Protein AF-0000000080327875 (afdb_homodimer)

InterPro domains:
  IPR010223 ATP binding protein MinD [TIGR01968] (3-266)
  IPR025501 ATP binding protein MinD/FleN [PIRSF003092] (1-268)
  IPR027417 P-loop containing nucleoside triphosphate hydrolase [G3DSA:3.40.50.300] (1-260)
  IPR027417 P-loop containing nucleoside triphosphate hydrolase [SSF52540] (1-268)
  IPR033756 Flagellum site-determining protein YlxH/ Fe-S cluster assembling factor NBP35 [PF10609] (2-245)
  IPR050625 ParA/MinD ATPase [PTHR43384] (3-260)

Sequence (552 aa):
MTRIIVITSGKGGVGKTTSSAAIATGLAQKGKKTVVVDFDIGLRNLDLVMGCERRVVYDFVNVIQGDAKLNQALIKDKRIEKLYILPASQTRDKSSLICQNIEKIFNDLKKMKFDFIICDSPAGIEKGALMAFYFADEAIIIANPEISSVRDSDRMIGMINSKSFRSINALEPVKEHLLLTRYNIQHVLKGDMLSVKDVSEILHIPLIGVIPEDSSILRSSNKGDPVILNRDSEAGLAYSDTVDRLLGKKLPLRFIKKQKKGFFRRFFFGNKYDTNMTRIIVITSGKGGVGKTTSSAAIATGLAQKGKKTVVVDFDIGLRNLDLVMGCERRVVYDFVNVIQGDAKLNQALIKDKRIEKLYILPASQTRDKSSLICQNIEKIFNDLKKMKFDFIICDSPAGIEKGALMAFYFADEAIIIANPEISSVRDSDRMIGMINSKSFRSINALEPVKEHLLLTRYNIQHVLKGDMLSVKDVSEILHIPLIGVIPEDSSILRSSNKGDPVILNRDSEAGLAYSDTVDRLLGKKLPLRFIKKQKKGFFRRFFFGNKYDTN

Solvent-accessible surface area (backbone atoms only — not comparable to full-atom values): 28293 Å² total; per-residue (Å²): 126,61,45,31,33,16,26,33,32,24,47,26,63,48,45,37,54,61,46,39,46,22,43,38,49,43,40,16,74,70,70,34,33,22,35,36,34,39,40,28,60,54,62,46,57,51,37,40,31,60,51,42,59,90,67,66,83,39,22,54,55,34,36,67,72,64,78,37,52,64,75,68,23,44,38,70,44,90,88,44,85,37,24,33,34,35,39,30,25,70,66,69,69,67,83,62,78,41,70,71,50,51,49,53,52,51,52,52,44,46,73,68,61,32,42,32,41,34,24,25,28,26,43,31,83,48,70,50,25,48,66,33,41,25,78,32,50,26,34,38,40,38,24,34,50,42,70,66,31,45,52,22,30,45,52,41,52,51,45,50,65,59,62,13,52,34,39,69,66,70,44,77,66,58,44,61,30,29,34,37,24,63,41,50,60,70,40,29,77,71,66,56,28,53,43,71,66,55,51,41,66,70,61,68,49,53,74,53,40,58,27,35,60,47,73,56,46,53,42,22,38,74,70,16,36,38,36,43,75,37,78,85,34,68,36,10,47,32,44,48,50,26,37,42,35,74,74,67,45,89,73,83,82,78,70,72,56,82,74,73,74,69,70,62,64,67,64,62,69,61,63,63,68,70,72,114,128,62,45,32,34,15,25,33,30,22,48,25,63,47,45,38,55,63,46,39,44,23,43,38,49,41,40,17,75,72,70,33,34,21,36,35,36,38,39,29,60,53,63,44,56,51,37,41,32,60,51,42,60,90,68,66,83,38,22,53,55,33,36,66,72,64,76,37,54,64,76,67,22,45,38,68,44,90,88,41,87,36,24,32,36,35,39,29,27,69,65,70,69,66,83,62,77,39,71,69,48,52,49,52,52,52,50,53,44,47,73,68,60,32,42,32,40,35,24,25,27,24,42,32,84,47,70,49,25,48,65,33,40,24,78,33,49,27,33,38,39,37,24,33,49,41,69,65,32,45,52,22,30,47,51,41,52,52,44,49,64,58,62,12,53,34,37,69,67,71,43,78,65,57,45,60,31,28,34,38,23,64,40,49,59,69,42,29,76,71,67,57,27,54,43,72,68,55,52,41,67,70,64,68,49,54,74,54,38,58,26,34,61,48,75,55,47,53,40,21,38,74,68,16,36,38,36,44,76,37,80,86,34,68,36,11,47,30,44,47,52,26,38,41,37,73,75,67,47,90,71,83,82,80,71,72,59,82,75,73,74,70,70,63,65,67,64,62,67,62,62,62,67,69,73,114

Radius of gyration: 24.39 Å; Cα contacts (8 Å, |Δi|>4): 1197; chains: 2; bounding box: 43×72×89 Å

Structure (mmCIF, N/CA/C/O backbone):
data_AF-0000000080327875-model_v1
#
loop_
_entity.id
_entity.type
_entity.pdbx_description
1 polymer 'Septum site-determining protein MinD'
#
loop_
_atom_site.group_PDB
_atom_site.id
_atom_site.type_symbol
_atom_site.label_atom_id
_atom_site.label_alt_id
_atom_site.label_comp_id
_atom_site.label_asym_id
_atom_site.label_entity_id
_atom_site.label_seq_id
_atom_site.pdbx_PDB_ins_code
_atom_site.Cartn_x
_atom_site.Cartn_y
_atom_site.Cartn_z
_atom_site.occupancy
_atom_site.B_iso_or_equiv
_atom_site.auth_seq_id
_atom_site.auth_comp_id
_atom_site.auth_asym_id
_atom_site.auth_atom_id
_atom_site.pdbx_PDB_model_num
ATOM 1 N N . MET A 1 1 ? 1.61 32.719 5.559 1 90.5 1 MET A N 1
ATOM 2 C CA . MET A 1 1 ? 1.631 32.031 4.273 1 90.5 1 MET A CA 1
ATOM 3 C C . MET A 1 1 ? 1.246 30.562 4.441 1 90.5 1 MET A C 1
ATOM 5 O O . MET A 1 1 ? 1.635 29.922 5.422 1 90.5 1 MET A O 1
ATOM 9 N N . THR A 1 2 ? 0.433 30.078 3.57 1 98 2 THR A N 1
ATOM 10 C CA . THR A 1 2 ? -0.086 28.719 3.639 1 98 2 THR A CA 1
ATOM 11 C C . THR A 1 2 ? 1.021 27.703 3.369 1 98 2 THR A C 1
ATOM 13 O O . THR A 1 2 ? 1.804 27.859 2.43 1 98 2 THR A O 1
ATOM 16 N N . ARG A 1 3 ? 1.246 26.75 4.246 1 98.62 3 ARG A N 1
ATOM 17 C CA . ARG A 1 3 ? 2.205 25.672 4.059 1 98.62 3 ARG A CA 1
ATOM 18 C C . ARG A 1 3 ? 1.536 24.453 3.443 1 98.62 3 ARG A C 1
ATOM 20 O O . ARG A 1 3 ? 0.568 23.922 3.994 1 98.62 3 ARG A O 1
ATOM 27 N N . ILE A 1 4 ? 1.977 24.047 2.289 1 98.81 4 ILE A N 1
ATOM 28 C CA . ILE A 1 4 ? 1.491 22.828 1.648 1 98.81 4 ILE A CA 1
ATOM 29 C C . ILE A 1 4 ? 2.422 21.656 1.98 1 98.81 4 ILE A C 1
ATOM 31 O O . ILE A 1 4 ? 3.596 21.672 1.601 1 98.81 4 ILE A O 1
ATOM 35 N N . ILE A 1 5 ? 1.883 20.641 2.689 1 98.94 5 ILE A N 1
ATOM 36 C CA . ILE A 1 5 ? 2.676 19.5 3.113 1 98.94 5 ILE A CA 1
ATOM 37 C C . ILE A 1 5 ? 2.088 18.219 2.523 1 98.94 5 ILE A C 1
ATOM 39 O O . ILE A 1 5 ? 0.912 17.906 2.74 1 98.94 5 ILE A O 1
ATOM 43 N N . VAL A 1 6 ? 2.875 17.484 1.751 1 98.88 6 VAL A N 1
ATOM 44 C CA . VAL A 1 6 ? 2.428 16.188 1.241 1 98.88 6 VAL A CA 1
ATOM 45 C C . VAL A 1 6 ? 2.893 15.078 2.176 1 98.88 6 VAL A C 1
ATOM 47 O O . VAL A 1 6 ? 4.016 15.117 2.688 1 98.88 6 VAL A O 1
ATOM 50 N N . ILE A 1 7 ? 1.957 14.203 2.527 1 98.88 7 ILE A N 1
ATOM 51 C CA . ILE A 1 7 ? 2.275 12.938 3.186 1 98.88 7 ILE A CA 1
ATOM 52 C C . ILE A 1 7 ? 2.375 11.828 2.143 1 98.88 7 ILE A C 1
ATOM 54 O O . ILE A 1 7 ? 1.373 11.445 1.533 1 98.88 7 ILE A O 1
ATOM 58 N N . THR A 1 8 ? 3.559 11.32 1.965 1 97.94 8 THR A N 1
ATOM 59 C CA . THR A 1 8 ? 3.764 10.43 0.824 1 97.94 8 THR A CA 1
ATOM 60 C C . THR A 1 8 ? 4.723 9.297 1.184 1 97.94 8 THR A C 1
ATOM 62 O O . THR A 1 8 ? 5.27 9.273 2.287 1 97.94 8 THR A O 1
ATOM 65 N N . SER A 1 9 ? 4.676 8.305 0.338 1 94.44 9 SER A N 1
ATOM 66 C CA . SER A 1 9 ? 5.539 7.133 0.428 1 94.44 9 SER A CA 1
ATOM 67 C C . SER A 1 9 ? 5.688 6.449 -0.926 1 94.44 9 SER A C 1
ATOM 69 O O . SER A 1 9 ? 4.914 6.719 -1.851 1 94.44 9 SER A O 1
ATOM 71 N N . GLY A 1 10 ? 6.734 5.629 -1.047 1 87.56 10 GLY A N 1
ATOM 72 C CA . GLY A 1 10 ? 6.797 4.762 -2.213 1 87.56 10 GLY A CA 1
ATOM 73 C C . GLY A 1 10 ? 5.883 3.555 -2.107 1 87.56 10 GLY A C 1
ATOM 74 O O . GLY A 1 10 ? 5.148 3.24 -3.047 1 87.56 10 GLY A O 1
ATOM 75 N N . LYS A 1 11 ? 5.824 2.98 -1.025 1 86.44 11 LYS A N 1
ATOM 76 C CA . LYS A 1 11 ? 5.082 1.754 -0.749 1 86.44 11 LYS A CA 1
ATOM 77 C C . LYS A 1 11 ? 3.67 2.064 -0.257 1 86.44 11 LYS A C 1
ATOM 79 O O . LYS A 1 11 ? 3.416 3.146 0.275 1 86.44 11 LYS A O 1
ATOM 84 N N . GLY A 1 12 ? 2.721 1.112 -0.614 1 84.94 12 GLY A N 1
ATOM 85 C CA . GLY A 1 12 ? 1.396 1.194 -0.017 1 84.94 12 GLY A CA 1
ATOM 86 C C . GLY A 1 12 ? 1.327 0.578 1.367 1 84.94 12 GLY A C 1
ATOM 87 O O . GLY A 1 12 ? 2.207 -0.195 1.754 1 84.94 12 GLY A O 1
ATOM 88 N N . GLY A 1 13 ? 0.394 0.982 2.18 1 88.31 13 GLY A N 1
ATOM 89 C CA . GLY A 1 13 ? 0.104 0.375 3.469 1 88.31 13 GLY A CA 1
ATOM 90 C C . GLY A 1 13 ? 1.108 0.745 4.543 1 88.31 13 GLY A C 1
ATOM 91 O O . GLY A 1 13 ? 1.21 0.066 5.566 1 88.31 13 GLY A O 1
ATOM 92 N N . VAL A 1 14 ? 1.807 1.836 4.344 1 90.5 14 VAL A N 1
ATOM 93 C CA . VAL A 1 14 ? 2.869 2.203 5.273 1 90.5 14 VAL A CA 1
ATOM 94 C C . VAL A 1 14 ? 2.324 3.162 6.328 1 90.5 14 VAL A C 1
ATOM 96 O O . VAL A 1 14 ? 3.035 3.531 7.266 1 90.5 14 VAL A O 1
ATOM 99 N N . GLY A 1 15 ? 1.122 3.68 6.141 1 94.81 15 GLY A N 1
ATOM 100 C CA . GLY A 1 15 ? 0.525 4.551 7.137 1 94.81 15 GLY A CA 1
ATOM 101 C C . GLY A 1 15 ? 0.326 5.973 6.645 1 94.81 15 GLY A C 1
ATOM 102 O O . GLY A 1 15 ? 0.261 6.91 7.441 1 94.81 15 GLY A O 1
ATOM 103 N N . LYS A 1 16 ? 0.293 6.18 5.344 1 97.06 16 LYS A N 1
ATOM 104 C CA . LYS A 1 16 ? 0.132 7.52 4.789 1 97.06 16 LYS A CA 1
ATOM 105 C C . LYS A 1 16 ? -1.175 8.156 5.254 1 97.06 16 LYS A C 1
ATOM 107 O O . LYS A 1 16 ? -1.172 9.258 5.812 1 97.06 16 LYS A O 1
ATOM 112 N N . THR A 1 17 ? -2.285 7.441 5.051 1 97.44 17 THR A N 1
ATOM 113 C CA . THR A 1 17 ? -3.602 7.984 5.363 1 97.44 17 THR A CA 1
ATOM 114 C C . THR A 1 17 ? -3.748 8.211 6.867 1 97.44 17 THR A C 1
ATOM 116 O O . THR A 1 17 ? -4.262 9.25 7.297 1 97.44 17 THR A O 1
ATOM 119 N N . THR A 1 18 ? -3.268 7.258 7.66 1 97.56 18 THR A N 1
ATOM 120 C CA . THR A 1 18 ? -3.289 7.391 9.109 1 97.56 18 THR A CA 1
ATOM 121 C C . THR A 1 18 ? -2.51 8.625 9.555 1 97.56 18 THR A C 1
ATOM 123 O O . THR A 1 18 ? -2.979 9.398 10.391 1 97.56 18 THR A O 1
ATOM 126 N N . SER A 1 19 ? -1.365 8.828 8.961 1 98.75 19 SER A N 1
ATOM 127 C CA . SER A 1 19 ? -0.503 9.953 9.32 1 98.75 19 SER A CA 1
ATOM 128 C C . SER A 1 19 ? -1.1 11.273 8.852 1 98.75 19 SER A C 1
ATOM 130 O O . SER A 1 19 ? -1.039 12.273 9.562 1 98.75 19 SER A O 1
ATOM 132 N N . SER A 1 20 ? -1.636 11.305 7.641 1 98.75 20 SER A N 1
ATOM 133 C CA . SER A 1 20 ? -2.301 12.508 7.145 1 98.75 20 SER A CA 1
ATOM 134 C C . SER A 1 20 ? -3.406 12.961 8.094 1 98.75 20 SER A C 1
ATOM 136 O O . SER A 1 20 ? -3.492 14.141 8.438 1 98.75 20 SER A O 1
ATOM 138 N N . ALA A 1 21 ? -4.219 11.992 8.508 1 98.62 21 ALA A N 1
ATOM 139 C CA . ALA A 1 21 ? -5.336 12.281 9.406 1 98.62 21 ALA A CA 1
ATOM 140 C C . ALA A 1 21 ? -4.832 12.781 10.758 1 98.62 21 ALA A C 1
ATOM 142 O O . ALA A 1 21 ? -5.344 13.773 11.289 1 98.62 21 ALA A O 1
ATOM 143 N N . ALA A 1 22 ? -3.848 12.133 11.281 1 98.75 22 ALA A N 1
ATOM 144 C CA . ALA A 1 22 ? -3.32 12.477 12.602 1 98.75 22 ALA A CA 1
ATOM 145 C C . ALA A 1 22 ? -2.662 13.852 12.594 1 98.75 22 ALA A C 1
ATOM 147 O O . ALA A 1 22 ? -2.932 14.68 13.461 1 98.75 22 ALA A O 1
ATOM 148 N N . ILE A 1 23 ? -1.845 14.094 11.594 1 98.88 23 ILE A N 1
ATOM 149 C CA . ILE A 1 23 ? -1.081 15.336 11.531 1 98.88 23 ILE A CA 1
ATOM 150 C C . ILE A 1 23 ? -2.021 16.516 11.266 1 98.88 23 ILE A C 1
ATOM 152 O O . ILE A 1 23 ? -1.927 17.547 11.922 1 98.88 23 ILE A O 1
ATOM 156 N N . ALA A 1 24 ? -2.965 16.328 10.336 1 98.88 24 ALA A N 1
ATOM 157 C CA . ALA A 1 24 ? -3.947 17.391 10.07 1 98.88 24 ALA A CA 1
ATOM 158 C C . ALA A 1 24 ? -4.754 17.703 11.32 1 98.88 24 ALA A C 1
ATOM 160 O O . ALA A 1 24 ? -4.953 18.875 11.656 1 98.88 24 ALA A O 1
ATOM 161 N N . THR A 1 25 ? -5.164 16.672 12 1 98.81 25 THR A N 1
ATOM 162 C CA . THR A 1 25 ? -5.934 16.828 13.227 1 98.81 25 THR A CA 1
ATOM 163 C C . THR A 1 25 ? -5.109 17.547 14.289 1 98.81 25 THR A C 1
ATOM 165 O O . THR A 1 25 ? -5.598 18.484 14.938 1 98.81 25 THR A O 1
ATOM 168 N N . GLY A 1 26 ? -3.893 17.125 14.461 1 98.75 26 GLY A N 1
ATOM 169 C CA . GLY A 1 26 ? -3.021 17.734 15.445 1 98.75 26 GLY A CA 1
ATOM 170 C C . GLY A 1 26 ? -2.762 19.219 15.172 1 98.75 26 GLY A C 1
ATOM 171 O O . GLY A 1 26 ? -2.758 20.031 16.094 1 98.75 26 GLY A O 1
ATOM 172 N N . LEU A 1 27 ? -2.52 19.578 13.922 1 98.81 27 LEU A N 1
ATOM 173 C CA . LEU A 1 27 ? -2.303 20.969 13.547 1 98.81 27 LEU A CA 1
ATOM 174 C C . LEU A 1 27 ? -3.531 21.812 13.867 1 98.81 27 LEU A C 1
ATOM 176 O O . LEU A 1 27 ? -3.41 22.906 14.422 1 98.81 27 LEU A O 1
ATOM 180 N N . ALA A 1 28 ? -4.699 21.266 13.523 1 98.81 28 ALA A N 1
ATOM 181 C CA . ALA A 1 28 ? -5.945 21.984 13.797 1 98.81 28 ALA A CA 1
ATOM 182 C C . ALA A 1 28 ? -6.164 22.141 15.297 1 98.81 28 ALA A C 1
ATOM 184 O O . ALA A 1 28 ? -6.648 23.188 15.75 1 98.81 28 ALA A O 1
ATOM 185 N N . GLN A 1 29 ? -5.824 21.094 16.062 1 98.25 29 GLN A N 1
ATOM 186 C CA . GLN A 1 29 ? -5.941 21.156 17.516 1 98.25 29 GLN A CA 1
ATOM 187 C C . GLN A 1 29 ? -5.043 22.25 18.094 1 98.25 29 GLN A C 1
ATOM 189 O O . GLN A 1 29 ? -5.332 22.797 19.156 1 98.25 29 GLN A O 1
ATOM 194 N N . LYS A 1 30 ? -3.98 22.594 17.391 1 98.06 30 LYS A N 1
ATOM 195 C CA . LYS A 1 30 ? -3.055 23.641 17.797 1 98.06 30 LYS A CA 1
ATOM 196 C C . LYS A 1 30 ? -3.504 25.016 17.297 1 98.06 30 LYS A C 1
ATOM 198 O O . LYS A 1 30 ? -2.744 25.984 17.344 1 98.06 30 LYS A O 1
ATOM 203 N N . GLY A 1 31 ? -4.66 25.078 16.719 1 98 31 GLY A N 1
ATOM 204 C CA . GLY A 1 31 ? -5.27 26.344 16.328 1 98 31 GLY A CA 1
ATOM 205 C C . GLY A 1 31 ? -4.977 26.734 14.891 1 98 31 GLY A C 1
ATOM 206 O O . GLY A 1 31 ? -5.336 27.828 14.453 1 98 31 GLY A O 1
ATOM 207 N N . LYS A 1 32 ? -4.344 25.859 14.133 1 98.75 32 LYS A N 1
ATOM 208 C CA . LYS A 1 32 ? -4.043 26.141 12.727 1 98.75 32 LYS A CA 1
ATOM 209 C C . LYS A 1 32 ? -5.203 25.734 11.828 1 98.75 32 LYS A C 1
ATOM 211 O O . LYS A 1 32 ? -5.66 24.594 11.883 1 98.75 32 LYS A O 1
ATOM 216 N N . LYS A 1 33 ? -5.738 26.703 11.062 1 98.81 33 LYS A N 1
ATOM 217 C CA . LYS A 1 33 ? -6.738 26.312 10.078 1 98.81 33 LYS A CA 1
ATOM 218 C C . LYS A 1 33 ? -6.152 25.359 9.047 1 98.81 33 LYS A C 1
ATOM 220 O O . LYS A 1 33 ? -5.289 25.75 8.25 1 98.81 33 LYS A O 1
ATOM 225 N N . THR A 1 34 ? -6.656 24.109 9.086 1 98.94 34 THR A N 1
ATOM 226 C CA . THR A 1 34 ? -5.992 23.031 8.352 1 98.94 34 THR A CA 1
ATOM 227 C C . THR A 1 34 ? -6.988 22.281 7.48 1 98.94 34 THR A C 1
ATOM 229 O O . THR A 1 34 ? -8.102 21.984 7.91 1 98.94 34 THR A O 1
ATOM 232 N N . VAL A 1 35 ? -6.613 22.031 6.191 1 98.88 35 VAL A N 1
ATOM 233 C CA . VAL A 1 35 ? -7.391 21.141 5.324 1 98.88 35 VAL A CA 1
ATOM 234 C C . VAL A 1 35 ? -6.539 19.953 4.906 1 98.88 35 VAL A C 1
ATOM 236 O O . VAL A 1 35 ? -5.344 20.094 4.637 1 98.88 35 VAL A O 1
ATOM 239 N N . VAL A 1 36 ? -7.137 18.766 5.023 1 98.75 36 VAL A N 1
ATOM 240 C CA . VAL A 1 36 ? -6.496 17.562 4.504 1 98.75 36 VAL A CA 1
ATOM 241 C C . VAL A 1 36 ? -7.176 17.141 3.207 1 98.75 36 VAL A C 1
ATOM 243 O O . VAL A 1 36 ? -8.398 17 3.156 1 98.75 36 VAL A O 1
ATOM 246 N N . VAL A 1 37 ? -6.375 16.969 2.154 1 97.75 37 VAL A N 1
ATOM 247 C CA . VAL A 1 37 ? -6.863 16.672 0.809 1 97.75 37 VAL A CA 1
ATOM 248 C C . VAL A 1 37 ? -6.504 15.242 0.426 1 97.75 37 VAL A C 1
ATOM 250 O O . VAL A 1 37 ? -5.34 14.852 0.507 1 97.75 37 VAL A O 1
ATOM 253 N N . ASP A 1 38 ? -7.496 14.523 -0.018 1 96.44 38 ASP A N 1
ATOM 254 C CA . ASP A 1 38 ? -7.305 13.133 -0.408 1 96.44 38 ASP A CA 1
ATOM 255 C C . ASP A 1 38 ? -6.965 13.016 -1.894 1 96.44 38 ASP A C 1
ATOM 257 O O . ASP A 1 38 ? -7.805 13.312 -2.75 1 96.44 38 ASP A O 1
ATOM 261 N N . PHE A 1 39 ? -5.77 12.508 -2.205 1 93.25 39 PHE A N 1
ATOM 262 C CA . PHE A 1 39 ? -5.344 12.367 -3.594 1 93.25 39 PHE A CA 1
ATOM 263 C C . PHE A 1 39 ? -5.477 10.922 -4.055 1 93.25 39 PHE A C 1
ATOM 265 O O . PHE A 1 39 ? -5.07 10.578 -5.164 1 93.25 39 PHE A O 1
ATOM 272 N N . ASP A 1 40 ? -5.945 10.086 -3.191 1 90.88 40 ASP A N 1
ATOM 273 C CA . ASP A 1 40 ? -6.109 8.68 -3.539 1 90.88 40 ASP A CA 1
ATOM 274 C C . ASP A 1 40 ? -7.449 8.438 -4.223 1 90.88 40 ASP A C 1
ATOM 276 O O . ASP A 1 40 ? -8.352 7.824 -3.639 1 90.88 40 ASP A O 1
ATOM 280 N N . ILE A 1 41 ? -7.453 8.742 -5.492 1 86.38 41 ILE A N 1
ATOM 281 C CA . ILE A 1 41 ? -8.68 8.703 -6.285 1 86.38 41 ILE A CA 1
ATOM 282 C C . ILE A 1 41 ? -9.125 7.25 -6.457 1 86.38 41 ILE A C 1
ATOM 284 O O . ILE A 1 41 ? -8.312 6.371 -6.746 1 86.38 41 ILE A O 1
ATOM 288 N N . GLY A 1 42 ? -10.375 7.02 -6.242 1 84.69 42 GLY A N 1
ATOM 289 C CA . GLY A 1 42 ? -10.961 5.703 -6.449 1 84.69 42 GLY A CA 1
ATOM 290 C C . GLY A 1 42 ? -11.031 4.879 -5.176 1 84.69 42 GLY A C 1
ATOM 291 O O . GLY A 1 42 ? -11.867 3.979 -5.059 1 84.69 42 GLY A O 1
ATOM 292 N N . LEU A 1 43 ? -10.172 5.031 -4.188 1 85.06 43 LEU A N 1
ATOM 293 C CA . LEU A 1 43 ? -10.172 4.223 -2.975 1 85.06 43 LEU A CA 1
ATOM 294 C C . LEU A 1 43 ? -10.766 5 -1.803 1 85.06 43 LEU A C 1
ATOM 296 O O . LEU A 1 43 ? -11.477 4.434 -0.973 1 85.06 43 LEU A O 1
ATOM 300 N N . ARG A 1 44 ? -10.336 6.281 -1.677 1 87.94 44 ARG A N 1
ATOM 301 C CA . ARG A 1 44 ? -11.008 7.195 -0.757 1 87.94 44 ARG A CA 1
ATOM 302 C C . ARG A 1 44 ? -10.992 6.648 0.667 1 87.94 44 ARG A C 1
ATOM 304 O O . ARG A 1 44 ? -12.039 6.539 1.309 1 87.94 44 ARG A O 1
ATOM 311 N N . ASN A 1 45 ? -9.859 6.465 1.25 1 92.94 45 ASN A N 1
ATOM 312 C CA . ASN A 1 45 ? -9.797 5.91 2.598 1 92.94 45 ASN A CA 1
ATOM 313 C C . ASN A 1 45 ? -9.719 7.012 3.652 1 92.94 45 ASN A C 1
ATOM 315 O O . ASN A 1 45 ? -9.953 6.762 4.836 1 92.94 45 ASN A O 1
ATOM 319 N N . LEU A 1 46 ? -9.367 8.219 3.238 1 96.69 46 LEU A N 1
ATOM 320 C CA . LEU A 1 46 ? -9.18 9.305 4.195 1 96.69 46 LEU A CA 1
ATOM 321 C C . LEU A 1 46 ? -10.492 9.641 4.895 1 96.69 46 LEU A C 1
ATOM 323 O O . LEU A 1 46 ? -10.516 9.859 6.109 1 96.69 46 LEU A O 1
ATOM 327 N N . ASP A 1 47 ? -11.602 9.688 4.129 1 95.94 47 ASP A N 1
ATOM 328 C CA . ASP A 1 47 ? -12.898 10.023 4.715 1 95.94 47 ASP A CA 1
ATOM 329 C C . ASP A 1 47 ? -13.312 8.992 5.758 1 95.94 47 ASP A C 1
ATOM 331 O O . ASP A 1 47 ? -13.961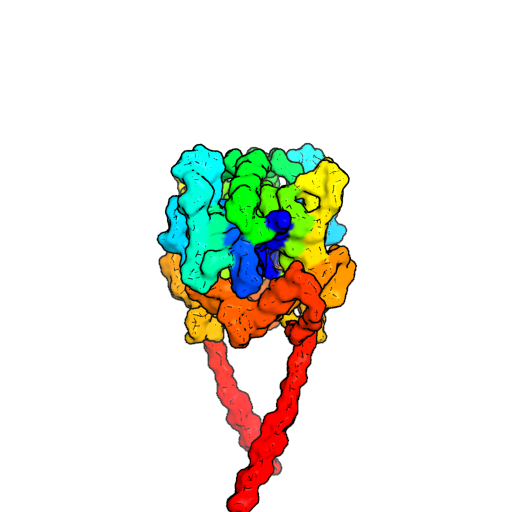 9.328 6.75 1 95.94 47 ASP A O 1
ATOM 335 N N . LEU A 1 48 ? -12.922 7.762 5.559 1 94.5 48 LEU A N 1
ATOM 336 C CA . LEU A 1 48 ? -13.188 6.711 6.535 1 94.5 48 LEU A CA 1
ATOM 337 C C . LEU A 1 48 ? -12.414 6.965 7.828 1 94.5 48 LEU A C 1
ATOM 339 O O . LEU A 1 48 ? -12.992 6.91 8.922 1 94.5 48 LEU A O 1
ATOM 343 N N . VAL A 1 49 ? -11.117 7.23 7.703 1 96.69 49 VAL A N 1
ATOM 344 C CA . VAL A 1 49 ? -10.242 7.418 8.852 1 96.69 49 VAL A CA 1
ATOM 345 C C . VAL A 1 49 ? -10.664 8.664 9.625 1 96.69 49 VAL A C 1
ATOM 347 O O . VAL A 1 49 ? -10.555 8.703 10.852 1 96.69 49 VAL A O 1
ATOM 350 N N . MET A 1 50 ? -11.25 9.625 8.906 1 97.69 50 MET A N 1
ATOM 351 C CA . MET A 1 50 ? -11.656 10.891 9.508 1 97.69 50 MET A CA 1
ATOM 352 C C . MET A 1 50 ? -13.094 10.812 10.016 1 97.69 50 MET A C 1
ATOM 354 O O . MET A 1 50 ? -13.578 11.742 10.664 1 97.69 50 MET A O 1
ATOM 358 N N . GLY A 1 51 ? -13.805 9.789 9.719 1 96.19 51 GLY A N 1
ATOM 359 C CA . GLY A 1 51 ? -15.156 9.57 10.195 1 96.19 51 GLY A CA 1
ATOM 360 C C . GLY A 1 51 ? -16.203 10.406 9.477 1 96.19 51 GLY A C 1
ATOM 361 O O . GLY A 1 51 ? -17.219 10.773 10.062 1 96.19 51 GLY A O 1
ATOM 362 N N . CYS A 1 52 ? -15.914 10.742 8.242 1 96.12 52 CYS A N 1
ATOM 363 C CA . CYS A 1 52 ? -16.875 11.617 7.562 1 96.12 52 CYS A CA 1
ATOM 364 C C . CYS A 1 52 ? -17.344 10.992 6.254 1 96.12 52 CYS A C 1
ATOM 366 O O . CYS A 1 52 ? -17.797 11.703 5.352 1 96.12 52 CYS A O 1
ATOM 368 N N . GLU A 1 53 ? -17.234 9.695 6.117 1 93.62 53 GLU A N 1
ATOM 369 C CA . GLU A 1 53 ? -17.516 8.984 4.875 1 93.62 53 GLU A CA 1
ATOM 370 C C . GLU A 1 53 ? -18.969 9.195 4.449 1 93.62 53 GLU A C 1
ATOM 372 O O . GLU A 1 53 ? -19.281 9.18 3.258 1 93.62 53 GLU A O 1
ATOM 377 N N . ARG A 1 54 ? -19.875 9.461 5.352 1 94.19 54 ARG A N 1
ATOM 378 C CA . ARG A 1 54 ? -21.297 9.602 5.047 1 94.19 54 ARG A CA 1
ATOM 379 C C . ARG A 1 54 ? -21.641 11.047 4.738 1 94.19 54 ARG A C 1
ATOM 381 O O . ARG A 1 54 ? -22.797 11.359 4.41 1 94.19 54 ARG A O 1
ATOM 388 N N . ARG A 1 55 ? -20.672 11.883 4.809 1 96.19 55 ARG A N 1
ATOM 389 C CA . ARG A 1 55 ? -20.953 13.305 4.625 1 96.19 55 ARG A CA 1
ATOM 390 C C . ARG A 1 55 ? -20.328 13.82 3.334 1 96.19 55 ARG A C 1
ATOM 392 O O . ARG A 1 55 ? -20.266 15.031 3.107 1 96.19 55 ARG A O 1
ATOM 399 N N . VAL A 1 56 ? -19.797 12.898 2.559 1 94.62 56 VAL A N 1
ATOM 40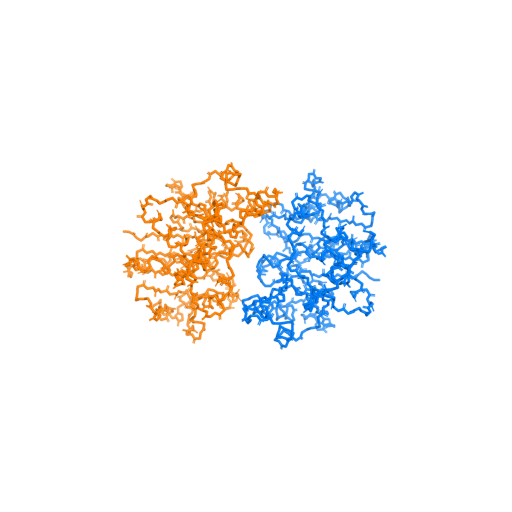0 C CA . VAL A 1 56 ? -19.188 13.289 1.292 1 94.62 56 VAL A CA 1
ATOM 401 C C . VAL A 1 56 ? -20.281 13.461 0.228 1 94.62 56 VAL A C 1
ATOM 403 O O . VAL A 1 56 ? -20.891 12.477 -0.198 1 94.62 56 VAL A O 1
ATOM 406 N N . VAL A 1 57 ? -20.5 14.656 -0.186 1 94.62 57 VAL A N 1
ATOM 407 C CA . VAL A 1 57 ? -21.484 14.945 -1.231 1 94.62 57 VAL A CA 1
ATOM 408 C C . VAL A 1 57 ? -20.766 15.297 -2.531 1 94.62 57 VAL A C 1
ATOM 410 O O . VAL A 1 57 ? -21.125 14.797 -3.602 1 94.62 57 VAL A O 1
ATOM 413 N N . TYR A 1 58 ? -19.812 16.172 -2.457 1 94 58 TYR A N 1
ATOM 414 C CA . TYR A 1 58 ? -18.953 16.578 -3.561 1 94 58 TYR A CA 1
ATOM 415 C C . TYR A 1 58 ? -17.484 16.281 -3.244 1 94 58 TYR A C 1
ATOM 417 O O . TYR A 1 58 ? -17.109 16.203 -2.076 1 94 58 TYR A O 1
ATOM 425 N N . ASP A 1 59 ? -16.797 16.062 -4.242 1 91.25 59 ASP A N 1
ATOM 426 C CA . ASP A 1 59 ? -15.375 15.773 -4.059 1 91.25 59 ASP A CA 1
ATOM 427 C C . ASP A 1 59 ? -14.516 16.703 -4.914 1 91.25 59 ASP A C 1
ATOM 429 O O . ASP A 1 59 ? -15.023 17.672 -5.48 1 91.25 59 ASP A O 1
ATOM 433 N N . PHE A 1 60 ? -13.266 16.453 -4.844 1 84.81 60 PHE A N 1
ATOM 434 C CA . PHE A 1 60 ? -12.273 17.328 -5.453 1 84.81 60 PHE A CA 1
ATOM 435 C C . PHE A 1 60 ? -12.453 17.375 -6.965 1 84.81 60 PHE A C 1
ATOM 437 O O . PHE A 1 60 ? -12.203 18.406 -7.59 1 84.81 60 PHE A O 1
ATOM 444 N N . VAL A 1 61 ? -12.93 16.328 -7.559 1 85.69 61 VAL A N 1
ATOM 445 C CA . VAL A 1 61 ? -13.148 16.281 -9 1 85.69 61 VAL A CA 1
ATOM 446 C C . VAL A 1 61 ? -14.375 17.125 -9.352 1 85.69 61 VAL A C 1
ATOM 448 O O . VAL A 1 61 ? -14.406 17.781 -10.398 1 85.69 61 VAL A O 1
ATOM 451 N N . ASN A 1 62 ? -15.383 17.141 -8.539 1 90.19 62 ASN A N 1
ATOM 452 C CA . ASN A 1 62 ? -16.531 18.016 -8.734 1 90.19 62 ASN A CA 1
ATOM 453 C C . ASN A 1 62 ? -16.141 19.484 -8.781 1 90.19 62 ASN A C 1
ATOM 455 O O . ASN A 1 62 ? -16.688 20.266 -9.57 1 90.19 62 ASN A O 1
ATOM 459 N N . VAL A 1 63 ? -15.25 19.859 -7.883 1 91.44 63 VAL A N 1
ATOM 460 C CA . VAL A 1 63 ? -14.797 21.25 -7.82 1 91.44 63 VAL A CA 1
ATOM 461 C C . VAL A 1 63 ? -14.039 21.594 -9.094 1 91.44 63 VAL A C 1
ATOM 463 O O . VAL A 1 63 ? -14.273 22.656 -9.695 1 91.44 63 VAL A O 1
ATOM 466 N N . ILE A 1 64 ? -13.172 20.672 -9.477 1 86.94 64 ILE A N 1
ATOM 467 C CA . ILE A 1 64 ? -12.336 20.875 -10.656 1 86.94 64 ILE A CA 1
ATOM 468 C C . ILE A 1 64 ? -13.227 21 -11.898 1 86.94 64 ILE A C 1
ATOM 470 O O . ILE A 1 64 ? -12.953 21.828 -12.773 1 86.94 64 ILE A O 1
ATOM 474 N N . GLN A 1 65 ? -14.242 20.281 -11.953 1 87.81 65 GLN A N 1
ATOM 475 C CA . GLN A 1 65 ? -15.117 20.234 -13.125 1 87.81 65 GLN A CA 1
ATOM 476 C C . GLN A 1 65 ? -16.172 21.328 -13.078 1 87.81 65 GLN A C 1
ATOM 478 O O . GLN A 1 65 ? -16.875 21.578 -14.062 1 87.81 65 GLN A O 1
ATOM 483 N N . GLY A 1 66 ? -16.359 22 -12.008 1 88.38 66 GLY A N 1
ATOM 484 C CA . GLY A 1 66 ? -17.297 23.094 -11.875 1 88.38 66 GLY A CA 1
ATOM 485 C C . GLY A 1 66 ? -18.672 22.672 -11.398 1 88.38 66 GLY A C 1
ATOM 486 O O . GLY A 1 66 ? -19.609 23.453 -11.406 1 88.38 66 GLY A O 1
ATOM 487 N N . ASP A 1 67 ? -18.766 21.406 -10.969 1 91.75 67 ASP A N 1
ATOM 488 C CA . ASP A 1 67 ? -20.031 20.859 -10.5 1 91.75 67 ASP A CA 1
ATOM 489 C C . ASP A 1 67 ? -20.344 21.344 -9.094 1 91.75 67 ASP A C 1
ATOM 491 O O . ASP A 1 67 ? -21.5 21.266 -8.641 1 91.75 67 ASP A O 1
ATOM 495 N N . ALA A 1 68 ? -19.344 21.797 -8.367 1 94.5 68 ALA A N 1
ATOM 496 C CA . ALA A 1 68 ? -19.5 22.281 -7 1 94.5 68 ALA A CA 1
ATOM 497 C C . ALA A 1 68 ? -18.469 23.359 -6.684 1 94.5 68 ALA A C 1
ATOM 499 O O . ALA A 1 68 ? -17.375 23.375 -7.266 1 94.5 68 ALA A O 1
ATOM 500 N N . LYS A 1 69 ? -18.844 24.25 -5.828 1 95.62 69 LYS A N 1
ATOM 501 C CA . LYS A 1 69 ? -17.859 25.172 -5.281 1 95.62 69 LYS A CA 1
ATOM 502 C C . LYS A 1 69 ? -16.984 24.5 -4.234 1 95.62 69 LYS A C 1
ATOM 504 O O . LYS A 1 69 ? -17.375 23.5 -3.629 1 95.62 69 LYS A O 1
ATOM 509 N N . LEU A 1 70 ? -15.805 25.047 -4.07 1 96.5 70 LEU A N 1
ATOM 510 C CA . LEU A 1 70 ? -14.859 24.484 -3.113 1 96.5 70 LEU A CA 1
ATOM 511 C C . LEU A 1 70 ? -15.477 24.391 -1.723 1 96.5 70 LEU A C 1
ATOM 513 O O . LEU A 1 70 ? -15.312 23.391 -1.025 1 96.5 70 LEU A O 1
ATOM 517 N N . ASN A 1 71 ? -16.25 25.359 -1.375 1 96.12 71 ASN A N 1
ATOM 518 C CA . ASN A 1 71 ? -16.859 25.391 -0.055 1 96.12 71 ASN A CA 1
ATOM 519 C C . ASN A 1 71 ? -17.875 24.266 0.116 1 96.12 71 ASN A C 1
ATOM 521 O O . ASN A 1 71 ? -18.109 23.797 1.231 1 96.12 71 ASN A O 1
ATOM 525 N N . GLN A 1 72 ? -18.469 23.828 -0.953 1 96.75 72 GLN A N 1
ATOM 526 C CA . GLN A 1 72 ? -19.453 22.75 -0.913 1 96.75 72 GLN A CA 1
ATOM 527 C C . GLN A 1 72 ? -18.781 21.391 -0.778 1 96.75 72 GLN A C 1
ATOM 529 O O . GLN A 1 72 ? -19.359 20.453 -0.236 1 96.75 72 GLN A O 1
ATOM 534 N N . ALA A 1 73 ? -17.609 21.375 -1.278 1 96.5 73 ALA A N 1
ATOM 535 C CA . ALA A 1 73 ? -16.891 20.094 -1.266 1 96.5 73 ALA A CA 1
ATOM 536 C C . ALA A 1 73 ? -16.125 19.922 0.038 1 96.5 73 ALA A C 1
ATOM 538 O O . ALA A 1 73 ? -15.82 18.797 0.441 1 96.5 73 ALA A O 1
ATOM 539 N N . LEU A 1 74 ? -15.789 21.016 0.688 1 97.94 74 LEU A N 1
ATOM 540 C CA . LEU A 1 74 ? -15.086 20.953 1.964 1 97.94 74 LEU A CA 1
ATOM 541 C C . LEU A 1 74 ? -15.992 20.422 3.064 1 97.94 74 LEU A C 1
ATOM 543 O O . LEU A 1 74 ? -17.141 20.859 3.188 1 97.94 74 LEU A O 1
ATOM 547 N N . ILE A 1 75 ? -15.469 19.453 3.789 1 98.12 75 ILE A N 1
ATOM 548 C CA . ILE A 1 75 ? -16.188 18.922 4.934 1 98.12 75 ILE A CA 1
ATOM 549 C C . ILE A 1 75 ? -15.516 19.359 6.23 1 98.12 75 ILE A C 1
ATOM 551 O O . ILE A 1 75 ? -14.359 19.016 6.48 1 98.12 75 ILE A O 1
ATOM 555 N N . LYS A 1 76 ? -16.188 20.125 6.988 1 98.12 76 LYS A N 1
ATOM 556 C CA . LYS A 1 76 ? -15.656 20.516 8.297 1 98.12 76 LYS A CA 1
ATOM 557 C C . LYS A 1 76 ? -15.75 19.375 9.297 1 98.12 76 LYS A C 1
ATOM 559 O O . LYS A 1 76 ? -16.781 18.703 9.391 1 98.12 76 LYS A O 1
ATOM 564 N N . ASP A 1 77 ? -14.648 19.141 9.953 1 97.19 77 ASP A N 1
ATOM 565 C CA . ASP A 1 77 ? -14.695 18.109 10.984 1 97.19 77 ASP A CA 1
ATOM 566 C C . ASP A 1 77 ? -15.648 18.5 12.109 1 97.19 77 ASP A C 1
ATOM 568 O O . ASP A 1 77 ? -15.703 19.672 12.508 1 97.19 77 ASP A O 1
ATOM 572 N N . LYS A 1 78 ? -16.359 17.562 12.648 1 94.69 78 LYS A N 1
ATOM 573 C CA . LYS A 1 78 ? -17.359 17.844 13.672 1 94.69 78 LYS A CA 1
ATOM 574 C C . LYS A 1 78 ? -16.719 18.062 15.039 1 94.69 78 LYS A C 1
ATOM 576 O O . LYS A 1 78 ? -17.266 18.75 15.891 1 94.69 78 LYS A O 1
ATOM 581 N N . ARG A 1 79 ? -15.625 17.516 15.266 1 93.25 79 ARG A N 1
ATOM 582 C CA . ARG A 1 79 ? -15 17.5 16.578 1 93.25 79 ARG A CA 1
ATOM 583 C C . ARG A 1 79 ? -13.992 18.641 16.719 1 93.25 79 ARG A C 1
ATOM 585 O O . ARG A 1 79 ? -13.758 19.141 17.828 1 93.25 79 ARG A O 1
ATOM 592 N N . ILE A 1 80 ? -13.375 18.984 15.586 1 96.56 80 ILE A N 1
ATOM 593 C CA . ILE A 1 80 ? -12.273 19.938 15.602 1 96.56 80 ILE A CA 1
ATOM 594 C C . ILE A 1 80 ? -12.594 21.125 14.68 1 96.56 80 ILE A C 1
ATOM 596 O O . ILE A 1 80 ? -12.57 20.984 13.453 1 96.56 80 ILE A O 1
ATOM 600 N N . GLU A 1 81 ? -12.758 22.266 15.141 1 95.75 81 GLU A N 1
ATOM 601 C CA . GLU A 1 81 ? -13.32 23.438 14.477 1 95.75 81 GLU A CA 1
ATOM 602 C C . GLU A 1 81 ? -12.461 23.859 13.281 1 95.75 81 GLU A C 1
ATOM 604 O O . GLU A 1 81 ? -13 24.219 12.234 1 95.75 81 GLU A O 1
ATOM 609 N N . LYS A 1 82 ? -11.203 23.828 13.359 1 98.19 82 LYS A N 1
ATOM 610 C CA . LYS A 1 82 ? -10.328 24.375 12.328 1 98.19 82 LYS A CA 1
ATOM 611 C C . LYS A 1 82 ? -9.82 23.281 11.383 1 98.19 82 LYS A C 1
ATOM 613 O O . LYS A 1 82 ? -8.852 23.484 10.656 1 98.19 82 LYS A O 1
ATOM 618 N N . LEU A 1 83 ? -10.555 22.172 11.391 1 98.75 83 LEU A N 1
ATOM 619 C CA . LEU A 1 83 ? -10.148 21.047 10.57 1 98.75 83 LEU A CA 1
ATOM 620 C C . LEU A 1 83 ? -11.156 20.781 9.453 1 98.75 83 LEU A C 1
ATOM 622 O O . LEU A 1 83 ? -12.352 20.672 9.711 1 98.75 83 LEU A O 1
ATOM 626 N N . TYR A 1 84 ? -10.633 20.688 8.203 1 98.75 84 TYR A N 1
ATOM 627 C CA . TYR A 1 84 ? -11.453 20.438 7.027 1 98.75 84 TYR A CA 1
ATOM 628 C C . TYR A 1 84 ? -10.906 19.281 6.207 1 98.75 84 TYR A C 1
ATOM 630 O O . TYR A 1 84 ? -9.695 19.016 6.219 1 98.75 84 TYR A O 1
ATOM 638 N N . ILE A 1 85 ? -11.82 18.594 5.547 1 98.44 85 ILE A N 1
ATOM 639 C CA . ILE A 1 85 ? -11.461 17.484 4.668 1 98.44 85 ILE A CA 1
ATOM 640 C C . ILE A 1 85 ? -11.961 17.766 3.25 1 98.44 85 ILE A C 1
ATOM 642 O O . ILE A 1 85 ? -13.086 18.219 3.061 1 98.44 85 ILE A O 1
ATOM 646 N N . LEU A 1 86 ? -11.109 17.688 2.316 1 97.75 86 LEU A N 1
ATOM 647 C CA . LEU A 1 86 ? -11.492 17.656 0.909 1 97.75 86 LEU A CA 1
ATOM 648 C C . LEU A 1 86 ? -11.367 16.25 0.34 1 97.75 86 LEU A C 1
ATOM 650 O O . LEU A 1 86 ? -10.258 15.773 0.075 1 97.75 86 LEU A O 1
ATOM 654 N N . PRO A 1 87 ? -12.43 15.539 0.161 1 95.94 87 PRO A N 1
ATOM 655 C CA . PRO A 1 87 ? -12.391 14.109 -0.167 1 95.94 87 PRO A CA 1
ATOM 656 C C . PRO A 1 87 ? -12.016 13.852 -1.623 1 95.94 87 PRO A C 1
ATOM 658 O O . PRO A 1 87 ? -12.211 14.711 -2.48 1 95.94 87 PRO A O 1
ATOM 661 N N . ALA A 1 88 ? -11.461 12.672 -1.804 1 90.25 88 ALA A N 1
ATOM 662 C CA . ALA A 1 88 ? -11.102 12.227 -3.146 1 90.25 88 ALA A CA 1
ATOM 663 C C . ALA A 1 88 ? -12.336 11.797 -3.93 1 90.25 88 ALA A C 1
ATOM 665 O O . ALA A 1 88 ? -13.352 11.414 -3.34 1 90.25 88 ALA A O 1
ATOM 666 N N . SER A 1 89 ? -12.133 11.859 -5.211 1 83.38 89 SER A N 1
ATOM 667 C CA . SER A 1 89 ? -13.211 11.438 -6.098 1 83.38 89 SER A CA 1
ATOM 668 C C . SER A 1 89 ? -13.281 9.914 -6.184 1 83.38 89 SER A C 1
ATOM 670 O O . SER A 1 89 ? -12.266 9.227 -6.086 1 83.38 89 SER A O 1
ATOM 672 N N . GLN A 1 90 ? -14.539 9.523 -6.352 1 76.44 90 GLN A N 1
ATOM 673 C CA . GLN A 1 90 ? -14.766 8.094 -6.582 1 76.44 90 GLN A CA 1
ATOM 674 C C . GLN A 1 90 ? -14.594 7.742 -8.055 1 76.44 90 GLN A C 1
ATOM 676 O O . GLN A 1 90 ? -14.367 6.582 -8.398 1 76.44 90 GLN A O 1
ATOM 681 N N . THR A 1 91 ? -14.859 8.719 -8.789 1 67.81 91 THR A N 1
ATOM 682 C CA . THR A 1 91 ? -14.812 8.453 -10.227 1 67.81 91 THR A CA 1
ATOM 683 C C . THR A 1 91 ? -13.375 8.523 -10.734 1 67.81 91 THR A C 1
ATOM 685 O O . THR A 1 91 ? -12.578 9.336 -10.266 1 67.81 91 THR A O 1
ATOM 688 N N . ARG A 1 92 ? -12.969 7.484 -11.531 1 59.16 92 ARG A N 1
ATOM 689 C CA . ARG A 1 92 ? -11.602 7.312 -12.008 1 59.16 92 ARG A CA 1
ATOM 690 C C . ARG A 1 92 ? -11.344 8.156 -13.258 1 59.16 92 ARG A C 1
ATOM 692 O O . ARG A 1 92 ? -10.352 7.961 -13.953 1 59.16 92 ARG A O 1
ATOM 699 N N . ASP A 1 93 ? -12.25 9.039 -13.539 1 57.53 93 ASP A N 1
ATOM 700 C CA . ASP A 1 93 ? -11.992 9.766 -14.789 1 57.53 93 ASP A CA 1
ATOM 701 C C . ASP A 1 93 ? -10.695 10.562 -14.703 1 57.53 93 ASP A C 1
ATOM 703 O O . ASP A 1 93 ? -10.625 11.578 -14.008 1 57.53 93 ASP A O 1
ATOM 707 N N . LYS A 1 94 ? -9.547 9.836 -15.07 1 53.41 94 LYS A N 1
ATOM 708 C CA . LYS A 1 94 ? -8.117 10.141 -15.016 1 53.41 94 LYS A CA 1
ATOM 709 C C . LYS A 1 94 ? -7.832 11.531 -15.586 1 53.41 94 LYS A C 1
ATOM 711 O O . LYS A 1 94 ? -6.812 12.141 -15.258 1 53.41 94 LYS A O 1
ATOM 716 N N . SER A 1 95 ? -8.719 12.016 -16.453 1 58.09 95 SER A N 1
ATOM 717 C CA . SER A 1 95 ? -8.344 13.219 -17.188 1 58.09 95 SER A CA 1
ATOM 718 C C . SER A 1 95 ? -8.453 14.461 -16.297 1 58.09 95 SER A C 1
ATOM 720 O O . SER A 1 95 ? -7.891 15.508 -16.625 1 58.09 95 SER A O 1
ATOM 722 N N . SER A 1 96 ? -8.906 14.156 -15.125 1 59.81 96 SER A N 1
ATOM 723 C CA . SER A 1 96 ? -9.266 15.367 -14.398 1 59.81 96 SER A CA 1
ATOM 724 C C . SER A 1 96 ? -8.141 15.812 -13.469 1 59.81 96 SER A C 1
ATOM 726 O O . SER A 1 96 ? -8.109 16.969 -13.031 1 59.81 96 SER A O 1
ATOM 728 N N . LEU A 1 97 ? -7.207 14.891 -13.273 1 68.5 97 LEU A N 1
ATOM 729 C CA . LEU A 1 97 ? -6.164 15.289 -12.336 1 68.5 97 LEU A CA 1
ATOM 730 C C . LEU A 1 97 ? -4.945 15.828 -13.078 1 68.5 97 LEU A C 1
ATOM 732 O O . LEU A 1 97 ? -3.973 15.102 -13.297 1 68.5 97 LEU A O 1
ATOM 736 N N . ILE A 1 98 ? -5.137 17.062 -13.492 1 78.38 98 ILE A N 1
ATOM 737 C CA . ILE A 1 98 ? -3.988 17.719 -14.117 1 78.38 98 ILE A CA 1
ATOM 738 C C . ILE A 1 98 ? -3.5 18.859 -13.219 1 78.38 98 ILE A C 1
ATOM 740 O O . ILE A 1 98 ? -4.25 19.359 -12.383 1 78.38 98 ILE A O 1
ATOM 744 N N . CYS A 1 99 ? -2.262 19.234 -13.391 1 85.69 99 CYS A N 1
ATOM 745 C CA . CYS A 1 99 ? -1.549 20.172 -12.531 1 85.69 99 CYS A CA 1
ATOM 746 C C . CYS A 1 99 ? -2.271 21.516 -12.469 1 85.69 99 CYS A C 1
ATOM 748 O O . CYS A 1 99 ? -2.367 22.125 -11.406 1 85.69 99 CYS A O 1
ATOM 750 N N . GLN A 1 100 ? -2.838 21.906 -13.555 1 88.19 100 GLN A N 1
ATOM 751 C CA . GLN A 1 100 ? -3.5 23.203 -13.617 1 88.19 100 GLN A CA 1
ATOM 752 C C . GLN A 1 100 ? -4.727 23.234 -12.703 1 88.19 100 GLN A C 1
ATOM 754 O O . GLN A 1 100 ? -4.984 24.25 -12.047 1 88.19 100 GLN A O 1
ATOM 759 N N . ASN A 1 101 ? -5.434 22.172 -12.695 1 90.38 101 ASN A N 1
ATOM 760 C CA . ASN A 1 101 ? -6.625 22.094 -11.852 1 90.38 101 ASN A CA 1
ATOM 761 C C . ASN A 1 101 ? -6.262 22.062 -10.367 1 90.38 101 ASN A C 1
ATOM 763 O O . ASN A 1 101 ? -6.953 22.672 -9.547 1 90.38 101 ASN A O 1
ATOM 767 N N . ILE A 1 102 ? -5.18 21.422 -10.047 1 92.75 102 ILE A N 1
ATOM 768 C CA . ILE A 1 102 ? -4.723 21.328 -8.664 1 92.75 102 ILE A CA 1
ATOM 769 C C . ILE A 1 102 ? -4.25 22.703 -8.188 1 92.75 102 ILE A C 1
ATOM 771 O O . ILE A 1 102 ? -4.551 23.125 -7.066 1 92.75 102 ILE A O 1
ATOM 775 N N . GLU A 1 103 ? -3.588 23.375 -9.016 1 94.88 103 GLU A N 1
ATOM 776 C CA . GLU A 1 103 ? -3.117 24.719 -8.703 1 94.88 103 GLU A CA 1
ATOM 777 C C . GLU A 1 103 ? -4.277 25.641 -8.352 1 94.88 103 GLU A C 1
ATOM 779 O O . GLU A 1 103 ? -4.195 26.422 -7.402 1 94.88 103 GLU A O 1
ATOM 784 N N . LYS A 1 104 ? -5.281 25.547 -9.164 1 93.75 104 LYS A N 1
ATOM 785 C CA . LYS A 1 104 ? -6.461 26.375 -8.914 1 93.75 104 LYS A CA 1
ATOM 786 C C . LYS A 1 104 ? -7.062 26.094 -7.543 1 93.75 104 LYS A C 1
ATOM 788 O O . LYS A 1 104 ? -7.414 27.016 -6.809 1 93.75 104 LYS A O 1
ATOM 793 N N . ILE A 1 105 ? -7.176 24.859 -7.215 1 94.69 105 ILE A N 1
ATOM 794 C CA . ILE A 1 105 ? -7.742 24.453 -5.934 1 94.69 105 ILE A CA 1
ATOM 795 C C . ILE A 1 105 ? -6.883 24.984 -4.793 1 94.69 105 ILE A C 1
ATOM 797 O O . ILE A 1 105 ? -7.402 25.531 -3.818 1 94.69 105 ILE A O 1
ATOM 801 N N . PHE A 1 106 ? -5.566 24.828 -4.879 1 97.19 106 PHE A N 1
ATOM 802 C CA . PHE A 1 106 ? -4.656 25.281 -3.83 1 97.19 106 PHE A CA 1
ATOM 803 C C . PHE A 1 106 ? -4.703 26.797 -3.682 1 97.19 106 PHE A C 1
ATOM 805 O O . PHE A 1 106 ? -4.656 27.312 -2.564 1 97.19 106 PHE A O 1
ATOM 812 N N . ASN A 1 107 ? -4.801 27.453 -4.812 1 96.62 107 ASN A N 1
ATOM 813 C CA . ASN A 1 107 ? -4.938 28.906 -4.754 1 96.62 107 ASN A CA 1
ATOM 814 C C . ASN A 1 107 ? -6.223 29.328 -4.047 1 96.62 107 ASN A C 1
ATOM 816 O O . ASN A 1 107 ? -6.227 30.266 -3.258 1 96.62 107 ASN A O 1
ATOM 820 N N . ASP A 1 108 ? -7.285 28.656 -4.383 1 96.5 108 ASP A N 1
ATOM 821 C CA . ASP A 1 108 ? -8.555 28.938 -3.723 1 96.5 108 ASP A CA 1
ATOM 822 C C . ASP A 1 108 ? -8.469 28.672 -2.221 1 96.5 108 ASP A C 1
ATOM 824 O O . ASP A 1 108 ? -9.016 29.422 -1.416 1 96.5 108 ASP A O 1
ATOM 828 N N . LEU A 1 109 ? -7.832 27.594 -1.817 1 98.19 109 LEU A N 1
ATOM 829 C CA . LEU A 1 109 ? -7.648 27.281 -0.405 1 98.19 109 LEU A CA 1
ATOM 830 C C . LEU A 1 109 ? -6.805 28.344 0.288 1 98.19 109 LEU A C 1
ATOM 832 O O . LEU A 1 109 ? -7.07 28.703 1.438 1 98.19 109 LEU A O 1
ATOM 836 N N . LYS A 1 110 ? -5.77 28.812 -0.393 1 98.06 110 LYS A N 1
ATOM 837 C CA . LYS A 1 110 ? -4.953 29.906 0.137 1 98.06 110 LYS A CA 1
ATOM 838 C C . LYS A 1 110 ? -5.797 31.156 0.387 1 98.06 110 LYS A C 1
ATOM 840 O O . LYS A 1 110 ? -5.645 31.812 1.417 1 98.06 110 LYS A O 1
ATOM 845 N N . LYS A 1 111 ? -6.656 31.453 -0.569 1 97.62 111 LYS A N 1
ATOM 846 C CA . LYS A 1 111 ? -7.539 32.594 -0.437 1 97.62 111 LYS A CA 1
ATOM 847 C C . LYS A 1 111 ? -8.461 32.438 0.768 1 97.62 111 LYS A C 1
ATOM 849 O O . LYS A 1 111 ? -8.844 33.438 1.395 1 97.62 111 LYS A O 1
ATOM 854 N N . MET A 1 112 ? -8.781 31.234 1.075 1 97.81 112 MET A N 1
ATOM 855 C CA . MET A 1 112 ? -9.648 30.938 2.215 1 97.81 112 MET A CA 1
ATOM 856 C C . MET A 1 112 ? -8.859 31 3.521 1 97.81 112 MET A C 1
ATOM 858 O O . MET A 1 112 ? -9.406 30.719 4.59 1 97.81 112 MET A O 1
ATOM 862 N N . LYS A 1 113 ? -7.562 31.25 3.482 1 98.06 113 LYS A N 1
ATOM 863 C CA . LYS A 1 113 ? -6.684 31.547 4.609 1 98.06 113 LYS A CA 1
ATOM 864 C C . LYS A 1 113 ? -6.391 30.281 5.422 1 98.06 113 LYS A C 1
ATOM 866 O O . LYS A 1 113 ? -6.359 30.312 6.652 1 98.06 113 LYS A O 1
ATOM 871 N N . PHE A 1 114 ? -6.305 29.203 4.773 1 98.75 114 PHE A N 1
ATOM 872 C CA . PHE A 1 114 ? -5.789 28 5.438 1 98.75 114 PHE A CA 1
ATOM 873 C C . PHE A 1 114 ? -4.316 28.172 5.789 1 98.75 114 PHE A C 1
ATOM 875 O O . PHE A 1 114 ? -3.535 28.688 4.984 1 98.75 114 PHE A O 1
ATOM 882 N N . ASP A 1 115 ? -3.979 27.766 7.004 1 98.81 115 ASP A N 1
ATOM 883 C CA . ASP A 1 115 ? -2.578 27.766 7.414 1 98.81 115 ASP A CA 1
ATOM 884 C C . ASP A 1 115 ? -1.832 26.578 6.812 1 98.81 115 ASP A C 1
ATOM 886 O O . ASP A 1 115 ? -0.669 26.703 6.422 1 98.81 115 ASP A O 1
ATOM 890 N N . PHE A 1 116 ? -2.535 25.469 6.766 1 98.94 116 PHE A N 1
ATOM 891 C CA . PHE A 1 116 ? -1.918 24.234 6.301 1 98.94 116 PHE A CA 1
ATOM 892 C C . PHE A 1 116 ? -2.822 23.516 5.305 1 98.94 116 PHE A C 1
ATOM 894 O O . PHE A 1 116 ? -4.035 23.438 5.5 1 98.94 116 PHE A O 1
ATOM 901 N N . ILE A 1 117 ? -2.262 23.047 4.23 1 98.88 117 ILE A N 1
ATOM 902 C CA . ILE A 1 117 ? -2.848 22.094 3.299 1 98.88 117 ILE A CA 1
ATOM 903 C C . ILE A 1 117 ? -2.074 20.781 3.355 1 98.88 117 ILE A C 1
ATOM 905 O O . ILE A 1 117 ? -0.913 20.719 2.945 1 98.88 117 ILE A O 1
ATOM 909 N N . ILE A 1 118 ? -2.703 19.75 3.902 1 98.94 118 ILE A N 1
ATOM 910 C CA . ILE A 1 118 ? -2.096 18.422 4 1 98.94 118 ILE A CA 1
ATOM 911 C C . ILE A 1 118 ? -2.574 17.547 2.844 1 98.94 118 ILE A C 1
ATOM 913 O O . ILE A 1 118 ? -3.777 17.344 2.672 1 98.94 118 ILE A O 1
ATOM 917 N N . CYS A 1 119 ? -1.675 17.031 2.045 1 98.5 119 CYS A N 1
ATOM 918 C CA . CYS A 1 119 ? -2.021 16.203 0.898 1 98.5 119 CYS A CA 1
ATOM 919 C C . CYS A 1 119 ? -1.755 14.734 1.19 1 98.5 119 CYS A C 1
ATOM 921 O O . CYS A 1 119 ? -0.603 14.328 1.354 1 98.5 119 CYS A O 1
ATOM 923 N N . ASP A 1 120 ? -2.797 13.93 1.241 1 97.88 120 ASP A N 1
ATOM 924 C CA . ASP A 1 120 ? -2.678 12.484 1.401 1 97.88 120 ASP A CA 1
ATOM 925 C C . ASP A 1 120 ? -2.408 11.805 0.062 1 97.88 120 ASP A C 1
ATOM 927 O O . ASP A 1 120 ? -3.32 11.633 -0.75 1 97.88 120 ASP A O 1
ATOM 931 N N . SER A 1 121 ? -1.214 11.359 -0.034 1 96.5 121 SER A N 1
ATOM 932 C CA . SER A 1 121 ? -0.77 10.805 -1.308 1 96.5 121 SER A CA 1
ATOM 933 C C . SER A 1 121 ? -1.2 9.344 -1.457 1 96.5 121 SER A C 1
ATOM 935 O O . SER A 1 121 ? -1.204 8.594 -0.482 1 96.5 121 SER A O 1
ATOM 937 N N . PRO A 1 122 ? -1.608 8.906 -2.705 1 92.94 122 PRO A N 1
ATOM 938 C CA . PRO A 1 122 ? -1.858 7.484 -2.941 1 92.94 122 PRO A CA 1
ATOM 939 C C . PRO A 1 122 ? -0.582 6.648 -2.908 1 92.94 122 PRO A C 1
ATOM 941 O O . PRO A 1 122 ? 0.51 7.188 -2.711 1 92.94 122 PRO A O 1
ATOM 944 N N . ALA A 1 123 ? -0.812 5.285 -2.996 1 88.06 123 ALA A N 1
ATOM 945 C CA . ALA A 1 123 ? 0.338 4.387 -3.072 1 88.06 123 ALA A CA 1
ATOM 946 C C . ALA A 1 123 ? 0.993 4.453 -4.449 1 88.06 123 ALA A C 1
ATOM 948 O O . ALA A 1 123 ? 0.373 4.891 -5.418 1 88.06 123 ALA A O 1
ATOM 949 N N . GLY A 1 124 ? 2.301 4.07 -4.465 1 85.25 124 GLY A N 1
ATOM 950 C CA . GLY A 1 124 ? 3.018 4.012 -5.727 1 85.25 124 GLY A CA 1
ATOM 951 C C . GLY A 1 124 ? 3.652 5.336 -6.113 1 85.25 124 GLY A C 1
ATOM 952 O O . GLY A 1 124 ? 3.668 6.277 -5.316 1 85.25 124 GLY A O 1
ATOM 953 N N . ILE A 1 125 ? 4.227 5.344 -7.277 1 83.81 125 ILE A N 1
ATOM 954 C CA . ILE A 1 125 ? 4.938 6.512 -7.781 1 83.81 125 ILE A CA 1
ATOM 955 C C . ILE A 1 125 ? 4.336 6.949 -9.117 1 83.81 125 ILE A C 1
ATOM 957 O O . ILE A 1 125 ? 5.004 7.598 -9.922 1 83.81 125 ILE A O 1
ATOM 961 N N . GLU A 1 126 ? 3.08 6.637 -9.258 1 83.31 126 GLU A N 1
ATOM 962 C CA . GLU A 1 126 ? 2.383 6.961 -10.5 1 83.31 126 GLU A CA 1
ATOM 963 C C . GLU A 1 126 ? 1.873 8.398 -10.484 1 83.31 126 GLU A C 1
ATOM 965 O O . GLU A 1 126 ? 2.238 9.188 -9.609 1 83.31 126 GLU A O 1
ATOM 970 N N . LYS A 1 127 ? 1.082 8.75 -11.422 1 83.94 127 LYS A N 1
ATOM 971 C CA . LYS A 1 127 ? 0.583 10.102 -11.633 1 83.94 127 LYS A CA 1
ATOM 972 C C . LYS A 1 127 ? -0.101 10.641 -10.383 1 83.94 127 LYS A C 1
ATOM 974 O O . LYS A 1 127 ? 0.048 11.82 -10.047 1 83.94 127 LYS A O 1
ATOM 979 N N . GLY A 1 128 ? -0.851 9.844 -9.719 1 87.81 128 GLY A N 1
ATOM 980 C CA . GLY A 1 128 ? -1.53 10.289 -8.516 1 87.81 128 GLY A CA 1
ATOM 981 C C . GLY A 1 128 ? -0.581 10.82 -7.457 1 87.81 128 GLY A C 1
ATOM 982 O O . GLY A 1 128 ? -0.841 11.859 -6.848 1 87.81 128 GLY A O 1
ATOM 983 N N . ALA A 1 129 ? 0.501 10.07 -7.246 1 91.25 129 ALA A N 1
ATOM 984 C CA . ALA A 1 129 ? 1.509 10.492 -6.277 1 91.25 129 ALA A CA 1
ATOM 985 C C . ALA A 1 129 ? 2.18 11.797 -6.719 1 91.25 129 ALA A C 1
ATOM 987 O O . ALA A 1 129 ? 2.416 12.688 -5.898 1 91.25 129 ALA A O 1
ATOM 988 N N . LEU A 1 130 ? 2.475 11.906 -7.988 1 93.19 130 LEU A N 1
ATOM 989 C CA . LEU A 1 130 ? 3.082 13.117 -8.531 1 93.19 130 LEU A CA 1
ATOM 990 C C . LEU A 1 130 ? 2.188 14.328 -8.297 1 93.19 130 LEU A C 1
ATOM 992 O O . LEU A 1 130 ? 2.662 15.383 -7.875 1 93.19 130 LEU A O 1
ATOM 996 N N . MET A 1 131 ? 0.923 14.211 -8.539 1 92.75 131 MET A N 1
ATOM 997 C CA . MET A 1 131 ? -0.018 15.312 -8.367 1 92.75 131 MET A CA 1
ATOM 998 C C . MET A 1 131 ? -0.101 15.734 -6.902 1 92.75 131 MET A C 1
ATOM 1000 O O . MET A 1 131 ? -0.287 16.906 -6.602 1 92.75 131 MET A O 1
ATOM 1004 N N . ALA A 1 132 ? 0.04 14.75 -6.09 1 95.19 132 ALA A N 1
ATOM 1005 C CA . ALA A 1 132 ? -0.055 15.031 -4.656 1 95.19 132 ALA A CA 1
ATOM 1006 C C . ALA A 1 132 ? 1.118 15.891 -4.188 1 95.19 132 ALA A C 1
ATOM 1008 O O . ALA A 1 132 ? 0.948 16.781 -3.354 1 95.19 132 ALA A O 1
ATOM 1009 N N . PHE A 1 133 ? 2.314 15.555 -4.77 1 97.5 133 PHE A N 1
ATOM 1010 C CA . PHE A 1 133 ? 3.465 16.25 -4.203 1 97.5 133 PHE A CA 1
ATOM 1011 C C . PHE A 1 133 ? 3.906 17.391 -5.117 1 97.5 133 PHE A C 1
ATOM 1013 O O . PHE A 1 133 ? 4.773 18.188 -4.746 1 97.5 133 PHE A O 1
ATOM 1020 N N . TYR A 1 134 ? 3.322 17.625 -6.223 1 97.56 134 TYR A N 1
ATOM 1021 C CA . TYR A 1 134 ? 3.844 18.531 -7.242 1 97.56 134 TYR A CA 1
ATOM 1022 C C . TYR A 1 134 ? 4 19.938 -6.695 1 97.56 134 TYR A C 1
ATOM 1024 O O . TYR A 1 134 ? 5.035 20.578 -6.898 1 97.56 134 TYR A O 1
ATOM 1032 N N . PHE A 1 135 ? 3.078 20.469 -5.949 1 97.88 135 PHE A N 1
ATOM 1033 C CA . PHE A 1 135 ? 3.098 21.844 -5.488 1 97.88 135 PHE A CA 1
ATOM 1034 C C . PHE A 1 135 ? 3.471 21.922 -4.012 1 97.88 135 PHE A C 1
ATOM 1036 O O . PHE A 1 135 ? 3.287 22.953 -3.371 1 97.88 135 PHE A O 1
ATOM 1043 N N . ALA A 1 136 ? 3.951 20.875 -3.426 1 98.44 136 ALA A N 1
ATOM 1044 C CA . ALA A 1 136 ? 4.211 20.812 -1.989 1 98.44 136 ALA A CA 1
ATOM 1045 C C . ALA A 1 136 ? 5.383 21.719 -1.607 1 98.44 136 ALA A C 1
ATOM 1047 O O . ALA A 1 136 ? 6.367 21.812 -2.344 1 98.44 136 ALA A O 1
ATOM 1048 N N . ASP A 1 137 ? 5.223 22.344 -0.482 1 98.5 137 ASP A N 1
ATOM 1049 C CA . ASP A 1 137 ? 6.332 23.062 0.146 1 98.5 137 ASP A CA 1
ATOM 1050 C C . ASP A 1 137 ? 7.207 22.109 0.961 1 98.5 137 ASP A C 1
ATOM 1052 O O . ASP A 1 137 ? 8.422 22.297 1.063 1 98.5 137 ASP A O 1
ATOM 1056 N N . GLU A 1 138 ? 6.578 21.219 1.572 1 98.81 138 GLU A N 1
ATOM 1057 C CA . GLU A 1 138 ? 7.215 20.203 2.414 1 98.81 138 GLU A CA 1
ATOM 1058 C C . GLU A 1 138 ? 6.676 18.812 2.109 1 98.81 138 GLU A C 1
ATOM 1060 O O . GLU A 1 138 ? 5.562 18.672 1.602 1 98.81 138 GLU A O 1
ATOM 1065 N N . ALA A 1 139 ? 7.531 17.859 2.373 1 98.88 139 ALA A N 1
ATOM 1066 C CA . ALA A 1 139 ? 7.133 16.469 2.229 1 98.88 139 ALA A CA 1
ATOM 1067 C C . ALA A 1 139 ? 7.484 15.664 3.477 1 98.88 139 ALA A C 1
ATOM 1069 O O . ALA A 1 139 ? 8.617 15.734 3.967 1 98.88 139 ALA A O 1
ATOM 1070 N N . ILE A 1 140 ? 6.5 15.055 4.004 1 98.88 140 ILE A N 1
ATOM 1071 C CA . ILE A 1 140 ? 6.738 14.039 5.027 1 98.88 140 ILE A CA 1
ATOM 1072 C C . ILE A 1 140 ? 6.734 12.648 4.391 1 98.88 140 ILE A C 1
ATOM 1074 O O . ILE A 1 140 ? 5.691 12.172 3.943 1 98.88 140 ILE A O 1
ATOM 1078 N N . ILE A 1 141 ? 7.898 12.055 4.344 1 98.62 141 ILE A N 1
ATOM 1079 C CA . ILE A 1 141 ? 8.078 10.727 3.766 1 98.62 141 ILE A CA 1
ATOM 1080 C C . ILE A 1 141 ? 7.836 9.656 4.832 1 98.62 141 ILE A C 1
ATOM 1082 O O . ILE A 1 141 ? 8.594 9.555 5.797 1 98.62 141 ILE A O 1
ATOM 1086 N N . ILE A 1 142 ? 6.766 8.898 4.59 1 98.5 142 ILE A N 1
ATOM 1087 C CA . ILE A 1 142 ? 6.445 7.809 5.508 1 98.5 142 ILE A CA 1
ATOM 1088 C C . ILE A 1 142 ? 7.246 6.562 5.133 1 98.5 142 ILE A C 1
ATOM 1090 O O . ILE A 1 142 ? 7.266 6.16 3.965 1 98.5 142 ILE A O 1
ATOM 1094 N N . ALA A 1 143 ? 7.867 5.941 6.098 1 97.75 143 ALA A N 1
ATOM 1095 C CA . ALA A 1 143 ? 8.578 4.684 5.887 1 97.75 143 ALA A CA 1
ATOM 1096 C C . ALA A 1 143 ? 8.359 3.725 7.055 1 97.75 143 ALA A C 1
ATOM 1098 O O . ALA A 1 143 ? 8.227 4.156 8.203 1 97.75 143 ALA A O 1
ATOM 1099 N N . ASN A 1 144 ? 8.211 2.465 6.73 1 96.75 144 ASN A N 1
ATOM 1100 C CA . ASN A 1 144 ? 8.359 1.407 7.727 1 96.75 144 ASN A CA 1
ATOM 1101 C C . ASN A 1 144 ? 9.805 0.939 7.84 1 96.75 144 ASN A C 1
ATOM 1103 O O . ASN A 1 144 ? 10.586 1.089 6.898 1 96.75 144 ASN A O 1
ATOM 1107 N N . PRO A 1 145 ? 10.211 0.452 9.023 1 96.19 145 PRO A N 1
ATOM 1108 C CA . PRO A 1 145 ? 11.602 -0.005 9.172 1 96.19 145 PRO A CA 1
ATOM 1109 C C . PRO A 1 145 ? 11.844 -1.354 8.5 1 96.19 145 PRO A C 1
ATOM 1111 O O . PRO A 1 145 ? 12.336 -2.287 9.148 1 96.19 145 PRO A O 1
ATOM 1114 N N . GLU A 1 146 ? 11.578 -1.379 7.27 1 94.38 146 GLU A N 1
ATOM 1115 C CA . GLU A 1 146 ? 11.742 -2.531 6.391 1 94.38 146 GLU A CA 1
ATOM 1116 C C . GLU A 1 146 ? 12.539 -2.164 5.141 1 94.38 146 GLU A C 1
ATOM 1118 O O . GLU A 1 146 ? 12.398 -1.055 4.617 1 94.38 146 GLU A O 1
ATOM 1123 N N . ILE A 1 147 ? 13.242 -3.1 4.637 1 93 147 ILE A N 1
ATOM 1124 C CA . ILE A 1 147 ? 14.164 -2.855 3.527 1 93 147 ILE A CA 1
ATOM 1125 C C . ILE A 1 147 ? 13.383 -2.361 2.312 1 93 147 ILE A C 1
ATOM 1127 O O . ILE A 1 147 ? 13.75 -1.356 1.698 1 93 147 ILE A O 1
ATOM 1131 N N . SER A 1 148 ? 12.32 -3.023 1.983 1 92.75 148 SER A N 1
ATOM 1132 C CA . SER A 1 148 ? 11.531 -2.645 0.816 1 92.75 148 SER A CA 1
ATOM 1133 C C . SER A 1 148 ? 10.953 -1.242 0.973 1 92.75 148 SER A C 1
ATOM 1135 O O . SER A 1 148 ? 10.977 -0.445 0.033 1 92.75 148 SER A O 1
ATOM 1137 N N . SER A 1 149 ? 10.43 -0.938 2.148 1 94.75 149 SER A N 1
ATOM 1138 C CA . SER A 1 149 ? 9.844 0.368 2.426 1 94.75 149 SER A CA 1
ATOM 1139 C C . SER A 1 149 ? 10.883 1.479 2.316 1 94.75 149 SER A C 1
ATOM 1141 O O . SER A 1 149 ? 10.602 2.549 1.771 1 94.75 149 SER A O 1
ATOM 1143 N N . VAL A 1 150 ? 12.07 1.231 2.82 1 96.38 150 VAL A N 1
ATOM 1144 C CA . VAL A 1 150 ? 13.141 2.223 2.805 1 96.38 150 VAL A CA 1
ATOM 1145 C C . VAL A 1 150 ? 13.602 2.463 1.368 1 96.38 150 VAL A C 1
ATOM 1147 O O . VAL A 1 150 ? 13.805 3.607 0.957 1 96.38 150 VAL A O 1
ATOM 1150 N N . ARG A 1 151 ? 13.711 1.444 0.635 1 93.75 151 ARG A N 1
ATOM 1151 C CA . ARG A 1 151 ? 14.078 1.563 -0.771 1 93.75 151 ARG A CA 1
ATOM 1152 C C . ARG A 1 151 ? 13.047 2.373 -1.546 1 93.75 151 ARG A C 1
ATOM 1154 O O . ARG A 1 151 ? 13.398 3.264 -2.318 1 93.75 151 ARG A O 1
ATOM 1161 N N . ASP A 1 152 ? 11.859 2.023 -1.374 1 94.94 152 ASP A N 1
ATOM 1162 C CA . ASP A 1 152 ? 10.781 2.727 -2.064 1 94.94 152 ASP A CA 1
ATOM 1163 C C . ASP A 1 152 ? 10.727 4.195 -1.649 1 94.94 152 ASP A C 1
ATOM 1165 O O . ASP A 1 152 ? 10.406 5.062 -2.463 1 94.94 152 ASP A O 1
ATOM 1169 N N . SER A 1 153 ? 10.953 4.484 -0.367 1 96.62 153 SER A N 1
ATOM 1170 C CA . SER A 1 153 ? 11 5.859 0.12 1 96.62 153 SER A CA 1
ATOM 1171 C C . SER A 1 153 ? 12.125 6.645 -0.545 1 96.62 153 SER A C 1
ATOM 1173 O O . SER A 1 153 ? 11.953 7.816 -0.884 1 96.62 153 SER A O 1
ATOM 1175 N N . ASP A 1 154 ? 13.25 5.957 -0.706 1 96.38 154 ASP A N 1
ATOM 1176 C CA . ASP A 1 154 ? 14.367 6.598 -1.393 1 96.38 154 ASP A CA 1
ATOM 1177 C C . ASP A 1 154 ? 14 6.965 -2.826 1 96.38 154 ASP A C 1
ATOM 1179 O O . ASP A 1 154 ? 14.375 8.031 -3.318 1 96.38 154 ASP A O 1
ATOM 1183 N N . ARG A 1 155 ? 13.258 6.094 -3.445 1 93.75 155 ARG A N 1
ATOM 1184 C CA . ARG A 1 155 ? 12.781 6.371 -4.797 1 93.75 155 ARG A CA 1
ATOM 1185 C C . ARG A 1 155 ? 11.844 7.574 -4.812 1 93.75 155 ARG A C 1
ATOM 1187 O O . ARG A 1 155 ? 11.922 8.414 -5.707 1 93.75 155 ARG A O 1
ATOM 1194 N N . MET A 1 156 ? 10.969 7.637 -3.855 1 96 156 MET A N 1
ATOM 1195 C CA . MET A 1 156 ? 10.039 8.75 -3.754 1 96 156 MET A CA 1
ATOM 1196 C C . MET A 1 156 ? 10.781 10.07 -3.541 1 96 156 MET A C 1
ATOM 1198 O O . MET A 1 156 ? 10.445 11.078 -4.16 1 96 156 MET A O 1
ATOM 1202 N N . ILE A 1 157 ? 11.773 10.047 -2.666 1 97.5 157 ILE A N 1
ATOM 1203 C CA . ILE A 1 157 ? 12.602 11.227 -2.424 1 97.5 157 ILE A CA 1
ATOM 1204 C C . ILE A 1 157 ? 13.227 11.695 -3.732 1 97.5 157 ILE A C 1
ATOM 1206 O O . ILE A 1 157 ? 13.203 12.891 -4.047 1 97.5 157 ILE A O 1
ATOM 1210 N N . GLY A 1 158 ? 13.742 10.773 -4.48 1 95.94 158 GLY A N 1
ATOM 1211 C CA . GLY A 1 158 ? 14.289 11.109 -5.785 1 95.94 158 GLY A CA 1
ATOM 1212 C C . GLY A 1 158 ? 13.273 11.766 -6.699 1 95.94 158 GLY A C 1
ATOM 1213 O O . GLY A 1 158 ? 13.594 12.719 -7.41 1 95.94 158 GLY A O 1
ATOM 1214 N N . MET A 1 159 ? 12.117 11.258 -6.691 1 95.06 159 MET A N 1
ATOM 1215 C CA . MET A 1 159 ? 11.062 11.789 -7.539 1 95.06 159 MET A CA 1
ATOM 1216 C C . MET A 1 159 ? 10.703 13.219 -7.133 1 95.06 159 MET A C 1
ATOM 1218 O O . MET A 1 159 ? 10.562 14.094 -7.988 1 95.06 159 MET A O 1
ATOM 1222 N N . ILE A 1 160 ? 10.555 13.438 -5.859 1 97.69 160 ILE A N 1
ATOM 1223 C CA . ILE A 1 160 ? 10.227 14.766 -5.359 1 97.69 160 ILE A CA 1
ATOM 1224 C C . ILE A 1 160 ? 11.312 15.758 -5.781 1 97.69 160 ILE A C 1
ATOM 1226 O O . ILE A 1 160 ? 11.008 16.859 -6.25 1 97.69 160 ILE A O 1
ATOM 1230 N N . ASN A 1 161 ? 12.516 15.344 -5.719 1 97.75 161 ASN A N 1
ATOM 1231 C CA . ASN A 1 161 ? 13.656 16.219 -5.984 1 97.75 161 ASN A CA 1
ATOM 1232 C C . ASN A 1 161 ? 13.859 16.422 -7.48 1 97.75 161 ASN A C 1
ATOM 1234 O O . ASN A 1 161 ? 14.633 17.297 -7.887 1 97.75 161 ASN A O 1
ATOM 1238 N N . SER A 1 162 ? 13.125 15.703 -8.273 1 96.44 162 SER A N 1
ATOM 1239 C CA . SER A 1 162 ? 13.328 15.852 -9.719 1 96.44 162 SER A CA 1
ATOM 1240 C C . SER A 1 162 ? 12.062 16.359 -10.398 1 96.44 162 SER A C 1
ATOM 1242 O O . SER A 1 162 ? 12.133 16.984 -11.469 1 96.44 162 SER A O 1
ATOM 1244 N N . LYS A 1 163 ? 10.922 16.125 -9.75 1 96.56 163 LYS A N 1
ATOM 1245 C CA . LYS A 1 163 ? 9.695 16.328 -10.516 1 96.56 163 LYS A CA 1
ATOM 1246 C C . LYS A 1 163 ? 8.781 17.344 -9.852 1 96.56 163 LYS A C 1
ATOM 1248 O O . LYS A 1 163 ? 7.773 17.766 -10.43 1 96.56 163 LYS A O 1
ATOM 1253 N N . SER A 1 164 ? 9.078 17.766 -8.656 1 97.5 164 SER A N 1
ATOM 1254 C CA . SER A 1 164 ? 8.242 18.781 -8 1 97.5 164 SER A CA 1
ATOM 1255 C C . SER A 1 164 ? 8.32 20.109 -8.727 1 97.5 164 SER A C 1
ATOM 1257 O O . SER A 1 164 ? 9.273 20.375 -9.477 1 97.5 164 SER A O 1
ATOM 1259 N N . PHE A 1 165 ? 7.273 20.938 -8.547 1 97.75 165 PHE A N 1
ATOM 1260 C CA . PHE A 1 165 ? 7.258 22.281 -9.109 1 97.75 165 PHE A CA 1
ATOM 1261 C C . PHE A 1 165 ? 8.523 23.047 -8.727 1 97.75 165 PHE A C 1
ATOM 1263 O O .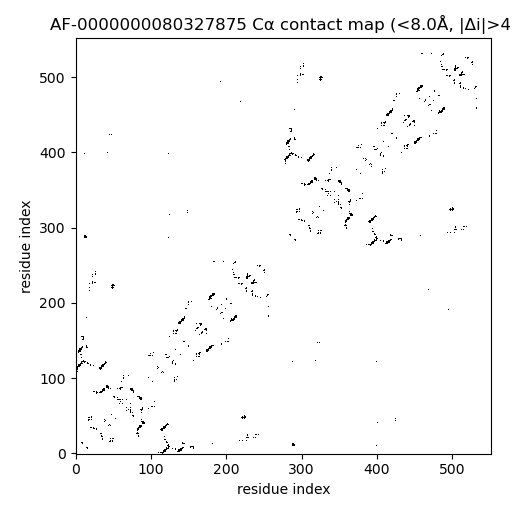 PHE A 1 165 ? 9.117 23.734 -9.555 1 97.75 165 PHE A O 1
ATOM 1270 N N . ARG A 1 166 ? 8.93 22.938 -7.504 1 97.88 166 ARG A N 1
ATOM 1271 C CA . ARG A 1 166 ? 10.109 23.625 -7 1 97.88 166 ARG A CA 1
ATOM 1272 C C . ARG A 1 166 ? 11.375 23.141 -7.691 1 97.88 166 ARG A C 1
ATOM 1274 O O . ARG A 1 166 ? 12.25 23.938 -8.031 1 97.88 166 ARG A O 1
ATOM 1281 N N . SER A 1 167 ? 11.445 21.844 -7.883 1 96.81 167 SER A N 1
ATOM 1282 C CA . SER A 1 167 ? 12.617 21.281 -8.547 1 96.81 167 SER A CA 1
ATOM 1283 C C . SER A 1 167 ? 12.68 21.703 -10.008 1 96.81 167 SER A C 1
ATOM 1285 O O . SER A 1 167 ? 13.727 22.141 -10.492 1 96.81 167 SER A O 1
ATOM 1287 N N . ILE A 1 168 ? 11.609 21.609 -10.672 1 96.69 168 ILE A N 1
ATOM 1288 C CA . ILE A 1 168 ? 11.555 21.891 -12.102 1 96.69 168 ILE A CA 1
ATOM 1289 C C . ILE A 1 168 ? 11.867 23.359 -12.359 1 96.69 168 ILE A C 1
ATOM 1291 O O . ILE A 1 168 ? 12.516 23.703 -13.352 1 96.69 168 ILE A O 1
ATOM 1295 N N . ASN A 1 169 ? 11.508 24.203 -11.469 1 97.44 169 ASN A N 1
ATOM 1296 C CA . ASN A 1 169 ? 11.688 25.641 -11.648 1 97.44 169 ASN A CA 1
ATOM 1297 C C . ASN A 1 169 ? 12.891 26.156 -10.875 1 97.44 169 ASN A C 1
ATOM 1299 O O . ASN A 1 169 ? 13.039 27.359 -10.68 1 97.44 169 ASN A O 1
ATOM 1303 N N . ALA A 1 170 ? 13.703 25.312 -10.344 1 96.88 170 ALA A N 1
ATOM 1304 C CA . ALA A 1 170 ? 14.953 25.625 -9.656 1 96.88 170 ALA A CA 1
ATOM 1305 C C . ALA A 1 170 ? 14.711 26.562 -8.477 1 96.88 170 ALA A C 1
ATOM 1307 O O . ALA A 1 170 ? 15.422 27.547 -8.305 1 96.88 170 ALA A O 1
ATOM 1308 N N . LEU A 1 171 ? 13.625 26.312 -7.836 1 97.56 171 LEU A N 1
ATOM 1309 C CA . LEU A 1 171 ? 13.328 27.031 -6.605 1 97.56 171 LEU A CA 1
ATOM 1310 C C . LEU A 1 171 ? 13.914 26.312 -5.395 1 97.56 171 LEU A C 1
ATOM 1312 O O . LEU A 1 171 ? 14.609 25.312 -5.539 1 97.56 171 LEU A O 1
ATOM 1316 N N . GLU A 1 172 ? 13.711 27 -4.191 1 97.75 172 GLU A N 1
ATOM 1317 C CA . GLU A 1 172 ? 14.109 26.297 -2.973 1 97.75 172 GLU A CA 1
ATOM 1318 C C . GLU A 1 172 ? 13.5 24.891 -2.916 1 97.75 172 GLU A C 1
ATOM 1320 O O . GLU A 1 172 ? 12.305 24.719 -3.158 1 97.75 172 GLU A O 1
ATOM 1325 N N . PRO A 1 173 ? 14.297 23.891 -2.637 1 98 173 PRO A N 1
ATOM 1326 C CA . PRO A 1 173 ? 13.805 22.5 -2.662 1 98 173 PRO A CA 1
ATOM 1327 C C . PRO A 1 173 ? 12.703 22.25 -1.638 1 98 173 PRO A C 1
ATOM 1329 O O . PRO A 1 173 ? 12.625 22.953 -0.623 1 98 173 PRO A O 1
ATOM 1332 N N . VAL A 1 174 ? 11.844 21.297 -1.978 1 98.69 174 VAL A N 1
ATOM 1333 C CA . VAL A 1 174 ? 10.844 20.844 -1.022 1 98.69 174 VAL A CA 1
ATOM 1334 C C . VAL A 1 174 ? 11.531 20.406 0.272 1 98.69 174 VAL A C 1
ATOM 1336 O O . VAL A 1 174 ? 12.492 19.625 0.245 1 98.69 174 VAL A O 1
ATOM 1339 N N . LYS A 1 175 ? 11.078 20.953 1.356 1 98.62 175 LYS A N 1
ATOM 1340 C CA . LYS A 1 175 ? 11.617 20.516 2.645 1 98.62 175 LYS A CA 1
ATOM 1341 C C . LYS A 1 175 ? 11.148 19.109 2.992 1 98.62 175 LYS A C 1
ATOM 1343 O O . LYS A 1 175 ? 9.945 18.844 3.059 1 98.62 175 LYS A O 1
ATOM 1348 N N . GLU A 1 176 ? 12.07 18.203 3.225 1 98.62 176 GLU A N 1
ATOM 1349 C CA . GLU A 1 176 ? 11.719 16.812 3.422 1 98.62 176 GLU A CA 1
ATOM 1350 C C . GLU A 1 176 ? 11.875 16.391 4.883 1 98.62 176 GLU A C 1
ATOM 1352 O O . GLU A 1 176 ? 12.82 16.828 5.555 1 98.62 176 GLU A O 1
ATOM 1357 N N . HIS A 1 177 ? 10.922 15.625 5.375 1 98.62 177 HIS A N 1
ATOM 1358 C CA . HIS A 1 177 ? 10.922 15.016 6.699 1 98.62 177 HIS A CA 1
ATOM 1359 C C . HIS A 1 177 ? 10.68 13.516 6.621 1 98.62 177 HIS A C 1
ATOM 1361 O O . HIS A 1 177 ? 9.906 13.047 5.785 1 98.62 177 HIS A O 1
ATOM 1367 N N . LEU A 1 178 ? 11.352 12.812 7.477 1 98.62 178 LEU A N 1
ATOM 1368 C CA . LEU A 1 178 ? 11.094 11.383 7.613 1 98.62 178 LEU A CA 1
ATOM 1369 C C . LEU A 1 178 ? 10.164 11.109 8.789 1 98.62 178 LEU A C 1
ATOM 1371 O O . LEU A 1 178 ? 10.383 11.625 9.891 1 98.62 178 LEU A O 1
ATOM 1375 N N . LEU A 1 179 ? 9.109 10.43 8.578 1 98.81 179 LEU A N 1
ATOM 1376 C CA . LEU A 1 179 ? 8.281 9.859 9.633 1 98.81 179 LEU A CA 1
ATOM 1377 C C . LEU A 1 179 ? 8.32 8.336 9.594 1 98.81 179 LEU A C 1
ATOM 1379 O O . LEU A 1 179 ? 7.82 7.723 8.641 1 98.81 179 LEU A O 1
ATOM 1383 N N . LEU A 1 180 ? 8.93 7.707 10.57 1 98.38 180 LEU A N 1
ATOM 1384 C CA . LEU A 1 180 ? 9.039 6.254 10.656 1 98.38 180 LEU A CA 1
ATOM 1385 C C . LEU A 1 180 ? 7.84 5.664 11.391 1 98.38 180 LEU A C 1
ATOM 1387 O O . LEU A 1 180 ? 7.578 6.016 12.547 1 98.38 180 LEU A O 1
ATOM 1391 N N . THR A 1 181 ? 7.09 4.797 10.695 1 98 181 THR A N 1
ATOM 1392 C CA . THR A 1 181 ? 5.887 4.238 11.297 1 98 181 THR A CA 1
ATOM 1393 C C . THR A 1 181 ? 6.031 2.732 11.5 1 98 181 THR A C 1
ATOM 1395 O O . THR A 1 181 ? 6.945 2.111 10.953 1 98 181 THR A O 1
ATOM 1398 N N . ARG A 1 182 ? 5.152 2.232 12.367 1 95.88 182 ARG A N 1
ATOM 1399 C CA . ARG A 1 182 ? 5.102 0.813 12.703 1 95.88 182 ARG A CA 1
ATOM 1400 C C . ARG A 1 182 ? 6.422 0.347 13.305 1 95.88 182 ARG A C 1
ATOM 1402 O O . ARG A 1 182 ? 6.906 -0.74 12.984 1 95.88 182 ARG A O 1
ATOM 1409 N N . TYR A 1 183 ? 7.012 1.236 14.078 1 97 183 TYR A N 1
ATOM 1410 C CA . TYR A 1 183 ? 8.281 0.925 14.727 1 97 183 TYR A CA 1
ATOM 1411 C C . TYR A 1 183 ? 8.078 -0.039 15.891 1 97 183 TYR A C 1
ATOM 1413 O O . TYR A 1 183 ? 7.141 0.117 16.672 1 97 183 TYR A O 1
ATOM 1421 N N . ASN A 1 184 ? 8.867 -1.073 15.969 1 94.38 184 ASN A N 1
ATOM 1422 C CA . ASN A 1 184 ? 8.836 -2.064 17.047 1 94.38 184 ASN A CA 1
ATOM 1423 C C . ASN A 1 184 ? 10.242 -2.348 17.578 1 94.38 184 ASN A C 1
ATOM 1425 O O . ASN A 1 184 ? 11.016 -3.068 16.938 1 94.38 184 ASN A O 1
ATOM 1429 N N . ILE A 1 185 ? 10.492 -1.907 18.75 1 93.25 185 ILE A N 1
ATOM 1430 C CA . ILE A 1 185 ? 11.836 -1.956 19.312 1 93.25 185 ILE A CA 1
ATOM 1431 C C . ILE A 1 185 ? 12.25 -3.408 19.531 1 93.25 185 ILE A C 1
ATOM 1433 O O . ILE A 1 185 ? 13.43 -3.75 19.391 1 93.25 185 ILE A O 1
ATOM 1437 N N . GLN A 1 186 ? 11.32 -4.258 19.844 1 91.62 186 GLN A N 1
ATOM 1438 C CA . GLN A 1 186 ? 11.648 -5.664 20.062 1 91.62 186 GLN A CA 1
ATOM 1439 C C . GLN A 1 186 ? 12.188 -6.312 18.781 1 91.62 186 GLN A C 1
ATOM 1441 O O . GLN A 1 186 ? 13.148 -7.074 18.828 1 91.62 186 GLN A O 1
ATOM 1446 N N . HIS A 1 187 ? 11.594 -5.996 17.656 1 92.19 187 HIS A N 1
ATOM 1447 C CA . HIS A 1 187 ? 12.039 -6.551 16.391 1 92.19 187 HIS A CA 1
ATOM 1448 C C . HIS A 1 187 ? 13.383 -5.961 15.969 1 92.19 187 HIS A C 1
ATOM 1450 O O . HIS A 1 187 ? 14.188 -6.637 15.32 1 92.19 187 HIS A O 1
ATOM 1456 N N . VAL A 1 188 ? 13.602 -4.746 16.328 1 93.19 188 VAL A N 1
ATOM 1457 C CA . VAL A 1 188 ? 14.883 -4.105 16.031 1 93.19 188 VAL A CA 1
ATOM 1458 C C . VAL A 1 188 ? 16 -4.809 16.812 1 93.19 188 VAL A C 1
ATOM 1460 O O . VAL A 1 188 ? 17.047 -5.148 16.234 1 93.19 188 VAL A O 1
ATOM 1463 N N . LEU A 1 189 ? 15.719 -5.027 18.094 1 92.81 189 LEU A N 1
ATOM 1464 C CA . LEU A 1 189 ? 16.719 -5.645 18.953 1 92.81 189 LEU A CA 1
ATOM 1465 C C . LEU A 1 189 ? 17.031 -7.066 18.5 1 92.81 189 LEU A C 1
ATOM 1467 O O . LEU A 1 189 ? 18.156 -7.535 18.641 1 92.81 189 LEU A O 1
ATOM 1471 N N . LYS A 1 190 ? 16.078 -7.715 17.875 1 91.5 190 LYS A N 1
ATOM 1472 C CA . LYS A 1 190 ? 16.25 -9.078 17.375 1 91.5 190 LYS A CA 1
ATOM 1473 C C . LYS A 1 190 ? 16.922 -9.078 16 1 91.5 190 LYS A C 1
ATOM 1475 O O . LYS A 1 190 ? 17.297 -10.133 15.492 1 91.5 190 LYS A O 1
ATOM 1480 N N . GLY A 1 191 ? 17.078 -7.957 15.383 1 91.06 191 GLY A N 1
ATOM 1481 C CA . GLY A 1 191 ? 17.719 -7.848 14.078 1 91.06 191 GLY A CA 1
ATOM 1482 C C . GLY A 1 191 ? 16.75 -8.086 12.922 1 91.06 191 GLY A C 1
ATOM 1483 O O . GLY A 1 191 ? 17.188 -8.18 11.773 1 91.06 191 GLY A O 1
ATOM 1484 N N . ASP A 1 192 ? 15.469 -8.125 13.258 1 90.88 192 ASP A N 1
ATOM 1485 C CA . ASP A 1 192 ? 14.461 -8.414 12.242 1 90.88 192 ASP A CA 1
ATOM 1486 C C . ASP A 1 192 ? 13.977 -7.129 11.578 1 90.88 192 ASP A C 1
ATOM 1488 O O . ASP A 1 192 ? 13.312 -7.172 10.539 1 90.88 192 ASP A O 1
ATOM 1492 N N . MET A 1 193 ? 14.32 -6.035 12.133 1 93.44 193 MET A N 1
ATOM 1493 C CA . MET A 1 193 ? 13.828 -4.727 11.719 1 93.44 193 MET A CA 1
ATOM 1494 C C . MET A 1 193 ? 14.953 -3.689 11.75 1 93.44 193 MET A C 1
ATOM 1496 O O . MET A 1 193 ? 15.812 -3.727 12.625 1 93.44 193 MET A O 1
ATOM 1500 N N . LEU A 1 194 ? 14.914 -2.816 10.781 1 95.44 194 LEU A N 1
ATOM 1501 C CA . LEU A 1 194 ? 15.922 -1.767 10.742 1 95.44 194 LEU A CA 1
ATOM 1502 C C . LEU A 1 194 ? 15.742 -0.801 11.914 1 95.44 194 LEU A C 1
ATOM 1504 O O . LEU A 1 194 ? 14.617 -0.473 12.281 1 95.44 194 LEU A O 1
ATOM 1508 N N . SER A 1 195 ? 16.812 -0.365 12.453 1 96.12 195 SER A N 1
ATOM 1509 C CA . SER A 1 195 ? 16.75 0.645 13.508 1 96.12 195 SER A CA 1
ATOM 1510 C C . SER A 1 195 ? 16.484 2.031 12.93 1 96.12 195 SER A C 1
ATOM 1512 O O . SER A 1 195 ? 16.609 2.24 11.719 1 96.12 195 SER A O 1
ATOM 1514 N N . VAL A 1 196 ? 16.156 2.926 13.836 1 96.94 196 VAL A N 1
ATOM 1515 C CA . VAL A 1 196 ? 15.977 4.32 13.445 1 96.94 196 VAL A CA 1
ATOM 1516 C C . VAL A 1 196 ? 17.266 4.852 12.812 1 96.94 196 VAL A C 1
ATOM 1518 O O . VAL A 1 196 ? 17.219 5.539 11.789 1 96.94 196 VAL A O 1
ATOM 1521 N N . LYS A 1 197 ? 18.359 4.555 13.422 1 96 197 LYS A N 1
ATOM 1522 C CA . LYS A 1 197 ? 19.656 4.996 12.922 1 96 197 LYS A CA 1
ATOM 1523 C C . LYS A 1 197 ? 19.906 4.469 11.516 1 96 197 LYS A C 1
ATOM 1525 O O . LYS A 1 197 ? 20.359 5.215 10.641 1 96 197 LYS A O 1
ATOM 1530 N N . ASP A 1 198 ? 19.641 3.189 11.328 1 96.88 198 ASP A N 1
ATOM 1531 C CA . ASP A 1 198 ? 19.859 2.568 10.023 1 96.88 198 ASP A CA 1
ATOM 1532 C C . ASP A 1 198 ? 19.031 3.262 8.945 1 96.88 198 ASP A C 1
ATOM 1534 O O . ASP A 1 198 ? 19.531 3.576 7.863 1 96.88 198 ASP A O 1
ATOM 1538 N N . VAL A 1 199 ? 17.781 3.502 9.188 1 97.75 199 VAL A N 1
ATOM 1539 C CA . VAL A 1 199 ? 16.875 4.105 8.211 1 97.75 199 VAL A CA 1
ATOM 1540 C C . VAL A 1 199 ? 17.328 5.531 7.898 1 97.75 199 VAL A C 1
ATOM 1542 O O . VAL A 1 199 ? 17.344 5.945 6.738 1 97.75 199 VAL A O 1
ATOM 1545 N N . SER A 1 200 ? 17.672 6.273 8.945 1 97 200 SER A N 1
ATOM 1546 C CA . SER A 1 200 ? 18.109 7.656 8.781 1 97 200 SER A CA 1
ATOM 1547 C C . SER A 1 200 ? 19.375 7.738 7.941 1 97 200 SER A C 1
ATOM 1549 O O . SER A 1 200 ? 19.547 8.672 7.156 1 97 200 SER A O 1
ATOM 1551 N N . GLU A 1 201 ? 20.219 6.812 8.109 1 96.06 201 GLU A N 1
ATOM 1552 C CA . GLU A 1 201 ? 21.469 6.785 7.367 1 96.06 201 GLU A CA 1
ATOM 1553 C C . GLU A 1 201 ? 21.234 6.496 5.891 1 96.06 201 GLU A C 1
ATOM 1555 O O . GLU A 1 201 ? 21.969 6.98 5.027 1 96.06 201 GLU A O 1
ATOM 1560 N N . ILE A 1 202 ? 20.297 5.738 5.66 1 96.62 202 ILE A N 1
ATOM 1561 C CA . ILE A 1 202 ? 20.031 5.352 4.281 1 96.62 202 ILE A CA 1
ATOM 1562 C C . ILE A 1 202 ? 19.297 6.48 3.559 1 96.62 202 ILE A C 1
ATOM 1564 O O . ILE A 1 202 ? 19.656 6.84 2.432 1 96.62 202 ILE A O 1
ATOM 1568 N N . LEU A 1 203 ? 18.266 7.051 4.121 1 97.19 203 LEU A N 1
ATOM 1569 C CA . LEU A 1 203 ? 17.406 8.008 3.438 1 97.19 203 LEU A CA 1
ATOM 1570 C C . LEU A 1 203 ? 17.984 9.422 3.523 1 97.19 203 LEU A C 1
ATOM 1572 O O . LEU A 1 203 ? 17.719 10.258 2.662 1 97.19 203 LEU A O 1
ATOM 1576 N N . HIS A 1 204 ? 18.703 9.766 4.551 1 96.81 204 HIS A N 1
ATOM 1577 C CA . HIS A 1 204 ? 19.469 11 4.711 1 96.81 204 HIS A CA 1
ATOM 1578 C C . HIS A 1 204 ? 18.547 12.219 4.688 1 96.81 204 HIS A C 1
ATOM 1580 O O . HIS A 1 204 ? 18.812 13.195 3.984 1 96.81 204 HIS A O 1
ATOM 1586 N N . ILE A 1 205 ? 17.406 12.125 5.277 1 97.31 205 ILE A N 1
ATOM 1587 C CA . ILE A 1 205 ? 16.531 13.266 5.512 1 97.31 205 ILE A CA 1
ATOM 1588 C C . ILE A 1 205 ? 16.203 13.359 6.996 1 97.31 205 ILE A C 1
ATOM 1590 O O . ILE A 1 205 ? 16.266 12.367 7.719 1 97.31 205 ILE A O 1
ATOM 1594 N N . PRO A 1 206 ? 15.867 14.555 7.484 1 97.56 206 PRO A N 1
ATOM 1595 C CA . PRO A 1 206 ? 15.641 14.734 8.922 1 97.56 206 PRO A CA 1
ATOM 1596 C C . PRO A 1 206 ? 14.445 13.93 9.43 1 97.56 206 PRO A C 1
ATOM 1598 O O . PRO A 1 206 ? 13.398 13.891 8.781 1 97.56 206 PRO A O 1
ATOM 1601 N N . LEU A 1 207 ? 14.641 13.312 10.578 1 97.94 207 LEU A N 1
ATOM 1602 C CA . LEU A 1 207 ? 13.602 12.539 11.25 1 97.94 207 LEU A CA 1
ATOM 1603 C C . LEU A 1 207 ? 12.68 13.445 12.047 1 97.94 207 LEU A C 1
ATOM 1605 O O . LEU A 1 207 ? 13.125 14.172 12.938 1 97.94 207 LEU A O 1
ATOM 1609 N N . ILE A 1 208 ? 11.383 13.367 11.773 1 98.31 208 ILE A N 1
ATOM 1610 C CA . ILE A 1 208 ? 10.469 14.266 12.469 1 98.31 208 ILE A CA 1
ATOM 1611 C C . ILE A 1 208 ? 9.695 13.492 13.539 1 98.31 208 ILE A C 1
ATOM 1613 O O . ILE A 1 208 ? 9.117 14.094 14.453 1 98.31 208 ILE A O 1
ATOM 1617 N N . GLY A 1 209 ? 9.633 12.164 13.375 1 98.12 209 GLY A N 1
ATOM 1618 C CA . GLY A 1 209 ? 8.922 11.367 14.359 1 98.12 209 GLY A CA 1
ATOM 1619 C C . GLY A 1 209 ? 9.055 9.875 14.133 1 98.12 209 GLY A C 1
ATOM 1620 O O . GLY A 1 209 ? 9.461 9.438 13.055 1 98.12 209 GLY A O 1
ATOM 1621 N N . VAL A 1 210 ? 8.812 9.109 15.148 1 98.25 210 VAL A N 1
ATOM 1622 C CA . VAL A 1 210 ? 8.719 7.652 15.133 1 98.25 210 VAL A CA 1
ATOM 1623 C C . VAL A 1 210 ? 7.402 7.215 15.773 1 98.25 210 VAL A C 1
ATOM 1625 O O . VAL A 1 210 ? 7.133 7.535 16.938 1 98.25 210 VAL A O 1
ATOM 1628 N N . ILE A 1 211 ? 6.602 6.547 14.984 1 98.38 211 ILE A N 1
ATOM 1629 C CA . ILE A 1 211 ? 5.32 6.051 15.477 1 98.38 211 ILE A CA 1
ATOM 1630 C C . ILE A 1 211 ? 5.422 4.555 15.766 1 98.38 211 ILE A C 1
ATOM 1632 O O . ILE A 1 211 ? 5.688 3.758 14.867 1 98.38 211 ILE A O 1
ATOM 1636 N N . PRO A 1 212 ? 5.23 4.16 16.969 1 97 212 PRO A N 1
ATOM 1637 C CA . PRO A 1 212 ? 5.324 2.734 17.297 1 97 212 PRO A CA 1
ATOM 1638 C C . PRO A 1 212 ? 4.152 1.926 16.734 1 97 212 PRO A C 1
ATOM 1640 O O . PRO A 1 212 ? 3.094 2.486 16.453 1 97 212 PRO A O 1
ATOM 1643 N N . GLU A 1 213 ? 4.438 0.708 16.531 1 93.94 213 GLU A N 1
ATOM 1644 C CA . GLU A 1 213 ? 3.307 -0.186 16.312 1 93.94 213 GLU A CA 1
ATOM 1645 C C . GLU A 1 213 ? 2.299 -0.094 17.453 1 93.94 213 GLU A C 1
ATOM 1647 O O . GLU A 1 213 ? 2.68 -0.069 18.625 1 93.94 213 GLU A O 1
ATOM 1652 N N . ASP A 1 214 ? 1.083 0.075 17.094 1 93.94 214 ASP A N 1
ATOM 1653 C CA . ASP A 1 214 ? 0.041 0.302 18.078 1 93.94 214 ASP A CA 1
ATOM 1654 C C . ASP A 1 214 ? -1.317 -0.177 17.578 1 93.94 214 ASP A C 1
ATOM 1656 O O . ASP A 1 214 ? -1.822 0.324 16.578 1 93.94 214 ASP A O 1
ATOM 1660 N N . SER A 1 215 ? -1.934 -1.113 18.281 1 90.5 215 SER A N 1
ATOM 1661 C CA . SER A 1 215 ? -3.207 -1.696 17.875 1 90.5 215 SER A CA 1
ATOM 1662 C C . SER A 1 215 ? -4.32 -0.656 17.891 1 90.5 215 SER A C 1
ATOM 1664 O O . SER A 1 215 ? -5.348 -0.827 17.234 1 90.5 215 SER A O 1
ATOM 1666 N N . SER A 1 216 ? -4.082 0.396 18.641 1 93.38 216 SER A N 1
ATOM 1667 C CA . SER A 1 216 ? -5.086 1.451 18.703 1 93.38 216 SER A CA 1
ATOM 1668 C C . SER A 1 216 ? -5.293 2.111 17.344 1 93.38 216 SER A C 1
ATOM 1670 O O . SER A 1 216 ? -6.344 2.709 17.094 1 93.38 216 SER A O 1
ATOM 1672 N N . ILE A 1 217 ? -4.316 2.016 16.484 1 94.56 217 ILE A N 1
ATOM 1673 C CA . ILE A 1 217 ? -4.434 2.633 15.172 1 94.56 217 ILE A CA 1
ATOM 1674 C C . ILE A 1 217 ? -5.57 1.979 14.398 1 94.56 217 ILE A C 1
ATOM 1676 O O . ILE A 1 217 ? -6.418 2.67 13.828 1 94.56 217 ILE A O 1
ATOM 1680 N N . LEU A 1 218 ? -5.527 0.673 14.398 1 90.38 218 LEU A N 1
ATOM 1681 C CA . LEU A 1 218 ? -6.578 -0.068 13.711 1 90.38 218 LEU A CA 1
ATOM 1682 C C . LEU A 1 218 ? -7.945 0.244 14.312 1 90.38 218 LEU A C 1
ATOM 1684 O O . LEU A 1 218 ? -8.914 0.464 13.578 1 90.38 218 LEU A O 1
ATOM 1688 N N . ARG A 1 219 ? -8.008 0.265 15.594 1 92.25 219 ARG A N 1
ATOM 1689 C CA . ARG A 1 219 ? -9.266 0.539 16.297 1 92.25 219 ARG A CA 1
ATOM 1690 C C . ARG A 1 219 ? -9.773 1.938 15.969 1 92.25 219 ARG A C 1
ATOM 1692 O O . ARG A 1 219 ? -10.961 2.123 15.695 1 92.25 219 ARG A O 1
ATOM 1699 N N . SER A 1 220 ? -8.867 2.877 16.031 1 94.38 220 SER A N 1
ATOM 1700 C CA . SER A 1 220 ? -9.219 4.266 15.758 1 94.38 220 SER A CA 1
ATOM 1701 C C . SER A 1 220 ? -9.711 4.438 14.32 1 94.38 220 SER A C 1
ATOM 1703 O O . SER A 1 220 ? -10.688 5.148 14.078 1 94.38 220 SER A O 1
ATOM 1705 N N . SER A 1 221 ? -8.984 3.822 13.438 1 92.38 221 SER A N 1
ATOM 1706 C CA . SER A 1 221 ? -9.375 3.896 12.031 1 92.38 221 SER A CA 1
ATOM 1707 C C . SER A 1 221 ? -10.766 3.314 11.805 1 92.38 221 SER A C 1
ATOM 1709 O O . SER A 1 221 ? -11.578 3.898 11.086 1 92.38 221 SER A O 1
ATOM 1711 N N . ASN A 1 222 ? -11.062 2.199 12.414 1 89.62 222 ASN A N 1
ATOM 1712 C CA . ASN A 1 222 ? -12.352 1.532 12.273 1 89.62 222 ASN A CA 1
ATOM 1713 C C . ASN A 1 222 ? -13.484 2.375 12.844 1 89.62 222 ASN A C 1
ATOM 1715 O O . ASN A 1 222 ? -14.625 2.285 12.383 1 89.62 222 ASN A O 1
ATOM 1719 N N . LYS A 1 223 ? -13.141 3.199 13.781 1 92.62 223 LYS A N 1
ATOM 1720 C CA . LYS A 1 223 ? -14.141 4.047 14.43 1 92.62 223 LYS A CA 1
ATOM 1721 C C . LYS A 1 223 ? -14.281 5.379 13.703 1 92.62 223 LYS A C 1
ATOM 1723 O O . LYS A 1 223 ? -15.195 6.152 13.992 1 92.62 223 LYS A O 1
ATOM 1728 N N . GLY A 1 224 ? -13.359 5.625 12.797 1 94.69 224 GLY A N 1
ATOM 1729 C CA . GLY A 1 224 ? -13.359 6.91 12.117 1 94.69 224 GLY A CA 1
ATOM 1730 C C . GLY A 1 224 ? -12.828 8.039 12.969 1 94.69 224 GLY A C 1
ATOM 1731 O O . GLY A 1 224 ? -13.312 9.172 12.891 1 94.69 224 GLY A O 1
ATOM 1732 N N . ASP A 1 225 ? -11.914 7.738 13.891 1 95.88 225 ASP A N 1
ATOM 1733 C CA . ASP A 1 225 ? -11.266 8.703 14.773 1 95.88 225 ASP A CA 1
ATOM 1734 C C . ASP A 1 225 ? -9.758 8.703 14.578 1 95.88 225 ASP A C 1
ATOM 1736 O O . ASP A 1 225 ? -9.078 7.742 14.953 1 95.88 225 ASP A O 1
ATOM 1740 N N . PRO A 1 226 ? -9.289 9.828 14.078 1 97.69 226 PRO A N 1
ATOM 1741 C CA . PRO A 1 226 ? -7.824 9.859 13.992 1 97.69 226 PRO A CA 1
ATOM 1742 C C . PRO A 1 226 ? -7.148 9.461 15.297 1 97.69 226 PRO A C 1
ATOM 1744 O O . PRO A 1 226 ? -7.574 9.891 16.375 1 97.69 226 PRO A O 1
ATOM 1747 N N . VAL A 1 227 ? -6.137 8.703 15.242 1 97.81 227 VAL A N 1
ATOM 1748 C CA . VAL A 1 227 ? -5.52 8.055 16.391 1 97.81 227 VAL A CA 1
ATOM 1749 C C . VAL A 1 227 ? -4.941 9.102 17.328 1 97.81 227 VAL A C 1
ATOM 1751 O O . VAL A 1 227 ? -4.828 8.875 18.531 1 97.81 227 VAL A O 1
ATOM 1754 N N . ILE A 1 228 ? -4.594 10.25 16.812 1 98.19 228 ILE A N 1
ATOM 1755 C CA . ILE A 1 228 ? -3.988 11.305 17.625 1 98.19 228 ILE A CA 1
ATOM 1756 C C . ILE A 1 228 ? -4.977 11.766 18.688 1 98.19 228 ILE A C 1
ATOM 1758 O O . ILE A 1 228 ? -4.578 12.344 19.703 1 98.19 228 ILE A O 1
ATOM 1762 N N . LEU A 1 229 ? -6.266 11.523 18.484 1 97.5 229 LEU A N 1
ATOM 1763 C CA . LEU A 1 229 ? -7.293 11.906 19.438 1 97.5 229 LEU A CA 1
ATOM 1764 C C . LEU A 1 229 ? -7.324 10.938 20.625 1 97.5 229 LEU A C 1
ATOM 1766 O O . LEU A 1 229 ? -7.934 11.227 21.656 1 97.5 229 LEU A O 1
ATOM 1770 N N . ASN A 1 230 ? -6.719 9.766 20.438 1 96.12 230 ASN A N 1
ATOM 1771 C CA . ASN A 1 230 ? -6.605 8.789 21.516 1 96.12 230 ASN A CA 1
ATOM 1772 C C . ASN A 1 230 ? -5.395 9.07 22.391 1 96.12 230 ASN A C 1
ATOM 1774 O O . ASN A 1 230 ? -4.309 8.539 22.156 1 96.12 230 ASN A O 1
ATOM 1778 N N . ARG A 1 231 ? -5.578 9.703 23.484 1 91.5 231 ARG A N 1
ATOM 1779 C CA . ARG A 1 231 ? -4.496 10.188 24.328 1 91.5 231 ARG A CA 1
ATOM 1780 C C . ARG A 1 231 ? -3.887 9.039 25.141 1 91.5 231 ARG A C 1
ATOM 1782 O O . ARG A 1 231 ? -2.824 9.203 25.75 1 91.5 231 ARG A O 1
ATOM 1789 N N . ASP A 1 232 ? -4.488 7.906 25.109 1 93.38 232 ASP A N 1
ATOM 1790 C CA . ASP A 1 232 ? -3.969 6.746 25.828 1 93.38 232 ASP A CA 1
ATOM 1791 C C . ASP A 1 232 ? -3.107 5.875 24.906 1 93.38 232 ASP A C 1
ATOM 1793 O O . ASP A 1 232 ? -2.449 4.941 25.375 1 93.38 232 ASP A O 1
ATOM 1797 N N . SER A 1 233 ? -3.109 6.199 23.703 1 95.31 233 SER A N 1
ATOM 1798 C CA . SER A 1 233 ? -2.355 5.391 22.75 1 95.31 233 SER A CA 1
ATOM 1799 C C . SER A 1 233 ? -0.941 5.926 22.562 1 95.31 233 SER A C 1
ATOM 1801 O O . SER A 1 233 ? -0.732 7.141 22.531 1 95.31 233 SER A O 1
ATOM 1803 N N . GLU A 1 234 ? 0.004 5.02 22.484 1 96 234 GLU A N 1
ATOM 1804 C CA . GLU A 1 234 ? 1.379 5.43 22.219 1 96 234 GLU A CA 1
ATOM 1805 C C . GLU A 1 234 ? 1.493 6.105 20.859 1 96 234 GLU A C 1
ATOM 1807 O O . GLU A 1 234 ? 2.211 7.098 20.703 1 96 234 GLU A O 1
ATOM 1812 N N . ALA A 1 235 ? 0.791 5.605 19.906 1 97.12 235 ALA A N 1
ATOM 1813 C CA . ALA A 1 235 ? 0.795 6.203 18.578 1 97.12 235 ALA A CA 1
ATOM 1814 C C . ALA A 1 235 ? 0.23 7.617 18.594 1 97.12 235 ALA A C 1
ATOM 1816 O O . ALA A 1 235 ? 0.774 8.523 17.969 1 97.12 235 ALA A O 1
ATOM 1817 N N . GLY A 1 236 ? -0.89 7.781 19.359 1 97.69 236 GLY A N 1
ATOM 1818 C CA . GLY A 1 236 ? -1.471 9.109 19.484 1 97.69 236 GLY A CA 1
ATOM 1819 C C . GLY A 1 236 ? -0.508 10.125 20.062 1 97.69 236 GLY A C 1
ATOM 1820 O O . GLY A 1 236 ? -0.384 11.234 19.531 1 97.69 236 GLY A O 1
ATOM 1821 N N . LEU A 1 237 ? 0.171 9.703 21.094 1 97.5 237 LEU A N 1
ATOM 1822 C CA . LEU A 1 237 ? 1.148 10.578 21.734 1 97.5 237 LEU A CA 1
ATOM 1823 C C . LEU A 1 237 ? 2.311 10.875 20.797 1 97.5 237 LEU A C 1
ATOM 1825 O O . LEU A 1 237 ? 2.787 12.008 20.734 1 97.5 237 LEU A O 1
ATOM 1829 N N . ALA A 1 238 ? 2.723 9.883 20.094 1 97.81 238 ALA A N 1
ATOM 1830 C CA . ALA A 1 238 ? 3.836 10.055 19.156 1 97.81 238 ALA A CA 1
ATOM 1831 C C . ALA A 1 238 ? 3.467 11.016 18.031 1 97.81 238 ALA A C 1
ATOM 1833 O O . ALA A 1 238 ? 4.293 11.828 17.609 1 97.81 238 ALA A O 1
ATOM 1834 N N . TYR A 1 239 ? 2.27 10.961 17.531 1 98.44 239 TYR A N 1
ATOM 1835 C CA . TYR A 1 239 ? 1.815 11.891 16.516 1 98.44 239 TYR A CA 1
ATOM 1836 C C . TYR A 1 239 ? 1.718 13.305 17.062 1 98.44 239 TYR A C 1
ATOM 1838 O O . TYR A 1 239 ? 2.035 14.273 16.359 1 98.44 239 TYR A O 1
ATOM 1846 N N . SER A 1 240 ? 1.229 13.422 18.281 1 98.19 240 SER A N 1
ATOM 1847 C CA . SER A 1 240 ? 1.188 14.734 18.906 1 98.19 240 SER A CA 1
ATOM 1848 C C . SER A 1 240 ? 2.576 15.359 18.984 1 98.19 240 SER A C 1
ATOM 1850 O O . SER A 1 240 ? 2.744 16.547 18.672 1 98.19 240 SER A O 1
ATOM 1852 N N . ASP A 1 241 ? 3.545 14.555 19.391 1 98 241 ASP A N 1
ATOM 1853 C CA . ASP A 1 241 ? 4.926 15.023 19.406 1 98 241 ASP A CA 1
ATOM 1854 C C . ASP A 1 241 ? 5.383 15.445 18.016 1 98 241 ASP A C 1
ATOM 1856 O O . ASP A 1 241 ? 6.105 16.438 17.859 1 98 241 ASP A O 1
ATOM 1860 N N . THR A 1 242 ? 5.055 14.688 17.031 1 98.5 242 THR A N 1
ATOM 1861 C CA . THR A 1 242 ? 5.434 14.961 15.656 1 98.5 242 THR A CA 1
ATOM 1862 C C . THR A 1 242 ? 4.895 16.312 15.203 1 98.5 242 THR A C 1
ATOM 1864 O O . THR A 1 242 ? 5.609 17.109 14.578 1 98.5 242 THR A O 1
ATOM 1867 N N . VAL A 1 243 ? 3.609 16.594 15.531 1 98.75 243 VAL A N 1
ATOM 1868 C CA . VAL A 1 243 ? 2.982 17.859 15.188 1 98.75 243 VAL A CA 1
ATOM 1869 C C . VAL A 1 243 ? 3.73 19.016 15.867 1 98.75 243 VAL A C 1
ATOM 1871 O O . VAL A 1 243 ? 3.99 20.047 15.242 1 98.75 243 VAL A O 1
ATOM 1874 N N . ASP A 1 244 ? 4.066 18.797 17.109 1 98.56 244 ASP A N 1
ATOM 1875 C CA . ASP A 1 244 ? 4.82 19.812 17.844 1 98.56 244 ASP A CA 1
ATOM 1876 C C . ASP A 1 244 ? 6.172 20.078 17.172 1 98.56 244 ASP A C 1
ATOM 1878 O O . ASP A 1 244 ? 6.586 21.219 17.031 1 98.56 244 ASP A O 1
ATOM 1882 N N . ARG A 1 245 ? 6.859 19.031 16.734 1 98.31 245 ARG A N 1
ATOM 1883 C CA . ARG A 1 245 ? 8.133 19.203 16.062 1 98.31 245 ARG A CA 1
ATOM 1884 C C . ARG A 1 245 ? 7.949 19.922 14.719 1 98.31 245 ARG A C 1
ATOM 1886 O O . ARG A 1 245 ? 8.766 20.75 14.336 1 98.31 245 ARG A O 1
ATOM 1893 N N . LEU A 1 246 ? 6.895 19.516 14.055 1 98.25 246 LEU A N 1
ATOM 1894 C CA . LEU A 1 246 ? 6.582 20.141 12.773 1 98.25 246 LEU A CA 1
ATOM 1895 C C . LEU A 1 246 ? 6.379 21.641 12.945 1 98.25 246 LEU A C 1
ATOM 1897 O O . LEU A 1 246 ? 6.703 22.422 12.039 1 98.25 246 LEU A O 1
ATOM 1901 N N . LEU A 1 247 ? 5.844 22.062 14.109 1 98.25 247 LEU A N 1
ATOM 1902 C CA . LEU A 1 247 ? 5.582 23.469 14.414 1 98.25 247 LEU A CA 1
ATOM 1903 C C . LEU A 1 247 ? 6.809 24.125 15.023 1 98.25 247 LEU A C 1
ATOM 1905 O O . LEU A 1 247 ? 6.746 25.281 15.438 1 98.25 247 LEU A O 1
ATOM 1909 N N . GLY A 1 248 ? 7.895 23.391 15.211 1 97 248 GLY A N 1
ATOM 1910 C CA . GLY A 1 248 ? 9.156 24.031 15.547 1 97 248 GLY A CA 1
ATOM 1911 C C . GLY A 1 248 ? 9.633 23.703 16.953 1 97 248 GLY A C 1
ATOM 1912 O O . GLY A 1 248 ? 10.711 24.141 17.359 1 97 248 GLY A O 1
ATOM 1913 N N . LYS A 1 249 ? 8.898 22.906 17.672 1 97.25 249 LYS A N 1
ATOM 1914 C CA . LYS A 1 249 ? 9.32 22.516 19.016 1 97.25 249 LYS A CA 1
ATOM 1915 C C . LYS A 1 249 ? 10.367 21.406 18.969 1 97.25 249 LYS A C 1
ATOM 1917 O O . LYS A 1 249 ? 10.273 20.5 18.156 1 97.25 249 LYS A O 1
ATOM 1922 N N . LYS A 1 250 ? 11.312 21.547 19.859 1 95.56 250 LYS A N 1
ATOM 1923 C CA . LYS A 1 250 ? 12.297 20.484 20.016 1 95.56 250 LYS A CA 1
ATOM 1924 C C . LYS A 1 250 ? 11.859 19.469 21.078 1 95.56 250 LYS A C 1
ATOM 1926 O O . LYS A 1 250 ? 11.797 19.797 22.266 1 95.56 250 LYS A O 1
ATOM 1931 N N . LEU A 1 251 ? 11.484 18.312 20.688 1 95.12 251 LEU A N 1
ATOM 1932 C CA . LEU A 1 251 ? 11.039 17.25 21.594 1 95.12 251 LEU A CA 1
ATOM 1933 C C . LEU A 1 251 ? 11.805 15.969 21.328 1 95.12 251 LEU A C 1
ATOM 1935 O O . LEU A 1 251 ? 12.086 15.633 20.172 1 95.12 251 LEU A O 1
ATOM 1939 N N . PRO A 1 252 ? 12.141 15.242 22.391 1 92.69 252 PRO A N 1
ATOM 1940 C CA . PRO A 1 252 ? 12.789 13.945 22.172 1 92.69 252 PRO A CA 1
ATOM 1941 C C . PRO A 1 252 ? 11.844 12.898 21.594 1 92.69 252 PRO A C 1
ATOM 1943 O O . PRO A 1 252 ? 10.617 13.055 21.672 1 92.69 252 PRO A O 1
ATOM 1946 N N . LEU A 1 253 ? 12.398 11.859 21.062 1 91.44 253 LEU A N 1
ATOM 1947 C CA . LEU A 1 253 ? 11.617 10.727 20.578 1 91.44 253 LEU A CA 1
ATOM 1948 C C . LEU A 1 253 ? 11.328 9.75 21.719 1 91.44 253 LEU A C 1
ATOM 1950 O O . LEU A 1 253 ? 12.234 9.109 22.25 1 91.44 253 LEU A O 1
ATOM 1954 N N . ARG A 1 254 ? 10.148 9.609 22.219 1 84.62 254 ARG A N 1
ATOM 1955 C CA . ARG A 1 254 ? 9.758 8.875 23.422 1 84.62 254 ARG A CA 1
ATOM 1956 C C . ARG A 1 254 ? 9.727 7.375 23.172 1 84.62 254 ARG A C 1
ATOM 1958 O O . ARG A 1 254 ? 9.992 6.578 24.078 1 84.62 254 ARG A O 1
ATOM 1965 N N . PHE A 1 255 ? 9.375 6.84 22.016 1 83.5 255 PHE A N 1
ATOM 1966 C CA . PHE A 1 255 ? 8.945 5.457 21.828 1 83.5 255 PHE A CA 1
ATOM 1967 C C . PHE A 1 255 ? 9.961 4.684 21 1 83.5 255 PHE A C 1
ATOM 1969 O O . PHE A 1 255 ? 9.594 3.801 20.219 1 83.5 255 PHE A O 1
ATOM 1976 N N . ILE A 1 256 ? 11.25 5.023 21.188 1 84.56 256 ILE A N 1
ATOM 1977 C CA . ILE A 1 256 ? 12.258 4.324 20.391 1 84.56 256 ILE A CA 1
ATOM 1978 C C . ILE A 1 256 ? 13.117 3.451 21.312 1 84.56 256 ILE A C 1
ATOM 1980 O O . ILE A 1 256 ? 13.953 2.68 20.828 1 84.56 256 ILE A O 1
ATOM 1984 N N . LYS A 1 257 ? 12.953 3.637 22.625 1 79.19 257 LYS A N 1
ATOM 1985 C CA . LYS A 1 257 ? 13.711 2.832 23.578 1 79.19 257 LYS A CA 1
ATOM 1986 C C . LYS A 1 257 ? 12.789 1.896 24.359 1 79.19 257 LYS A C 1
ATOM 1988 O O . LYS A 1 257 ? 11.586 2.133 24.438 1 79.19 257 LYS A O 1
ATOM 1993 N N . LYS A 1 258 ? 13.414 0.773 24.688 1 71.25 258 LYS A N 1
ATOM 1994 C CA . LYS A 1 258 ? 12.664 -0.169 25.516 1 71.25 258 LYS A CA 1
ATOM 1995 C C . LYS A 1 258 ? 12.227 0.475 26.828 1 71.25 258 LYS A C 1
ATOM 1997 O O . LYS A 1 258 ? 13.008 1.168 27.484 1 71.25 258 LYS A O 1
ATOM 2002 N N . GLN A 1 259 ? 10.961 0.6 26.969 1 57.09 259 GLN A N 1
ATOM 2003 C CA . GLN A 1 259 ? 10.555 1.063 28.297 1 57.09 259 GLN A CA 1
ATOM 2004 C C . GLN A 1 259 ? 10.977 0.073 29.375 1 57.09 259 GLN A C 1
ATOM 2006 O O . GLN A 1 259 ? 10.797 -1.137 29.219 1 57.09 259 GLN A O 1
ATOM 2011 N N . LYS A 1 260 ? 12.031 0.295 30.203 1 46.22 260 LYS A N 1
ATOM 2012 C CA . LYS A 1 260 ? 12.344 -0.54 31.359 1 46.22 260 LYS A CA 1
ATOM 2013 C C . LYS A 1 260 ? 11.094 -0.879 32.156 1 46.22 260 LYS A C 1
ATOM 2015 O O . LYS A 1 260 ? 10.297 0.008 32.469 1 46.22 260 LYS A O 1
ATOM 2020 N N . LYS A 1 261 ? 10.562 -2.076 31.938 1 47 261 LYS A N 1
ATOM 2021 C CA . LYS A 1 261 ? 9.594 -2.527 32.938 1 47 261 LYS A CA 1
ATOM 2022 C C . LYS A 1 261 ? 10.031 -2.135 34.344 1 47 261 LYS A C 1
ATOM 2024 O O . LYS A 1 261 ? 11.141 -2.467 34.781 1 47 261 LYS A O 1
ATOM 2029 N N . GLY A 1 262 ? 9.758 -1.035 34.75 1 38.28 262 GLY A N 1
ATOM 2030 C CA . GLY A 1 262 ? 10.141 -0.748 36.125 1 38.28 262 GLY A CA 1
ATOM 2031 C C . GLY A 1 262 ? 9.867 -1.898 37.062 1 38.28 262 GLY A C 1
ATOM 2032 O O . GLY A 1 262 ? 8.789 -2.488 37.031 1 38.28 262 GLY A O 1
ATOM 2033 N N . PHE A 1 263 ? 10.867 -2.684 37.406 1 40.94 263 PHE A N 1
ATOM 2034 C CA . PHE A 1 263 ? 10.945 -3.645 38.5 1 40.94 263 PHE A CA 1
ATOM 2035 C C . PHE A 1 263 ? 10.211 -3.123 39.719 1 40.94 263 PHE A C 1
ATOM 2037 O O . PHE A 1 263 ? 10.273 -3.732 40.781 1 40.94 263 PHE A O 1
ATOM 2044 N N . PHE A 1 264 ? 9.781 -1.925 39.688 1 38.69 264 PHE A N 1
ATOM 2045 C CA . PHE A 1 264 ? 9.406 -1.503 41.031 1 38.69 264 PHE A CA 1
ATOM 2046 C C . PHE A 1 264 ? 8.156 -2.23 41.5 1 38.69 264 PHE A C 1
ATOM 2048 O O . PHE A 1 264 ? 7.652 -1.971 42.594 1 38.69 264 PHE A O 1
ATOM 2055 N N . ARG A 1 265 ? 7.434 -2.895 40.625 1 36.72 265 ARG A N 1
ATOM 2056 C CA . ARG A 1 265 ? 6.168 -3.344 41.188 1 36.72 265 ARG A CA 1
ATOM 2057 C C . ARG A 1 265 ? 6.379 -4.5 42.156 1 36.72 265 ARG A C 1
ATOM 2059 O O . ARG A 1 265 ? 5.531 -4.766 43.031 1 36.72 265 ARG A O 1
ATOM 2066 N N . ARG A 1 266 ? 7.371 -5.363 41.844 1 38.28 266 ARG A N 1
ATOM 2067 C CA . ARG A 1 266 ? 7.387 -6.551 42.688 1 38.28 266 ARG A CA 1
ATOM 2068 C C . ARG A 1 266 ? 7.77 -6.195 44.125 1 38.28 266 ARG A C 1
ATOM 2070 O O . ARG A 1 266 ? 7.355 -6.875 45.062 1 38.28 266 ARG A O 1
ATOM 2077 N N . PHE A 1 267 ? 8.664 -5.199 44.281 1 39.59 267 PHE A N 1
ATOM 2078 C CA . PHE A 1 267 ? 9.18 -5.121 45.625 1 39.59 267 PHE A CA 1
ATOM 2079 C C . PHE A 1 267 ? 8.172 -4.449 46.562 1 39.59 267 PHE A C 1
ATOM 2081 O O . PHE A 1 267 ? 8.234 -4.621 47.781 1 39.59 267 PHE A O 1
ATOM 2088 N N . PHE A 1 268 ? 7.414 -3.553 46 1 39.47 268 PHE A N 1
ATOM 2089 C CA . PHE A 1 268 ? 6.668 -2.809 47 1 39.47 268 PHE A CA 1
ATOM 2090 C C . PHE A 1 268 ? 5.547 -3.658 47.594 1 39.47 268 PHE A C 1
ATOM 2092 O O . PHE A 1 268 ? 5.066 -3.393 48.688 1 39.47 268 PHE A O 1
ATOM 2099 N N . PHE A 1 269 ? 4.914 -4.477 46.75 1 39.75 269 PHE A N 1
ATOM 2100 C CA . PHE A 1 269 ? 3.734 -5.07 47.375 1 39.75 269 PHE A CA 1
ATOM 2101 C C . PHE A 1 269 ? 4.125 -6.25 48.281 1 39.75 269 PHE A C 1
ATOM 2103 O O . PHE A 1 269 ? 3.26 -6.914 48.844 1 39.75 269 PHE A O 1
ATOM 2110 N N . GLY A 1 270 ? 5.395 -6.73 48.156 1 38.41 270 GLY A N 1
ATOM 2111 C CA . GLY A 1 270 ? 5.676 -7.867 49.031 1 38.41 270 GLY A CA 1
ATOM 2112 C C . GLY A 1 270 ? 5.609 -7.52 50.5 1 38.41 270 GLY A C 1
ATOM 2113 O O . GLY A 1 270 ? 5.344 -8.391 51.344 1 38.41 270 GLY A O 1
ATOM 2114 N N . ASN A 1 271 ? 6.215 -6.414 50.875 1 35.28 271 ASN A N 1
ATOM 2115 C CA . ASN A 1 271 ? 6.52 -6.348 52.312 1 35.28 271 ASN A CA 1
ATOM 2116 C C . ASN A 1 271 ? 5.289 -5.957 53.125 1 35.28 271 ASN A C 1
ATOM 2118 O O . ASN A 1 271 ? 5.359 -5.859 54.375 1 35.28 271 ASN A O 1
ATOM 2122 N N . LYS A 1 272 ? 4.375 -5.234 52.562 1 35.78 272 LYS A N 1
ATOM 2123 C CA . LYS A 1 272 ? 3.566 -4.613 53.625 1 35.78 272 LYS A CA 1
ATOM 2124 C C . LYS A 1 272 ? 2.623 -5.625 54.25 1 35.78 272 LYS A C 1
ATOM 2126 O O . LYS A 1 272 ? 1.897 -5.297 55.219 1 35.78 272 LYS A O 1
ATOM 2131 N N . TYR A 1 273 ? 2.328 -6.754 53.562 1 32.94 273 TYR A N 1
ATOM 2132 C CA . TYR A 1 273 ? 1.202 -7.395 54.219 1 32.94 273 TYR A CA 1
ATOM 2133 C C . TYR A 1 273 ? 1.648 -8.078 55.5 1 32.94 273 TYR A C 1
ATOM 2135 O O . TYR A 1 273 ? 0.829 -8.641 56.219 1 32.94 273 TYR A O 1
ATOM 2143 N N . ASP A 1 274 ? 2.965 -8.289 55.656 1 30.64 274 ASP A N 1
ATOM 2144 C CA . ASP A 1 274 ? 3.119 -9.148 56.812 1 30.64 274 ASP A CA 1
ATOM 2145 C C . ASP A 1 274 ? 3.004 -8.352 58.125 1 30.64 274 ASP A C 1
ATOM 2147 O O . ASP A 1 274 ? 3.18 -8.898 59.219 1 30.64 274 ASP A O 1
ATOM 2151 N N . THR A 1 275 ? 3.15 -6.984 58.031 1 27.78 275 THR A N 1
ATOM 2152 C CA . THR A 1 275 ? 3.332 -6.453 59.375 1 27.78 275 THR A CA 1
ATOM 2153 C C . THR A 1 275 ? 1.997 -6.383 60.125 1 27.78 275 THR A C 1
ATOM 2155 O O . THR A 1 275 ? 1.964 -6.215 61.344 1 27.78 275 THR A O 1
ATOM 2158 N N . ASN A 1 276 ? 0.767 -6.27 59.5 1 24.53 276 ASN A N 1
ATOM 2159 C CA . ASN A 1 276 ? -0.196 -6.289 60.625 1 24.53 276 ASN A CA 1
ATOM 2160 C C . ASN A 1 276 ? -0.466 -7.715 61.094 1 24.53 276 ASN A C 1
ATOM 2162 O O . ASN A 1 276 ? -0.584 -8.633 60.281 1 24.53 276 ASN A O 1
ATOM 2166 N N . MET B 1 1 ? -2.891 -26.438 -20.188 1 90.44 1 MET B N 1
ATOM 2167 C CA . MET B 1 1 ? -3.078 -25.031 -20.516 1 90.44 1 MET B CA 1
ATOM 2168 C C . MET B 1 1 ? -2.547 -24.125 -19.406 1 90.44 1 MET B C 1
ATOM 2170 O O . MET B 1 1 ? -2.693 -24.438 -18.234 1 90.44 1 MET B O 1
ATOM 2174 N N . THR B 1 2 ? -1.866 -23.109 -19.797 1 98 2 THR B N 1
ATOM 2175 C CA . THR B 1 2 ? -1.231 -22.188 -18.844 1 98 2 THR B CA 1
ATOM 2176 C C . THR B 1 2 ? -2.281 -21.406 -18.062 1 98 2 THR B C 1
ATOM 2178 O O . THR B 1 2 ? -3.244 -20.906 -18.641 1 98 2 THR B O 1
ATOM 2181 N N . ARG B 1 3 ? -2.252 -21.438 -16.75 1 98.62 3 ARG B N 1
ATOM 2182 C CA . ARG B 1 3 ? -3.135 -20.641 -15.891 1 98.62 3 ARG B CA 1
ATOM 2183 C C . ARG B 1 3 ? -2.498 -19.312 -15.523 1 98.62 3 ARG B C 1
ATOM 2185 O O . ARG B 1 3 ? -1.4 -19.281 -14.961 1 98.62 3 ARG B O 1
ATOM 2192 N N . ILE B 1 4 ? -3.121 -18.234 -15.891 1 98.81 4 ILE B N 1
ATOM 2193 C CA . ILE B 1 4 ? -2.67 -16.891 -15.508 1 98.81 4 ILE B CA 1
ATOM 2194 C C . ILE B 1 4 ? -3.414 -16.438 -14.258 1 98.81 4 ILE B C 1
ATOM 2196 O O . ILE B 1 4 ? -4.637 -16.266 -14.281 1 98.81 4 ILE B O 1
ATOM 2200 N N . ILE B 1 5 ? -2.662 -16.234 -13.156 1 98.94 5 ILE B N 1
ATOM 2201 C CA . ILE B 1 5 ? -3.258 -15.836 -11.883 1 98.94 5 ILE B CA 1
ATOM 2202 C C . ILE B 1 5 ? -2.689 -14.492 -11.438 1 98.94 5 ILE B C 1
ATOM 2204 O O . ILE B 1 5 ? -1.472 -14.336 -11.305 1 98.94 5 ILE B O 1
ATOM 2208 N N . VAL B 1 6 ? -3.547 -13.492 -11.258 1 98.88 6 VAL B N 1
ATOM 2209 C CA . VAL B 1 6 ? -3.102 -12.211 -10.727 1 98.88 6 VAL B CA 1
ATOM 2210 C C . VAL B 1 6 ? -3.275 -12.188 -9.203 1 98.88 6 VAL B C 1
ATOM 2212 O O . VAL B 1 6 ? 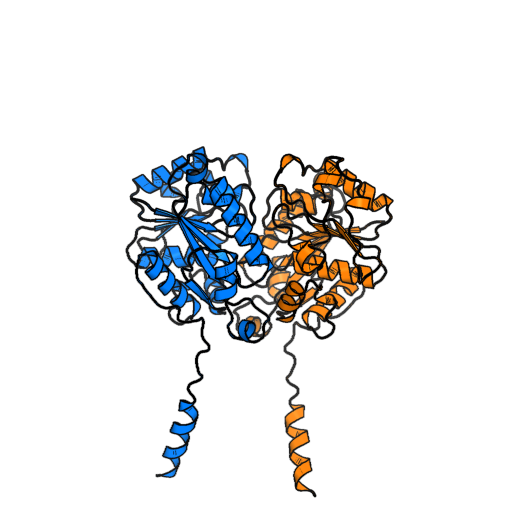-4.273 -12.688 -8.68 1 98.88 6 VAL B O 1
ATOM 2215 N N . ILE B 1 7 ? -2.219 -11.781 -8.516 1 98.88 7 ILE B N 1
ATOM 2216 C CA . ILE B 1 7 ? -2.293 -11.438 -7.098 1 98.88 7 ILE B CA 1
ATOM 2217 C C . ILE B 1 7 ? -2.5 -9.938 -6.938 1 98.88 7 ILE B C 1
ATOM 2219 O O . ILE B 1 7 ? -1.61 -9.141 -7.258 1 98.88 7 ILE B O 1
ATOM 2223 N N . THR B 1 8 ? -3.643 -9.555 -6.449 1 98 8 THR B N 1
ATOM 2224 C CA . THR B 1 8 ? -3.988 -8.141 -6.5 1 98 8 THR B CA 1
ATOM 2225 C C . THR B 1 8 ? -4.754 -7.727 -5.246 1 98 8 THR B C 1
ATOM 2227 O O . THR B 1 8 ? -5.074 -8.57 -4.402 1 98 8 THR B O 1
ATOM 2230 N N . SER B 1 9 ? -4.789 -6.438 -5.066 1 94.5 9 SER B N 1
ATOM 2231 C CA . SER B 1 9 ? -5.516 -5.789 -3.977 1 94.5 9 SER B CA 1
ATOM 2232 C C . SER B 1 9 ? -5.875 -4.352 -4.328 1 94.5 9 SER B C 1
ATOM 2234 O O . SER B 1 9 ? -5.324 -3.783 -5.273 1 94.5 9 SER B O 1
ATOM 2236 N N . GLY B 1 10 ? -6.855 -3.807 -3.617 1 88 10 GLY B N 1
ATOM 2237 C CA . GLY B 1 10 ? -7.074 -2.375 -3.73 1 88 10 GLY B CA 1
ATOM 2238 C C . GLY B 1 10 ? -6.062 -1.551 -2.959 1 88 10 GLY B C 1
ATOM 2239 O O . GLY B 1 10 ? -5.512 -0.581 -3.486 1 88 10 GLY B O 1
ATOM 2240 N N . LYS B 1 11 ? -5.723 -1.955 -1.843 1 86.81 11 LYS B N 1
ATOM 2241 C CA . LYS B 1 11 ? -4.84 -1.26 -0.911 1 86.81 11 LYS B CA 1
ATOM 2242 C C . LYS B 1 11 ? -3.391 -1.706 -1.089 1 86.81 11 LYS B C 1
ATOM 2244 O O . LYS B 1 11 ? -3.131 -2.811 -1.568 1 86.81 11 LYS B O 1
ATOM 2249 N N . GLY B 1 12 ? -2.453 -0.713 -0.815 1 85.44 12 GLY B N 1
ATOM 2250 C CA . GLY B 1 12 ? -1.05 -1.087 -0.744 1 85.44 12 GLY B CA 1
ATOM 2251 C C . GLY B 1 12 ? -0.658 -1.683 0.595 1 85.44 12 GLY B C 1
ATOM 2252 O O . GLY B 1 12 ? -1.376 -1.524 1.585 1 85.44 12 GLY B O 1
ATOM 2253 N N . GLY B 1 13 ? 0.365 -2.463 0.647 1 88.5 13 GLY B N 1
ATOM 2254 C CA . GLY B 1 13 ? 0.954 -2.969 1.876 1 88.5 13 GLY B CA 1
ATOM 2255 C C . GLY B 1 13 ? 0.154 -4.098 2.498 1 88.5 13 GLY B C 1
ATOM 2256 O O . GLY B 1 13 ? 0.313 -4.398 3.684 1 88.5 13 GLY B O 1
ATOM 2257 N N . VAL B 1 14 ? -0.652 -4.754 1.703 1 91.12 14 VAL B N 1
ATOM 2258 C CA . VAL B 1 14 ? -1.537 -5.777 2.25 1 91.12 14 VAL B CA 1
ATOM 2259 C C . VAL B 1 14 ? -0.877 -7.148 2.129 1 91.12 14 VAL B C 1
ATOM 2261 O O . VAL B 1 14 ? -1.414 -8.148 2.611 1 91.12 14 VAL B O 1
ATOM 2264 N N . GLY B 1 15 ? 0.205 -7.254 1.386 1 95 15 GLY B N 1
ATOM 2265 C CA . GLY B 1 15 ? 0.911 -8.523 1.28 1 95 15 GLY B CA 1
ATOM 2266 C C . GLY B 1 15 ? 0.888 -9.102 -0.12 1 95 15 GLY B C 1
ATOM 2267 O O . GLY B 1 15 ? 1.023 -10.312 -0.297 1 95 15 GLY B O 1
ATOM 2268 N N . LYS B 1 16 ? 0.652 -8.289 -1.129 1 97.19 16 LYS B N 1
ATOM 2269 C CA . LYS B 1 16 ? 0.585 -8.773 -2.506 1 97.19 16 LYS B CA 1
ATOM 2270 C C . LYS B 1 16 ? 1.899 -9.43 -2.922 1 97.19 16 LYS B C 1
ATOM 2272 O O . LYS B 1 16 ? 1.912 -10.578 -3.367 1 97.19 16 LYS B O 1
ATOM 2277 N N . THR B 1 17 ? 3.008 -8.703 -2.736 1 97.5 17 THR B N 1
ATOM 2278 C CA . THR B 1 17 ? 4.309 -9.18 -3.188 1 97.5 17 THR B CA 1
ATOM 2279 C C . THR B 1 17 ? 4.723 -10.43 -2.408 1 97.5 17 THR B C 1
ATOM 2281 O O . THR B 1 17 ? 5.219 -11.391 -2.99 1 97.5 17 THR B O 1
ATOM 2284 N N . THR B 1 18 ? 4.492 -10.406 -1.098 1 97.62 18 THR B N 1
ATOM 2285 C CA . THR B 1 18 ? 4.785 -11.562 -0.259 1 97.62 18 THR B CA 1
ATOM 2286 C C . THR B 1 18 ? 4 -12.789 -0.73 1 97.62 18 THR B C 1
ATOM 2288 O O . THR B 1 18 ? 4.559 -13.883 -0.844 1 97.62 18 THR B O 1
ATOM 2291 N N . SER B 1 19 ? 2.746 -12.586 -1.033 1 98.75 19 SER B N 1
ATOM 2292 C CA . SER B 1 19 ? 1.878 -13.68 -1.461 1 98.75 19 SER B CA 1
ATOM 2293 C C . SER B 1 19 ? 2.256 -14.172 -2.854 1 98.75 19 SER B C 1
ATOM 2295 O O . SER B 1 19 ? 2.252 -15.383 -3.111 1 98.75 19 SER B O 1
ATOM 2297 N N . SER B 1 20 ? 2.541 -13.258 -3.766 1 98.75 20 SER B N 1
ATOM 2298 C CA . SER B 1 20 ? 2.99 -13.648 -5.102 1 98.75 20 SER B CA 1
ATOM 2299 C C . SER B 1 20 ? 4.219 -14.547 -5.031 1 98.75 20 SER B C 1
ATOM 2301 O O . SER B 1 20 ? 4.266 -15.594 -5.688 1 98.75 20 SER B O 1
ATOM 2303 N N . ALA B 1 21 ? 5.176 -14.133 -4.211 1 98.62 21 ALA B N 1
ATOM 2304 C CA . ALA B 1 21 ? 6.414 -14.891 -4.055 1 98.62 21 ALA B CA 1
ATOM 2305 C C . ALA B 1 21 ? 6.145 -16.266 -3.447 1 98.62 21 ALA B C 1
ATOM 2307 O O . ALA B 1 21 ? 6.66 -17.266 -3.928 1 98.62 21 ALA B O 1
ATOM 2308 N N . ALA B 1 22 ? 5.34 -16.297 -2.436 1 98.75 22 ALA B N 1
ATOM 2309 C CA . ALA B 1 22 ? 5.051 -17.531 -1.724 1 98.75 22 ALA B CA 1
ATOM 2310 C C . ALA B 1 22 ? 4.289 -18.516 -2.613 1 98.75 22 ALA B C 1
ATOM 2312 O O . ALA B 1 22 ? 4.652 -19.688 -2.709 1 98.75 22 ALA B O 1
ATOM 2313 N N . ILE B 1 23 ? 3.277 -18.016 -3.287 1 98.88 23 ILE B N 1
ATOM 2314 C CA . ILE B 1 23 ? 2.412 -18.875 -4.09 1 98.88 23 ILE B CA 1
ATOM 2315 C C . ILE B 1 23 ? 3.18 -19.391 -5.309 1 98.88 23 ILE B C 1
ATOM 2317 O O . ILE B 1 23 ? 3.125 -20.578 -5.633 1 98.88 23 ILE B O 1
ATOM 2321 N N . ALA B 1 24 ? 3.936 -18.5 -5.973 1 98.88 24 ALA B N 1
ATOM 2322 C CA . ALA B 1 24 ? 4.754 -18.938 -7.105 1 98.88 24 ALA B CA 1
ATOM 2323 C C . ALA B 1 24 ? 5.758 -20 -6.684 1 98.88 24 ALA B C 1
ATOM 2325 O O . ALA B 1 24 ? 5.918 -21.016 -7.367 1 98.88 24 ALA B O 1
ATOM 2326 N N . THR B 1 25 ? 6.379 -19.766 -5.559 1 98.81 25 THR B N 1
ATOM 2327 C CA . THR B 1 25 ? 7.359 -20.703 -5.031 1 98.81 25 THR B CA 1
ATOM 2328 C C . THR B 1 25 ? 6.699 -22.047 -4.707 1 98.81 25 THR B C 1
ATOM 2330 O O . THR B 1 25 ? 7.223 -23.094 -5.059 1 98.81 25 THR B O 1
ATOM 2333 N N . GLY B 1 26 ? 5.578 -21.984 -4.043 1 98.75 26 GLY B N 1
ATOM 2334 C CA . GLY B 1 26 ? 4.867 -23.188 -3.684 1 98.75 26 GLY B CA 1
ATOM 2335 C C . GLY B 1 26 ? 4.434 -24.016 -4.887 1 98.75 26 GLY B C 1
ATOM 2336 O O . GLY B 1 26 ? 4.543 -25.234 -4.883 1 98.75 26 GLY B O 1
ATOM 2337 N N . LEU B 1 27 ? 3.926 -23.359 -5.922 1 98.81 27 LEU B N 1
ATOM 2338 C CA . LEU B 1 27 ? 3.521 -24.031 -7.148 1 98.81 27 LEU B CA 1
ATOM 2339 C C . LEU B 1 27 ? 4.711 -24.734 -7.797 1 98.81 27 LEU B C 1
ATOM 2341 O O . LEU B 1 27 ? 4.605 -25.891 -8.211 1 98.81 27 LEU B O 1
ATOM 2345 N N . ALA B 1 28 ? 5.836 -24.016 -7.855 1 98.81 28 ALA B N 1
ATOM 2346 C CA . ALA B 1 28 ? 7.043 -24.594 -8.438 1 98.81 28 ALA B CA 1
ATOM 2347 C C . ALA B 1 28 ? 7.535 -25.781 -7.625 1 98.81 28 ALA B C 1
ATOM 2349 O O . ALA B 1 28 ? 8.008 -26.781 -8.188 1 98.81 28 ALA B O 1
ATOM 2350 N N . GLN B 1 29 ? 7.445 -25.656 -6.285 1 98.25 29 GLN B N 1
ATOM 2351 C CA . GLN B 1 29 ? 7.836 -26.766 -5.406 1 98.25 29 GLN B CA 1
ATOM 2352 C C . GLN B 1 29 ? 6.977 -28 -5.66 1 98.25 29 GLN B C 1
ATOM 2354 O O . GLN B 1 29 ? 7.418 -29.125 -5.422 1 98.25 29 GLN B O 1
ATOM 2359 N N . LYS B 1 30 ? 5.762 -27.812 -6.164 1 98.06 30 LYS B N 1
ATOM 2360 C CA . LYS B 1 30 ? 4.852 -28.906 -6.488 1 98.06 30 LYS B CA 1
ATOM 2361 C C . LYS B 1 30 ? 5.078 -29.406 -7.91 1 98.06 30 LYS B C 1
ATOM 2363 O O . LYS B 1 30 ? 4.266 -30.172 -8.445 1 98.06 30 LYS B O 1
ATOM 2368 N N . GLY B 1 31 ? 6.098 -28.922 -8.562 1 98 31 GLY B N 1
ATOM 2369 C CA . GLY B 1 31 ? 6.512 -29.438 -9.859 1 98 31 GLY B CA 1
ATOM 2370 C C . GLY B 1 31 ? 5.914 -28.672 -11.023 1 98 31 GLY B C 1
ATOM 2371 O O . GLY B 1 31 ? 6.082 -29.062 -12.18 1 98 31 GLY B O 1
ATOM 2372 N N . LYS B 1 32 ? 5.219 -27.578 -10.75 1 98.75 32 LYS B N 1
ATOM 2373 C CA . LYS B 1 32 ? 4.625 -26.781 -11.812 1 98.75 32 LYS B CA 1
ATOM 2374 C C . LYS B 1 32 ? 5.613 -25.734 -12.328 1 98.75 32 LYS B C 1
ATOM 2376 O O . LYS B 1 32 ? 6.172 -24.969 -11.539 1 98.75 32 LYS B O 1
ATOM 2381 N N . LYS B 1 33 ? 5.91 -25.781 -13.641 1 98.81 33 LYS B N 1
ATOM 2382 C CA . LYS B 1 33 ? 6.727 -24.703 -14.195 1 98.81 33 LYS B CA 1
ATOM 2383 C C . LY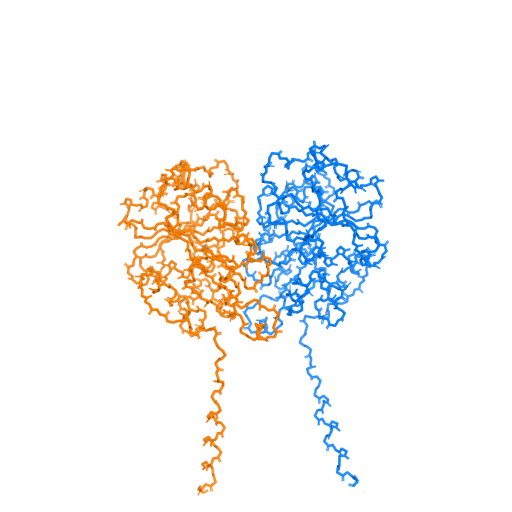S B 1 33 ? 6.031 -23.359 -14.047 1 98.81 33 LYS B C 1
ATOM 2385 O O . LYS B 1 33 ? 5.004 -23.109 -14.68 1 98.81 33 LYS B O 1
ATOM 2390 N N . THR B 1 34 ? 6.637 -22.5 -13.195 1 98.94 34 THR B N 1
ATOM 2391 C CA . THR B 1 34 ? 5.938 -21.297 -12.758 1 98.94 34 THR B CA 1
ATOM 2392 C C . THR B 1 34 ? 6.801 -20.062 -12.969 1 98.94 34 THR B C 1
ATOM 2394 O O . THR B 1 34 ? 8.008 -20.078 -12.695 1 98.94 34 THR B O 1
ATOM 2397 N N . VAL B 1 35 ? 6.207 -18.969 -13.547 1 98.88 35 VAL B N 1
ATOM 2398 C CA . VAL B 1 35 ? 6.871 -17.672 -13.617 1 98.88 35 VAL B CA 1
ATOM 2399 C C . VAL B 1 35 ? 6.062 -16.641 -12.844 1 98.88 35 VAL B C 1
ATOM 2401 O O . VAL B 1 35 ? 4.828 -16.641 -12.891 1 98.88 35 VAL B O 1
ATOM 2404 N N . VAL B 1 36 ? 6.766 -15.883 -12.023 1 98.75 36 VAL B N 1
ATOM 2405 C CA . VAL B 1 36 ? 6.141 -14.75 -11.352 1 98.75 36 VAL B CA 1
ATOM 2406 C C . VAL B 1 36 ? 6.586 -13.445 -12.016 1 98.75 36 VAL B C 1
ATOM 2408 O O . VAL B 1 36 ? 7.785 -13.211 -12.188 1 98.75 36 VAL B O 1
ATOM 2411 N N . VAL B 1 37 ? 5.621 -12.633 -12.414 1 97.75 37 VAL B N 1
ATOM 2412 C CA . VAL B 1 37 ? 5.855 -11.406 -13.172 1 97.75 37 VAL B CA 1
ATOM 2413 C C . VAL B 1 37 ? 5.555 -10.188 -12.297 1 97.75 37 VAL B C 1
ATOM 2415 O O . VAL B 1 37 ? 4.469 -10.086 -11.727 1 97.75 37 VAL B O 1
ATOM 2418 N N . ASP B 1 38 ? 6.496 -9.297 -12.242 1 96.44 38 ASP B N 1
ATOM 2419 C CA . ASP B 1 38 ? 6.352 -8.094 -11.438 1 96.44 38 ASP B CA 1
ATOM 2420 C C . ASP B 1 38 ? 5.742 -6.957 -12.266 1 96.44 38 ASP B C 1
ATOM 2422 O O . ASP B 1 38 ? 6.363 -6.461 -13.203 1 96.44 38 ASP B O 1
ATOM 2426 N N . PHE B 1 39 ? 4.555 -6.48 -11.859 1 93.25 39 PHE B N 1
ATOM 2427 C CA . PHE B 1 39 ? 3.883 -5.402 -12.578 1 93.25 39 PHE B CA 1
ATOM 2428 C C . PHE B 1 39 ? 4.043 -4.078 -11.836 1 93.25 39 PHE B C 1
ATOM 2430 O O . PHE B 1 39 ? 3.463 -3.066 -12.234 1 93.25 39 PHE B O 1
ATOM 2437 N N . ASP B 1 40 ? 4.742 -4.109 -10.758 1 90.88 40 ASP B N 1
ATOM 2438 C CA . ASP B 1 40 ? 4.953 -2.887 -9.984 1 90.88 40 ASP B CA 1
ATOM 2439 C C . ASP B 1 40 ? 6.145 -2.098 -10.516 1 90.88 40 ASP B C 1
ATOM 2441 O O . ASP B 1 40 ? 7.191 -2.035 -9.859 1 90.88 40 ASP B O 1
ATOM 2445 N N . ILE B 1 41 ? 5.875 -1.374 -11.57 1 86.25 41 ILE B N 1
ATOM 2446 C CA . ILE B 1 41 ? 6.914 -0.652 -12.297 1 86.25 41 ILE B CA 1
ATOM 2447 C C . ILE B 1 41 ? 7.445 0.49 -11.438 1 86.25 41 ILE B C 1
ATOM 2449 O O . ILE B 1 41 ? 6.668 1.226 -10.82 1 86.25 41 ILE B O 1
ATOM 2453 N N . GLY B 1 42 ? 8.727 0.593 -11.367 1 84.75 42 GLY B N 1
ATOM 2454 C CA . GLY B 1 42 ? 9.367 1.682 -10.648 1 84.75 42 GLY B CA 1
ATOM 2455 C C . GLY B 1 42 ? 9.758 1.312 -9.234 1 84.75 42 GLY B C 1
ATOM 2456 O O . GLY B 1 42 ? 10.664 1.911 -8.656 1 84.75 42 GLY B O 1
ATOM 2457 N N . LEU B 1 43 ? 9.102 0.409 -8.539 1 85.38 43 LEU B N 1
ATOM 2458 C CA . LEU B 1 43 ? 9.406 0.066 -7.156 1 85.38 43 LEU B CA 1
ATOM 2459 C C . LEU B 1 43 ? 10.148 -1.267 -7.078 1 85.38 43 LEU B C 1
ATOM 2461 O O . LEU B 1 43 ? 11.055 -1.433 -6.254 1 85.38 43 LEU B O 1
ATOM 2465 N N . ARG B 1 44 ? 9.664 -2.266 -7.848 1 88.38 44 ARG B N 1
ATOM 2466 C CA . ARG B 1 44 ? 10.414 -3.5 -8.047 1 88.38 44 ARG B CA 1
ATOM 2467 C C . ARG B 1 44 ? 10.727 -4.172 -6.711 1 88.38 44 ARG B C 1
ATOM 2469 O O . ARG B 1 44 ? 11.883 -4.473 -6.418 1 88.38 44 ARG B O 1
ATOM 2476 N N . ASN B 1 45 ? 9.75 -4.582 -5.977 1 93.06 45 ASN B N 1
ATOM 2477 C CA . ASN B 1 45 ? 10 -5.199 -4.68 1 93.06 45 ASN B CA 1
ATOM 2478 C C . ASN B 1 45 ? 10.031 -6.723 -4.777 1 93.06 45 ASN B C 1
ATOM 2480 O O . ASN B 1 45 ? 10.516 -7.398 -3.871 1 93.06 45 ASN B O 1
ATOM 2484 N N . LEU B 1 46 ? 9.508 -7.266 -5.867 1 96.69 46 LEU B N 1
ATOM 2485 C CA . LEU B 1 46 ? 9.422 -8.711 -6 1 96.69 46 LEU B CA 1
ATOM 2486 C C . LEU B 1 46 ? 10.812 -9.344 -6.043 1 96.69 46 LEU B C 1
ATOM 2488 O O . LEU B 1 46 ? 11.047 -10.383 -5.426 1 96.69 46 LEU B O 1
ATOM 2492 N N . ASP B 1 47 ? 11.742 -8.719 -6.797 1 95.94 47 ASP B N 1
ATOM 2493 C CA . ASP B 1 47 ? 13.094 -9.258 -6.91 1 95.94 47 ASP B CA 1
ATOM 2494 C C . ASP B 1 47 ? 13.789 -9.297 -5.551 1 95.94 47 ASP B C 1
ATOM 2496 O O . ASP B 1 47 ? 14.586 -10.195 -5.277 1 95.94 47 ASP B O 1
ATOM 2500 N N . LEU B 1 48 ? 13.469 -8.359 -4.699 1 94.62 48 LEU B N 1
ATOM 2501 C CA . LEU B 1 48 ? 14.008 -8.352 -3.344 1 94.62 48 LEU B CA 1
ATOM 2502 C C . LEU B 1 48 ? 13.484 -9.539 -2.541 1 94.62 48 LEU B C 1
ATOM 2504 O O . LEU B 1 48 ? 14.258 -10.25 -1.905 1 94.62 48 LEU B O 1
ATOM 2508 N N . VAL B 1 49 ? 12.164 -9.734 -2.564 1 96.75 49 VAL B N 1
ATOM 2509 C CA . VAL B 1 49 ? 11.516 -10.789 -1.788 1 96.75 49 VAL B CA 1
ATOM 2510 C C . VAL B 1 49 ? 11.969 -12.156 -2.281 1 96.75 49 VAL B C 1
ATOM 2512 O O . VAL B 1 49 ? 12.102 -13.094 -1.492 1 96.75 49 VAL B O 1
ATOM 2515 N N . MET B 1 50 ? 12.32 -12.219 -3.568 1 97.69 50 MET B N 1
ATOM 2516 C CA . MET B 1 50 ? 12.727 -13.477 -4.188 1 97.69 50 MET B CA 1
ATOM 2517 C C . MET B 1 50 ? 14.242 -13.672 -4.086 1 97.69 50 MET B C 1
ATOM 2519 O O . MET B 1 50 ? 14.758 -14.734 -4.445 1 97.69 50 MET B O 1
ATOM 2523 N N . GLY B 1 51 ? 14.961 -12.703 -3.67 1 96.19 51 GLY B N 1
ATOM 2524 C CA . GLY B 1 51 ? 16.406 -12.789 -3.455 1 96.19 51 GLY B CA 1
ATOM 2525 C C . GLY B 1 51 ? 17.203 -12.742 -4.742 1 96.19 51 GLY B C 1
ATOM 2526 O O . GLY B 1 51 ? 18.281 -13.336 -4.832 1 96.19 51 GLY B O 1
ATOM 2527 N N . CYS B 1 52 ? 16.672 -12.078 -5.734 1 96.12 52 CYS B N 1
ATOM 2528 C CA . CYS B 1 52 ? 17.391 -12.086 -7 1 96.12 52 CYS B CA 1
ATOM 2529 C C . CYS B 1 52 ? 17.641 -10.664 -7.488 1 96.12 52 CYS B C 1
ATOM 2531 O O . CYS B 1 52 ? 17.844 -10.438 -8.68 1 96.12 52 CYS B O 1
ATOM 2533 N N . GLU B 1 53 ? 17.625 -9.703 -6.602 1 93.75 53 GLU B N 1
ATOM 2534 C CA . GLU B 1 53 ? 17.734 -8.289 -6.949 1 93.75 53 GLU B CA 1
ATOM 2535 C C . GLU B 1 53 ? 19.047 -7.996 -7.664 1 93.75 53 GLU B C 1
ATOM 2537 O O . GLU B 1 53 ? 19.109 -7.086 -8.492 1 93.75 53 GLU B O 1
ATOM 2542 N N . ARG B 1 54 ? 20.078 -8.758 -7.449 1 94.19 54 ARG B N 1
ATOM 2543 C CA . ARG B 1 54 ? 21.391 -8.5 -8.031 1 94.19 54 ARG B CA 1
ATOM 2544 C C . ARG B 1 54 ? 21.547 -9.211 -9.367 1 94.19 54 ARG B C 1
ATOM 2546 O O . ARG B 1 54 ? 22.578 -9.07 -10.031 1 94.19 54 ARG B O 1
ATOM 2553 N N . ARG B 1 55 ? 20.547 -9.914 -9.742 1 96.12 55 ARG B N 1
ATOM 2554 C CA . ARG B 1 55 ? 20.656 -10.711 -10.961 1 96.12 55 ARG B CA 1
ATOM 2555 C C . ARG B 1 55 ? 19.75 -10.164 -12.055 1 96.12 55 ARG B C 1
ATOM 2557 O O . ARG B 1 55 ? 19.547 -10.805 -13.086 1 96.12 55 ARG B O 1
ATOM 2564 N N . VAL B 1 56 ? 19.156 -9.016 -11.773 1 94.62 56 VAL B N 1
ATOM 2565 C CA . VAL B 1 56 ? 18.281 -8.406 -12.766 1 94.62 56 VAL B CA 1
ATOM 2566 C C . VAL B 1 56 ? 19.109 -7.637 -13.789 1 94.62 56 VAL B C 1
ATOM 2568 O O . VAL B 1 56 ? 19.719 -6.605 -13.461 1 94.62 56 VAL B O 1
ATOM 2571 N N . VAL B 1 57 ? 19.141 -8.117 -14.984 1 94.56 57 VAL B N 1
ATOM 2572 C CA . VAL B 1 57 ? 19.875 -7.457 -16.062 1 94.56 57 VAL B CA 1
ATOM 2573 C C . VAL B 1 57 ? 18.891 -6.797 -17.016 1 94.56 57 VAL B C 1
ATOM 2575 O O . VAL B 1 57 ? 19.078 -5.645 -17.422 1 94.56 57 VAL B O 1
ATOM 2578 N N . TYR B 1 58 ? 17.906 -7.527 -17.438 1 93.94 58 TYR B N 1
ATOM 2579 C CA . TYR B 1 58 ? 16.812 -7.059 -18.281 1 93.94 58 TYR B CA 1
ATOM 2580 C C . TYR B 1 58 ? 15.477 -7.223 -17.578 1 93.94 58 TYR B C 1
ATOM 2582 O O . TYR B 1 58 ? 15.336 -8.055 -16.688 1 93.94 58 TYR B O 1
ATOM 2590 N N . ASP B 1 59 ? 14.617 -6.395 -17.938 1 91.19 59 ASP B N 1
ATOM 2591 C CA . ASP B 1 59 ? 13.297 -6.461 -17.328 1 91.19 59 ASP B CA 1
ATOM 2592 C C . ASP B 1 59 ? 12.203 -6.531 -18.406 1 91.19 59 ASP B C 1
ATOM 2594 O O . ASP B 1 59 ? 12.5 -6.715 -19.578 1 91.19 59 ASP B O 1
ATOM 2598 N N . PHE B 1 60 ? 11.023 -6.52 -17.938 1 84.38 60 PHE B N 1
ATOM 2599 C CA . PHE B 1 60 ? 9.844 -6.734 -18.766 1 84.38 60 PHE B CA 1
ATOM 2600 C C . PHE B 1 60 ? 9.727 -5.652 -19.828 1 84.38 60 PHE B C 1
ATOM 2602 O O . PHE B 1 60 ? 9.266 -5.918 -20.938 1 84.38 60 PHE B O 1
ATOM 2609 N N . VAL B 1 61 ? 10.164 -4.469 -19.531 1 85.62 61 VAL B N 1
ATOM 2610 C CA . VAL B 1 61 ? 10.102 -3.373 -20.5 1 85.62 61 VAL B CA 1
ATOM 2611 C C . VAL B 1 61 ? 11.164 -3.572 -21.578 1 85.62 61 VAL B C 1
ATOM 2613 O O . VAL B 1 61 ? 10.938 -3.254 -22.75 1 85.62 61 VAL B O 1
ATOM 2616 N N . ASN B 1 62 ? 12.305 -4.098 -21.266 1 90.19 62 ASN B N 1
ATOM 2617 C CA . ASN B 1 62 ? 13.32 -4.441 -22.234 1 90.19 62 ASN B CA 1
ATOM 2618 C C . ASN B 1 62 ? 12.797 -5.434 -23.266 1 90.19 62 ASN B C 1
ATOM 2620 O O . ASN B 1 62 ? 13.109 -5.328 -24.453 1 90.19 62 ASN B O 1
ATOM 2624 N N . VAL B 1 63 ? 12.07 -6.418 -22.781 1 91.56 63 VAL B N 1
ATOM 2625 C CA . VAL B 1 63 ? 11.523 -7.438 -23.672 1 91.56 63 VAL B CA 1
ATOM 2626 C C . VAL B 1 63 ? 10.492 -6.809 -24.609 1 91.56 63 VAL B C 1
ATOM 2628 O O . VAL B 1 63 ? 10.516 -7.059 -25.828 1 91.56 63 VAL B O 1
ATOM 2631 N N . ILE B 1 64 ? 9.664 -5.973 -24.016 1 87.12 64 ILE B N 1
ATOM 2632 C CA . ILE B 1 64 ? 8.602 -5.316 -24.781 1 87.12 64 ILE B CA 1
ATOM 2633 C C . ILE B 1 64 ? 9.211 -4.422 -25.859 1 87.12 64 ILE B C 1
ATOM 2635 O O . ILE B 1 64 ? 8.711 -4.359 -26.969 1 87.12 64 ILE B O 1
ATOM 2639 N N . GLN B 1 65 ? 10.258 -3.799 -25.562 1 87.69 65 GLN B N 1
ATOM 2640 C CA . GLN B 1 65 ? 10.883 -2.832 -26.453 1 87.69 65 GLN B CA 1
ATOM 2641 C C . GLN B 1 65 ? 11.828 -3.52 -27.438 1 87.69 65 GLN B C 1
ATOM 2643 O O . GLN B 1 65 ? 12.297 -2.898 -28.391 1 87.69 65 GLN B O 1
ATOM 2648 N N . GLY B 1 66 ? 12.164 -4.742 -27.25 1 88.44 66 GLY B N 1
ATOM 2649 C CA . GLY B 1 66 ? 13.008 -5.504 -28.172 1 88.44 66 GLY B CA 1
ATOM 2650 C C . GLY B 1 66 ? 14.484 -5.438 -27.812 1 88.44 66 GLY B C 1
ATOM 2651 O O . GLY B 1 66 ? 15.336 -5.887 -28.578 1 88.44 66 GLY B O 1
ATOM 2652 N N . ASP B 1 67 ? 14.75 -4.887 -26.609 1 91.75 67 ASP B N 1
ATOM 2653 C CA . ASP B 1 67 ? 16.141 -4.754 -26.156 1 91.75 67 ASP B CA 1
ATOM 2654 C C . ASP B 1 67 ? 16.672 -6.09 -25.656 1 91.75 67 ASP B C 1
ATOM 2656 O O . ASP B 1 67 ? 17.891 -6.262 -25.531 1 91.75 67 ASP B O 1
ATOM 2660 N N . ALA B 1 68 ? 15.812 -7.012 -25.328 1 94.56 68 ALA B N 1
ATOM 2661 C CA . ALA B 1 68 ? 16.188 -8.328 -24.828 1 94.56 68 ALA B CA 1
ATOM 2662 C C . ALA B 1 68 ? 15.141 -9.383 -25.203 1 94.56 68 ALA B C 1
ATOM 2664 O O . ALA B 1 68 ? 13.969 -9.055 -25.375 1 94.56 68 ALA B O 1
ATOM 2665 N N . LYS B 1 69 ? 15.609 -10.562 -25.359 1 95.62 69 LYS B N 1
ATOM 2666 C CA . LYS B 1 69 ? 14.68 -11.672 -25.5 1 95.62 69 LYS B CA 1
ATOM 2667 C C . LYS B 1 69 ? 14.086 -12.062 -24.156 1 95.62 69 LYS B C 1
ATOM 2669 O O . LYS B 1 69 ? 14.672 -11.797 -23.109 1 95.62 69 LYS B O 1
ATOM 2674 N N . LEU B 1 70 ? 12.922 -12.664 -24.234 1 96.5 70 LEU B N 1
ATOM 2675 C CA . LEU B 1 70 ? 12.234 -13.07 -23 1 96.5 70 LEU B CA 1
ATOM 2676 C C . LEU B 1 70 ? 13.117 -13.977 -22.156 1 96.5 70 LEU B C 1
ATOM 2678 O O . LEU B 1 70 ? 13.18 -13.828 -20.938 1 96.5 70 LEU B O 1
ATOM 2682 N N . ASN B 1 71 ? 13.852 -14.812 -22.797 1 96.12 71 ASN B N 1
ATOM 2683 C CA . ASN B 1 71 ? 14.711 -15.75 -22.078 1 96.12 71 ASN B CA 1
ATOM 2684 C C . ASN B 1 71 ? 15.836 -15.023 -21.344 1 96.12 71 ASN B C 1
ATOM 2686 O O . ASN B 1 71 ? 16.328 -15.508 -20.312 1 96.12 71 ASN B O 1
ATOM 2690 N N . GLN B 1 72 ? 16.234 -13.891 -21.828 1 96.75 72 GLN B N 1
ATOM 2691 C CA . GLN B 1 72 ? 17.297 -13.109 -21.203 1 96.75 72 GLN B CA 1
ATOM 2692 C C . GLN B 1 72 ? 16.781 -12.352 -19.984 1 96.75 72 GLN B C 1
ATOM 2694 O O . GLN B 1 72 ? 17.531 -12.062 -19.047 1 96.75 72 GLN B O 1
ATOM 2699 N N . ALA B 1 73 ? 15.539 -12.078 -20.062 1 96.5 73 ALA B N 1
ATOM 2700 C CA . ALA B 1 73 ? 14.953 -11.297 -18.984 1 96.5 73 ALA B CA 1
ATOM 2701 C C . ALA B 1 73 ? 14.469 -12.203 -17.844 1 96.5 73 ALA B C 1
ATOM 2703 O O . ALA B 1 73 ? 14.359 -11.766 -16.703 1 96.5 73 ALA B O 1
ATOM 2704 N N . LEU B 1 74 ? 14.172 -13.438 -18.172 1 98 74 LEU B N 1
ATOM 2705 C CA . LEU B 1 74 ? 13.734 -14.398 -17.156 1 98 74 LEU B CA 1
ATOM 2706 C C . LEU B 1 74 ? 14.891 -14.773 -16.234 1 98 74 LEU B C 1
ATOM 2708 O O . LEU B 1 74 ? 16 -15.047 -16.688 1 98 74 LEU B O 1
ATOM 2712 N N . ILE B 1 75 ? 14.609 -14.703 -14.953 1 98.12 75 ILE B N 1
ATOM 2713 C CA . ILE B 1 75 ? 15.586 -15.117 -13.953 1 98.12 75 ILE B CA 1
ATOM 2714 C C . ILE B 1 75 ? 15.133 -16.422 -13.305 1 98.12 75 ILE B C 1
ATOM 2716 O O . ILE B 1 75 ? 14.086 -16.469 -12.664 1 98.12 75 ILE B O 1
ATOM 2720 N N . LYS B 1 76 ? 15.867 -17.438 -13.492 1 98.12 76 LYS B N 1
ATOM 2721 C CA . LYS B 1 76 ? 15.578 -18.703 -12.828 1 98.12 76 LYS B CA 1
ATOM 2722 C C . LYS B 1 76 ? 15.969 -18.656 -11.352 1 98.12 76 LYS B C 1
ATOM 2724 O O . LYS B 1 76 ? 17.047 -18.188 -11.008 1 98.12 76 LYS B O 1
ATOM 2729 N N . ASP B 1 77 ? 15.031 -19.078 -10.539 1 97.19 77 ASP B N 1
ATOM 2730 C CA . ASP B 1 77 ? 15.367 -19.141 -9.117 1 97.19 77 ASP B CA 1
ATOM 2731 C C . ASP B 1 77 ? 16.484 -20.141 -8.867 1 97.19 77 ASP B C 1
ATOM 2733 O O . ASP B 1 77 ? 16.516 -21.219 -9.477 1 97.19 77 ASP B O 1
ATOM 2737 N N . LYS B 1 78 ? 17.375 -19.844 -7.957 1 94.69 78 LYS B N 1
ATOM 2738 C CA . LYS B 1 78 ? 18.531 -20.703 -7.699 1 94.69 78 LYS B CA 1
ATOM 2739 C C . LYS B 1 78 ? 18.141 -21.906 -6.84 1 94.69 78 LYS B C 1
ATOM 2741 O O . LYS B 1 78 ? 18.781 -22.953 -6.902 1 94.69 78 LYS B O 1
ATOM 2746 N N . ARG B 1 79 ? 17.156 -21.812 -6.086 1 93.31 79 ARG B N 1
ATOM 2747 C CA . ARG B 1 79 ? 16.812 -22.828 -5.098 1 93.31 79 ARG B CA 1
ATOM 2748 C C . ARG B 1 79 ? 15.75 -23.781 -5.645 1 93.31 79 ARG B C 1
ATOM 2750 O O . ARG B 1 79 ? 15.695 -24.938 -5.25 1 93.31 79 ARG B O 1
ATOM 2757 N N . ILE B 1 80 ? 14.898 -23.234 -6.516 1 96.56 80 ILE B N 1
ATOM 2758 C CA . ILE B 1 80 ? 13.742 -23.984 -6.996 1 96.56 80 ILE B CA 1
ATOM 2759 C C . ILE B 1 80 ? 13.789 -24.078 -8.523 1 96.56 80 ILE B C 1
ATOM 2761 O O . ILE B 1 80 ? 13.523 -23.078 -9.211 1 96.56 80 ILE B O 1
ATOM 2765 N N . GLU B 1 81 ? 13.938 -25.172 -9.086 1 95.62 81 GLU B N 1
ATOM 2766 C CA . GLU B 1 81 ? 14.25 -25.422 -10.484 1 95.62 81 GLU B CA 1
ATOM 2767 C C . GLU B 1 81 ? 13.148 -24.906 -11.406 1 95.62 81 GLU B C 1
ATOM 2769 O O . GLU B 1 81 ? 13.43 -24.328 -12.461 1 95.62 81 GLU B O 1
ATOM 2774 N N . LYS B 1 82 ? 11.93 -25.047 -11.086 1 98.19 82 LYS B N 1
ATOM 2775 C CA . LYS B 1 82 ? 10.828 -24.734 -12 1 98.19 82 LYS B CA 1
ATOM 2776 C C . LYS B 1 82 ? 10.25 -23.359 -11.711 1 98.19 82 LYS B C 1
ATOM 2778 O O . LYS B 1 82 ? 9.141 -23.047 -12.141 1 98.19 82 LYS B O 1
ATOM 2783 N N . LEU B 1 83 ? 11.062 -22.547 -11.031 1 98.75 83 LEU B N 1
ATOM 2784 C CA . LEU B 1 83 ? 10.594 -21.203 -10.656 1 98.75 83 LEU B CA 1
ATOM 2785 C C . LEU B 1 83 ? 11.383 -20.125 -11.391 1 98.75 83 LEU B C 1
ATOM 2787 O O . LEU B 1 83 ? 12.617 -20.141 -11.375 1 98.75 83 LEU B O 1
ATOM 2791 N N . TYR B 1 84 ? 10.641 -19.188 -12.031 1 98.75 84 TYR B N 1
ATOM 2792 C CA . TYR B 1 84 ? 11.234 -18.094 -12.781 1 98.75 84 TYR B CA 1
ATOM 2793 C C . TYR B 1 84 ? 10.633 -16.75 -12.352 1 98.75 84 TYR B C 1
ATOM 2795 O O . TYR B 1 84 ? 9.484 -16.688 -11.922 1 98.75 84 TYR B O 1
ATOM 2803 N N . ILE B 1 85 ? 11.453 -15.719 -12.461 1 98.5 85 ILE B N 1
ATOM 2804 C CA . ILE B 1 85 ? 11.031 -14.359 -12.148 1 98.5 85 ILE B CA 1
ATOM 2805 C C . ILE B 1 85 ? 11.211 -13.469 -13.375 1 98.5 85 ILE B C 1
ATOM 2807 O O . ILE B 1 85 ? 12.242 -13.531 -14.055 1 98.5 85 ILE B O 1
ATOM 2811 N N . LEU B 1 86 ? 10.219 -12.805 -13.766 1 97.75 86 LEU B N 1
ATOM 2812 C CA . LEU B 1 86 ? 10.312 -11.719 -14.734 1 97.75 86 LEU B CA 1
ATOM 2813 C C . LEU B 1 86 ? 10.195 -10.359 -14.047 1 97.75 86 LEU B C 1
ATOM 2815 O O . LEU B 1 86 ? 9.102 -9.953 -13.656 1 97.75 86 LEU B O 1
ATOM 2819 N N . PRO B 1 87 ? 11.258 -9.664 -13.844 1 96 87 PRO B N 1
ATOM 2820 C CA . PRO B 1 87 ? 11.273 -8.469 -13 1 96 87 PRO B CA 1
ATOM 2821 C C . PRO B 1 87 ? 10.641 -7.254 -13.68 1 96 87 PRO B C 1
ATOM 2823 O O . PRO B 1 87 ? 10.602 -7.184 -14.914 1 96 87 PRO B O 1
ATOM 2826 N N . ALA B 1 88 ? 10.156 -6.379 -12.828 1 90.31 88 ALA B N 1
ATOM 2827 C CA . ALA B 1 88 ? 9.578 -5.121 -13.305 1 90.31 88 ALA B CA 1
ATOM 2828 C C . ALA B 1 88 ? 10.68 -4.145 -13.734 1 90.31 88 ALA B C 1
ATOM 2830 O O . ALA B 1 88 ? 11.812 -4.23 -13.258 1 90.31 88 ALA B O 1
ATOM 2831 N N . SER B 1 89 ? 10.234 -3.268 -14.578 1 83.38 89 SER B N 1
ATOM 2832 C CA . SER B 1 89 ? 11.148 -2.236 -15.047 1 83.38 89 SER B CA 1
ATOM 2833 C C . SER B 1 89 ? 11.336 -1.144 -14 1 83.38 89 SER B C 1
ATOM 2835 O O . SER B 1 89 ? 10.414 -0.842 -13.242 1 83.38 89 SER B O 1
ATOM 2837 N N . GLN B 1 90 ? 12.555 -0.651 -14.062 1 76.38 90 GLN B N 1
ATOM 2838 C CA . GLN B 1 90 ? 12.859 0.497 -13.219 1 76.38 90 GLN B CA 1
ATOM 2839 C C . GLN B 1 90 ? 12.453 1.803 -13.898 1 76.38 90 GLN B C 1
ATOM 2841 O O . GLN B 1 90 ? 12.281 2.826 -13.234 1 76.38 90 GLN B O 1
ATOM 2846 N N . THR B 1 91 ? 12.492 1.691 -15.148 1 67.31 91 THR B N 1
ATOM 2847 C CA . THR B 1 91 ? 12.195 2.91 -15.891 1 67.31 91 THR B CA 1
ATOM 2848 C C . THR B 1 91 ? 10.688 3.141 -15.977 1 67.31 91 THR B C 1
ATOM 2850 O O . THR B 1 91 ? 9.914 2.189 -16.078 1 67.31 91 THR B O 1
ATOM 2853 N N . ARG B 1 92 ? 10.227 4.395 -15.664 1 59.31 92 ARG B N 1
ATOM 2854 C CA . ARG B 1 92 ? 8.82 4.773 -15.547 1 59.31 92 ARG B CA 1
ATOM 2855 C C . ARG B 1 92 ? 8.211 5.066 -16.906 1 59.31 92 ARG B C 1
ATOM 2857 O O . ARG B 1 92 ? 7.117 5.625 -17 1 59.31 92 ARG B O 1
ATOM 2864 N N . ASP B 1 93 ? 8.945 4.766 -17.953 1 57.72 93 ASP B N 1
ATOM 2865 C CA . ASP B 1 93 ? 8.336 5.148 -19.219 1 57.72 93 ASP B CA 1
ATOM 2866 C C . ASP B 1 93 ? 7.043 4.367 -19.469 1 57.72 93 ASP B C 1
ATOM 2868 O O . ASP B 1 93 ? 7.086 3.189 -19.828 1 57.72 93 ASP B O 1
ATOM 2872 N N . LYS B 1 94 ? 5.938 4.906 -18.844 1 53.78 94 LYS B N 1
ATOM 2873 C CA . LYS B 1 94 ? 4.59 4.355 -18.75 1 53.78 94 LYS B CA 1
ATOM 2874 C C . LYS B 1 94 ? 4.035 3.99 -20.109 1 53.78 94 LYS B C 1
ATOM 2876 O O . LYS B 1 94 ? 3.045 3.264 -20.219 1 53.78 94 LYS B O 1
ATOM 2881 N N . SER B 1 95 ? 4.645 4.535 -21.172 1 58.5 95 SER B N 1
ATOM 2882 C CA . SER B 1 95 ? 4.023 4.297 -22.469 1 58.5 95 SER B CA 1
ATOM 2883 C C . SER B 1 95 ? 4.203 2.85 -22.906 1 58.5 95 SER B C 1
ATOM 2885 O O . SER B 1 95 ? 3.49 2.369 -23.797 1 58.5 95 SER B O 1
ATOM 2887 N N . SER B 1 96 ? 4.926 2.209 -22.062 1 59.66 96 SER B N 1
ATOM 2888 C CA . SER B 1 96 ? 5.305 0.901 -22.594 1 59.66 96 SER B CA 1
ATOM 2889 C C . SER B 1 96 ? 4.355 -0.188 -22.094 1 59.66 96 SER B C 1
ATOM 2891 O O . SER B 1 96 ? 4.305 -1.276 -22.672 1 59.66 96 SER B O 1
ATOM 2893 N N . LEU B 1 97 ? 3.584 0.176 -21.094 1 68.06 97 LEU B N 1
ATOM 2894 C CA . LEU B 1 97 ? 2.717 -0.88 -20.578 1 68.06 97 LEU B CA 1
ATOM 2895 C C . LEU B 1 97 ? 1.336 -0.809 -21.234 1 68.06 97 LEU B C 1
ATOM 2897 O O . LEU B 1 97 ? 0.409 -0.23 -20.656 1 68.06 97 LEU B O 1
ATOM 2901 N N . ILE B 1 98 ? 1.33 -1.318 -22.438 1 78.12 98 ILE B N 1
ATOM 2902 C CA . ILE B 1 98 ? 0.035 -1.406 -23.094 1 78.12 98 ILE B CA 1
ATOM 2903 C C . ILE B 1 98 ? -0.366 -2.871 -23.25 1 78.12 98 ILE B C 1
ATOM 2905 O O . ILE B 1 98 ? 0.487 -3.762 -23.234 1 78.12 98 ILE B O 1
ATOM 2909 N N . CYS B 1 99 ? -1.636 -3.111 -23.391 1 85.56 99 CYS B N 1
ATOM 2910 C CA . CYS B 1 99 ? -2.244 -4.438 -23.375 1 85.56 99 CYS B CA 1
ATOM 2911 C C . CYS B 1 99 ? -1.641 -5.324 -24.469 1 85.56 99 CYS B C 1
ATOM 2913 O O . CYS B 1 99 ? -1.396 -6.508 -24.234 1 85.56 99 CYS B O 1
ATOM 2915 N N . GLN B 1 100 ? -1.339 -4.738 -25.578 1 88 100 GLN B N 1
ATOM 2916 C CA . GLN B 1 100 ? -0.814 -5.512 -26.703 1 88 100 GLN B CA 1
ATOM 2917 C C . GLN B 1 100 ? 0.557 -6.094 -26.375 1 88 100 GLN B C 1
ATOM 2919 O O . GLN B 1 100 ? 0.853 -7.238 -26.734 1 88 100 GLN B O 1
ATOM 2924 N N . ASN B 1 101 ? 1.335 -5.324 -25.719 1 90.38 101 ASN B N 1
ATOM 2925 C CA . ASN B 1 101 ? 2.668 -5.781 -25.328 1 90.38 101 ASN B CA 1
ATOM 2926 C C . ASN B 1 101 ? 2.607 -6.883 -24.281 1 90.38 101 ASN B C 1
ATOM 2928 O O . ASN B 1 101 ? 3.393 -7.832 -24.328 1 90.38 101 ASN B O 1
ATOM 2932 N N . ILE B 1 102 ? 1.678 -6.781 -23.391 1 92.75 102 ILE B N 1
ATOM 2933 C CA . ILE B 1 102 ? 1.508 -7.773 -22.328 1 92.75 102 ILE B CA 1
ATOM 2934 C C . ILE B 1 102 ? 1.022 -9.086 -22.938 1 92.75 102 ILE B C 1
ATOM 2936 O O . ILE B 1 102 ? 1.501 -10.164 -22.562 1 92.75 102 ILE B O 1
ATOM 2940 N N . GLU B 1 103 ? 0.157 -8.984 -23.844 1 94.88 103 GLU B N 1
ATOM 2941 C CA . GLU B 1 103 ? -0.357 -10.164 -24.531 1 94.88 103 GLU B CA 1
ATOM 2942 C C . GLU B 1 103 ? 0.768 -10.945 -25.203 1 94.88 103 GLU B C 1
ATOM 2944 O O . GLU B 1 103 ? 0.806 -12.18 -25.141 1 94.88 103 GLU B O 1
ATOM 2949 N N . LYS B 1 104 ? 1.595 -10.211 -25.859 1 93.75 104 LYS B N 1
ATOM 2950 C CA . LYS B 1 104 ? 2.723 -10.844 -26.531 1 93.75 104 LYS B CA 1
ATOM 2951 C C . LYS B 1 104 ? 3.605 -11.594 -25.547 1 93.75 104 LYS B C 1
ATOM 2953 O O . LYS B 1 104 ? 4.016 -12.727 -25.812 1 93.75 104 LYS B O 1
ATOM 2958 N N . ILE B 1 105 ? 3.891 -10.992 -24.453 1 94.75 105 ILE B N 1
ATOM 2959 C CA . ILE B 1 105 ? 4.73 -11.609 -23.422 1 94.75 105 ILE B CA 1
ATOM 2960 C C . ILE B 1 105 ? 4.066 -12.883 -22.906 1 94.75 105 ILE B C 1
ATOM 2962 O O . ILE B 1 105 ? 4.723 -13.922 -22.781 1 94.75 105 ILE B O 1
ATOM 2966 N N . PHE B 1 106 ? 2.773 -12.836 -22.594 1 97.19 106 PHE B N 1
ATOM 2967 C CA . PHE B 1 106 ? 2.055 -13.984 -22.062 1 97.19 106 PHE B CA 1
ATOM 2968 C C . PHE B 1 106 ? 2.002 -15.109 -23.078 1 97.19 106 PHE B C 1
ATOM 2970 O O . PHE B 1 106 ? 2.131 -16.281 -22.734 1 97.19 106 PHE B O 1
ATOM 2977 N N . ASN B 1 107 ? 1.813 -14.719 -24.328 1 96.62 107 ASN B N 1
ATOM 2978 C CA . ASN B 1 107 ? 1.832 -15.727 -25.375 1 96.62 107 ASN B CA 1
ATOM 2979 C C . ASN B 1 107 ? 3.193 -16.406 -25.484 1 96.62 107 ASN B C 1
ATOM 2981 O O . ASN B 1 107 ? 3.27 -17.625 -25.656 1 96.62 107 ASN B O 1
ATOM 2985 N N . ASP B 1 108 ? 4.223 -15.617 -25.406 1 96.56 108 ASP B N 1
ATOM 2986 C CA . ASP B 1 108 ? 5.57 -16.188 -25.438 1 96.56 108 ASP B CA 1
ATOM 2987 C C . ASP B 1 108 ? 5.805 -17.109 -24.25 1 96.56 108 ASP B C 1
ATOM 2989 O O . ASP B 1 108 ? 6.43 -18.172 -24.391 1 96.56 108 ASP B O 1
ATOM 2993 N N . LEU B 1 109 ? 5.348 -16.75 -23.078 1 98.19 109 LEU B N 1
ATOM 2994 C CA . LEU B 1 109 ? 5.477 -17.578 -21.891 1 98.19 109 LEU B CA 1
ATOM 2995 C C . LEU B 1 109 ? 4.699 -18.875 -22.062 1 98.19 109 LEU B C 1
ATOM 2997 O O . LEU B 1 109 ? 5.156 -19.938 -21.625 1 98.19 109 LEU B O 1
ATOM 3001 N N . LYS B 1 110 ? 3.512 -18.797 -22.641 1 98.06 110 LYS B N 1
ATOM 3002 C CA . LYS B 1 110 ? 2.727 -19.984 -22.938 1 98.06 110 LYS B CA 1
ATOM 3003 C C . LYS B 1 110 ? 3.492 -20.938 -23.859 1 98.06 110 LYS B C 1
ATOM 3005 O O . LYS B 1 110 ? 3.49 -22.156 -23.641 1 98.06 110 LYS B O 1
ATOM 3010 N N . LYS B 1 111 ? 4.121 -20.344 -24.859 1 97.62 111 LYS B N 1
ATOM 3011 C CA . LYS B 1 111 ? 4.91 -21.141 -25.797 1 97.62 111 LYS B CA 1
ATOM 3012 C C . LYS B 1 111 ? 6.062 -21.844 -25.078 1 97.62 111 LYS B C 1
ATOM 3014 O O . LYS B 1 111 ? 6.469 -22.938 -25.484 1 97.62 111 LYS B O 1
ATOM 3019 N N . MET B 1 112 ? 6.535 -21.219 -24.047 1 97.88 112 MET B N 1
ATOM 3020 C CA . MET B 1 112 ? 7.629 -21.797 -23.266 1 97.88 112 MET B CA 1
ATOM 3021 C C . MET B 1 112 ? 7.113 -22.859 -22.297 1 97.88 112 MET B C 1
ATOM 3023 O O . MET B 1 112 ? 7.879 -23.406 -21.5 1 97.88 112 MET B O 1
ATOM 3027 N N . LYS B 1 113 ? 5.812 -23.109 -22.25 1 98.06 113 LYS B N 1
ATOM 3028 C CA . LYS B 1 113 ? 5.148 -24.219 -21.562 1 98.06 113 LYS B CA 1
ATOM 3029 C C . LYS B 1 113 ? 5.133 -23.984 -20.062 1 98.06 113 LYS B C 1
ATOM 3031 O O . LYS B 1 113 ? 5.344 -24.922 -19.281 1 98.06 113 LYS B O 1
ATOM 3036 N N . PHE B 1 114 ? 5.023 -22.797 -19.672 1 98.75 114 PHE B N 1
ATOM 3037 C CA . PHE B 1 114 ? 4.746 -22.516 -18.266 1 98.75 114 PHE B CA 1
ATOM 3038 C C . PHE B 1 114 ? 3.363 -23.031 -17.875 1 98.75 114 PHE B C 1
ATOM 3040 O O . PHE B 1 114 ? 2.4 -22.859 -18.625 1 98.75 114 PHE B O 1
ATOM 3047 N N . ASP B 1 115 ? 3.309 -23.672 -16.719 1 98.81 115 ASP B N 1
ATOM 3048 C CA . ASP B 1 115 ? 2.021 -24.094 -16.172 1 98.81 115 ASP B CA 1
ATOM 3049 C C . ASP B 1 115 ? 1.274 -22.922 -15.555 1 98.81 115 ASP B C 1
ATOM 3051 O O . ASP B 1 115 ? 0.051 -22.828 -15.672 1 98.81 115 ASP B O 1
ATOM 3055 N N . PHE B 1 116 ? 2.045 -22.078 -14.906 1 98.94 116 PHE B N 1
ATOM 3056 C CA . PHE B 1 116 ? 1.455 -20.953 -14.18 1 98.94 116 PHE B CA 1
ATOM 3057 C C . PHE B 1 116 ? 2.203 -19.656 -14.477 1 98.94 116 PHE B C 1
ATOM 3059 O O . PHE B 1 116 ? 3.434 -19.656 -14.531 1 98.94 116 PHE B O 1
ATOM 3066 N N . ILE B 1 117 ? 1.484 -18.609 -14.734 1 98.94 117 ILE B N 1
ATOM 3067 C CA . ILE B 1 117 ? 1.955 -17.219 -14.75 1 98.94 117 ILE B CA 1
ATOM 3068 C C . ILE B 1 117 ? 1.322 -16.453 -13.594 1 98.94 117 ILE B C 1
ATOM 3070 O O . ILE B 1 117 ? 0.112 -16.219 -13.586 1 98.94 117 ILE B O 1
ATOM 3074 N N . ILE B 1 118 ? 2.129 -16.109 -12.609 1 98.94 118 ILE B N 1
ATOM 3075 C CA . ILE B 1 118 ? 1.668 -15.344 -11.453 1 98.94 118 ILE B CA 1
ATOM 3076 C C . ILE B 1 118 ? 1.985 -13.859 -11.656 1 98.94 118 ILE B C 1
ATOM 3078 O O . ILE B 1 118 ? 3.145 -13.492 -11.859 1 98.94 118 ILE B O 1
ATOM 3082 N N . CYS B 1 119 ? 0.999 -13.008 -11.617 1 98.56 119 CYS B N 1
ATOM 3083 C CA . CYS B 1 119 ? 1.184 -11.57 -11.82 1 98.56 119 CYS B CA 1
ATOM 3084 C C . CYS B 1 119 ? 1.106 -10.82 -10.5 1 98.56 119 CYS B C 1
ATOM 3086 O O . CYS B 1 119 ? 0.047 -10.766 -9.867 1 98.56 119 CYS B O 1
ATOM 3088 N N . ASP B 1 120 ? 2.199 -10.25 -10.078 1 97.94 120 ASP B N 1
ATOM 3089 C CA . ASP B 1 120 ? 2.238 -9.398 -8.891 1 97.94 120 ASP B CA 1
ATOM 3090 C C . ASP B 1 120 ? 1.771 -7.984 -9.211 1 97.94 120 ASP B C 1
ATOM 3092 O O . ASP B 1 120 ? 2.52 -7.195 -9.789 1 97.94 120 ASP B O 1
ATOM 3096 N N . SER B 1 121 ? 0.63 -7.703 -8.719 1 96.56 121 SER B N 1
ATOM 3097 C CA . SER B 1 121 ? -0.004 -6.434 -9.055 1 96.56 121 SER B CA 1
ATOM 3098 C C . SER B 1 121 ? 0.511 -5.305 -8.172 1 96.56 121 SER B C 1
ATOM 3100 O O . SER B 1 121 ? 0.768 -5.508 -6.984 1 96.56 121 SER B O 1
ATOM 3102 N N . PRO B 1 122 ? 0.694 -4.062 -8.742 1 93 122 PRO B N 1
ATOM 3103 C CA . PRO B 1 122 ? 1.012 -2.906 -7.902 1 93 122 PRO B CA 1
ATOM 3104 C C . PRO B 1 122 ? -0.16 -2.479 -7.023 1 93 122 PRO B C 1
ATOM 3106 O O . PRO B 1 122 ? -1.232 -3.086 -7.078 1 93 122 PRO B O 1
ATOM 3109 N N . ALA B 1 123 ? 0.157 -1.475 -6.129 1 87.94 123 ALA B N 1
ATOM 3110 C CA . ALA B 1 123 ? -0.906 -0.919 -5.297 1 87.94 123 ALA B CA 1
ATOM 3111 C C . ALA B 1 123 ? -1.826 -0.015 -6.109 1 87.94 123 ALA B C 1
ATOM 3113 O O . ALA B 1 123 ? -1.454 0.446 -7.191 1 87.94 123 ALA B O 1
ATOM 3114 N N . GLY B 1 124 ? -3.061 0.141 -5.574 1 85.06 124 GLY B N 1
ATOM 3115 C CA . GLY B 1 124 ? -4.008 1.044 -6.207 1 85.06 124 GLY B CA 1
ATOM 3116 C C . GLY B 1 124 ? -4.816 0.385 -7.309 1 85.06 124 GLY B C 1
ATOM 3117 O O . GLY B 1 124 ? -4.754 -0.833 -7.488 1 85.06 124 GLY B O 1
ATOM 3118 N N . ILE B 1 125 ? -5.605 1.181 -7.957 1 83.62 125 ILE B N 1
ATOM 3119 C CA . ILE B 1 125 ? -6.5 0.703 -9.008 1 83.62 125 ILE B CA 1
ATOM 3120 C C . ILE B 1 125 ? -6.207 1.44 -10.312 1 83.62 125 ILE B C 1
ATOM 3122 O O . ILE B 1 125 ? -7.07 1.536 -11.188 1 83.62 125 ILE B O 1
ATOM 3126 N N . GLU B 1 126 ? -4.984 1.873 -10.422 1 83.38 126 GLU B N 1
ATOM 3127 C CA . GLU B 1 126 ? -4.57 2.625 -11.602 1 83.38 126 GLU B CA 1
ATOM 3128 C C . GLU B 1 126 ? -4.191 1.691 -12.75 1 83.38 126 GLU B C 1
ATOM 3130 O O . GLU B 1 126 ? -4.438 0.486 -12.68 1 83.38 126 GLU B O 1
ATOM 3135 N N . LYS B 1 127 ? -3.633 2.203 -13.758 1 83.75 127 LYS B N 1
ATOM 3136 C CA . LYS B 1 127 ? -3.303 1.494 -14.992 1 83.75 127 LYS B CA 1
ATOM 3137 C C . LYS B 1 127 ? -2.434 0.272 -14.711 1 83.75 127 LYS B C 1
ATOM 3139 O O . LYS B 1 127 ? -2.615 -0.781 -15.328 1 83.75 127 LYS B O 1
ATOM 3144 N N . GLY B 1 128 ? -1.507 0.401 -13.836 1 87.75 128 GLY B N 1
ATOM 3145 C CA . GLY B 1 128 ? -0.644 -0.725 -13.516 1 87.75 128 GLY B CA 1
ATOM 3146 C C . GLY B 1 128 ? -1.407 -1.942 -13.031 1 87.75 128 GLY B C 1
ATOM 3147 O O . GLY B 1 128 ? -1.122 -3.066 -13.445 1 87.75 128 GLY B O 1
ATOM 3148 N N . ALA B 1 129 ? -2.352 -1.69 -12.133 1 91.19 129 ALA B N 1
ATOM 3149 C CA . ALA B 1 129 ? -3.182 -2.777 -11.617 1 91.19 129 ALA B CA 1
ATOM 3150 C C . ALA B 1 129 ? -4.035 -3.389 -12.727 1 91.19 129 ALA B C 1
ATOM 3152 O O . ALA B 1 129 ? -4.184 -4.609 -12.797 1 91.19 129 ALA B O 1
ATOM 3153 N N . LEU B 1 130 ? -4.582 -2.559 -13.578 1 93.19 130 LEU B N 1
ATOM 3154 C CA . LEU B 1 130 ? -5.387 -3.027 -14.695 1 93.19 130 LEU B CA 1
ATOM 3155 C C . LEU B 1 130 ? -4.57 -3.936 -15.609 1 93.19 130 LEU B C 1
ATOM 3157 O O . LEU B 1 130 ? -5.039 -5.004 -16.016 1 93.19 130 LEU B O 1
ATOM 3161 N N . MET B 1 131 ? -3.377 -3.566 -15.922 1 92.69 131 MET B N 1
ATOM 3162 C CA . MET B 1 131 ? -2.52 -4.352 -16.812 1 92.69 131 MET B CA 1
ATOM 3163 C C . MET B 1 131 ? -2.186 -5.703 -16.188 1 92.69 131 MET B C 1
ATOM 3165 O O . MET B 1 131 ? -2.045 -6.703 -16.891 1 92.69 131 MET B O 1
ATOM 3169 N N . ALA B 1 132 ? -2.08 -5.656 -14.906 1 95.25 132 ALA B N 1
ATOM 3170 C CA . ALA B 1 132 ? -1.73 -6.887 -14.203 1 95.25 132 ALA B CA 1
ATOM 3171 C C . ALA B 1 132 ? -2.857 -7.91 -14.297 1 95.25 132 ALA B C 1
ATOM 3173 O O . ALA B 1 132 ? -2.604 -9.109 -14.445 1 95.25 132 ALA B O 1
ATOM 3174 N N . PHE B 1 133 ? -4.109 -7.367 -14.195 1 97.5 133 PHE B N 1
ATOM 3175 C CA . PHE B 1 133 ? -5.184 -8.352 -14.117 1 97.5 133 PHE B CA 1
ATOM 3176 C C . PHE B 1 133 ? -5.891 -8.492 -15.461 1 97.5 133 PHE B C 1
ATOM 3178 O O . PHE B 1 133 ? -6.734 -9.375 -15.633 1 97.5 133 PHE B O 1
ATOM 3185 N N . TYR B 1 134 ? -5.555 -7.781 -16.469 1 97.62 134 TYR B N 1
ATOM 3186 C CA . TYR B 1 134 ? -6.34 -7.688 -17.688 1 97.62 134 TYR B CA 1
ATOM 3187 C C . TYR B 1 134 ? -6.508 -9.055 -18.344 1 97.62 134 TYR B C 1
ATOM 3189 O O . TYR B 1 134 ? -7.609 -9.43 -18.734 1 97.62 134 TYR B O 1
ATOM 3197 N N . PHE B 1 135 ? -5.512 -9.867 -18.406 1 97.88 135 PHE B N 1
ATOM 3198 C CA . PHE B 1 135 ? -5.559 -11.141 -19.125 1 97.88 135 PHE B CA 1
ATOM 3199 C C . PHE B 1 135 ? -5.641 -12.305 -18.141 1 97.88 135 PHE B C 1
ATOM 3201 O O . PHE B 1 135 ? -5.426 -13.453 -18.516 1 97.88 135 PHE B O 1
ATOM 3208 N N . ALA B 1 136 ? -5.902 -12.078 -16.906 1 98.44 136 ALA B N 1
ATOM 3209 C CA . ALA B 1 136 ? -5.871 -13.117 -15.875 1 98.44 136 ALA B CA 1
ATOM 3210 C C . ALA B 1 136 ? -7.016 -14.109 -16.062 1 98.44 136 ALA B C 1
ATOM 3212 O O . ALA B 1 136 ? -8.133 -13.719 -16.406 1 98.44 136 ALA B O 1
ATOM 3213 N N . ASP B 1 137 ? -6.691 -15.344 -15.82 1 98.5 137 ASP B N 1
ATOM 3214 C CA . ASP B 1 137 ? -7.711 -16.375 -15.719 1 98.5 137 ASP B CA 1
ATOM 3215 C C . ASP B 1 137 ? -8.328 -16.406 -14.32 1 98.5 137 ASP B C 1
ATOM 3217 O O . ASP B 1 137 ? -9.508 -16.734 -14.164 1 98.5 137 ASP B O 1
ATOM 3221 N N . GLU B 1 138 ? -7.52 -16.203 -13.391 1 98.75 138 GLU B N 1
ATOM 3222 C CA . GLU B 1 138 ? -7.891 -16.203 -11.977 1 98.75 138 GLU B CA 1
ATOM 3223 C C . GLU B 1 138 ? -7.309 -14.992 -11.258 1 98.75 138 GLU B C 1
ATOM 3225 O O . GLU B 1 138 ? -6.309 -14.414 -11.703 1 98.75 138 GLU B O 1
ATOM 3230 N N . ALA B 1 139 ? -8.008 -14.625 -10.227 1 98.88 139 ALA B N 1
ATOM 3231 C CA . ALA B 1 139 ? -7.527 -13.539 -9.375 1 98.88 139 ALA B CA 1
ATOM 3232 C C . ALA B 1 139 ? -7.555 -13.945 -7.902 1 98.88 139 ALA B C 1
ATOM 3234 O O . ALA B 1 139 ? -8.57 -14.453 -7.41 1 98.88 139 ALA B O 1
ATOM 3235 N N . ILE B 1 140 ? -6.438 -13.828 -7.293 1 98.88 140 ILE B N 1
ATOM 3236 C CA . ILE B 1 140 ? -6.383 -13.914 -5.836 1 98.88 140 ILE B CA 1
ATOM 3237 C C . ILE B 1 140 ? -6.387 -12.516 -5.234 1 98.88 140 ILE B C 1
ATOM 3239 O O . ILE B 1 140 ? -5.41 -11.766 -5.375 1 98.88 140 ILE B O 1
ATOM 3243 N N . ILE B 1 141 ? -7.477 -12.18 -4.602 1 98.62 141 ILE B N 1
ATOM 3244 C CA . ILE B 1 141 ? -7.656 -10.875 -3.967 1 98.62 141 ILE B CA 1
ATOM 3245 C C . ILE B 1 141 ? -7.121 -10.922 -2.539 1 98.62 141 ILE B C 1
ATOM 3247 O O . ILE B 1 141 ? -7.668 -11.617 -1.684 1 98.62 141 ILE B O 1
ATOM 3251 N N . ILE B 1 142 ? -6.051 -10.133 -2.344 1 98.5 142 ILE B N 1
ATOM 3252 C CA . ILE B 1 142 ? -5.465 -10.047 -1.01 1 98.5 142 ILE B CA 1
ATOM 3253 C C . ILE B 1 142 ? -6.211 -9 -0.186 1 98.5 142 ILE B C 1
ATOM 3255 O O . ILE B 1 142 ? -6.422 -7.879 -0.644 1 98.5 142 ILE B O 1
ATOM 3259 N N . ALA B 1 143 ? -6.582 -9.344 1.023 1 97.75 143 ALA B N 1
ATOM 3260 C CA . ALA B 1 143 ? -7.211 -8.406 1.946 1 97.75 143 ALA B CA 1
ATOM 3261 C C . ALA B 1 143 ? -6.688 -8.594 3.367 1 97.75 143 ALA B C 1
ATOM 3263 O O . ALA B 1 143 ? -6.371 -9.719 3.771 1 97.75 143 ALA B O 1
ATOM 3264 N N . ASN B 1 144 ? -6.492 -7.496 4.051 1 96.75 144 ASN B N 1
ATOM 3265 C CA . ASN B 1 144 ? -6.352 -7.527 5.504 1 96.75 144 ASN B CA 1
ATOM 3266 C C . ASN B 1 144 ? -7.703 -7.426 6.199 1 96.75 144 ASN B C 1
ATOM 3268 O O . ASN B 1 144 ? -8.664 -6.91 5.625 1 96.75 144 ASN B O 1
ATOM 3272 N N . PRO B 1 145 ? -7.828 -8 7.41 1 96.19 145 PRO B N 1
ATOM 3273 C CA . PRO B 1 145 ? -9.117 -7.922 8.109 1 96.19 145 PRO B CA 1
ATOM 3274 C C . PRO B 1 145 ? -9.375 -6.547 8.719 1 96.19 145 PRO B C 1
ATOM 3276 O O . PRO B 1 145 ? -9.648 -6.438 9.914 1 96.19 145 PRO B O 1
ATOM 3279 N N . GLU B 1 146 ? -9.352 -5.602 7.875 1 94.25 146 GLU B N 1
ATOM 3280 C CA . GLU B 1 146 ? -9.586 -4.195 8.188 1 94.25 146 GLU B CA 1
ATOM 3281 C C . GLU B 1 146 ? -10.633 -3.596 7.254 1 94.25 146 GLU B C 1
ATOM 3283 O O . GLU B 1 146 ? -10.695 -3.943 6.07 1 94.25 146 GLU B O 1
ATOM 3288 N N . ILE B 1 147 ? -11.352 -2.666 7.754 1 92.75 147 ILE B N 1
ATOM 3289 C CA . ILE B 1 147 ? -12.484 -2.098 7.031 1 92.75 147 ILE B CA 1
ATOM 3290 C C . ILE B 1 147 ? -12.008 -1.469 5.727 1 92.75 147 ILE B C 1
ATOM 3292 O O . ILE B 1 147 ? -12.562 -1.729 4.66 1 92.75 147 ILE B O 1
ATOM 3296 N N . SER B 1 148 ? -10.977 -0.686 5.793 1 92.5 148 SER B N 1
ATOM 3297 C CA . SER B 1 148 ? -10.469 -0.013 4.602 1 92.5 148 SER B CA 1
ATOM 3298 C C . SER B 1 148 ? -9.992 -1.02 3.561 1 92.5 148 SER B C 1
ATOM 3300 O O . SER B 1 148 ? -10.266 -0.871 2.369 1 92.5 148 SER B O 1
ATOM 3302 N N . SER B 1 149 ? -9.273 -2.031 3.996 1 94.69 149 SER B N 1
ATOM 3303 C CA . SER B 1 149 ? -8.75 -3.061 3.102 1 94.69 149 SER B CA 1
ATOM 3304 C C . SER B 1 149 ? -9.883 -3.822 2.416 1 94.69 149 SER B C 1
ATOM 3306 O O . SER B 1 149 ? -9.805 -4.117 1.223 1 94.69 149 SER B O 1
ATOM 3308 N N . VAL B 1 150 ? -10.922 -4.141 3.162 1 96.38 150 VAL B N 1
ATOM 3309 C CA . VAL B 1 150 ? -12.055 -4.895 2.633 1 96.38 150 VAL B CA 1
ATOM 3310 C C . VAL B 1 150 ? -12.812 -4.043 1.613 1 96.38 150 VAL B C 1
ATOM 3312 O O . VAL B 1 150 ? -13.18 -4.531 0.543 1 96.38 150 VAL B O 1
ATOM 3315 N N . ARG B 1 151 ? -12.969 -2.834 1.9 1 93.69 151 ARG B N 1
ATOM 3316 C CA . ARG B 1 151 ? -13.617 -1.916 0.972 1 93.69 151 ARG B CA 1
ATOM 3317 C C . ARG B 1 151 ? -12.828 -1.801 -0.328 1 93.69 151 ARG B C 1
ATOM 3319 O O . ARG B 1 151 ? -13.406 -1.867 -1.417 1 93.69 151 ARG B O 1
ATOM 3326 N N . ASP B 1 152 ? -11.602 -1.588 -0.193 1 94.88 152 ASP B N 1
ATOM 3327 C CA . ASP B 1 152 ? -10.75 -1.457 -1.368 1 94.88 152 ASP B CA 1
ATOM 3328 C C . ASP B 1 152 ? -10.734 -2.746 -2.188 1 94.88 152 ASP B C 1
ATOM 3330 O O . ASP B 1 152 ? -10.656 -2.707 -3.416 1 94.88 152 ASP B O 1
ATOM 3334 N N . SER B 1 153 ? -10.734 -3.895 -1.519 1 96.62 153 SER B N 1
ATOM 3335 C CA . SER B 1 153 ? -10.797 -5.184 -2.203 1 96.62 153 SER B CA 1
ATOM 3336 C C . SER B 1 153 ? -12.094 -5.324 -2.996 1 96.62 153 SER B C 1
ATOM 3338 O O . SER B 1 153 ? -12.094 -5.848 -4.109 1 96.62 153 SER B O 1
ATOM 3340 N N . ASP B 1 154 ? -13.172 -4.844 -2.375 1 96.38 154 ASP B N 1
ATOM 3341 C CA . ASP B 1 154 ? -14.453 -4.871 -3.072 1 96.38 154 ASP B CA 1
ATOM 3342 C C . ASP B 1 154 ? -14.406 -4.031 -4.348 1 96.38 154 ASP B C 1
ATOM 3344 O O . ASP B 1 154 ? -14.961 -4.422 -5.375 1 96.38 154 ASP B O 1
ATOM 3348 N N . ARG B 1 155 ? -13.727 -2.934 -4.254 1 93.62 155 ARG B N 1
ATOM 3349 C CA . ARG B 1 155 ? -13.547 -2.084 -5.426 1 93.62 155 ARG B CA 1
ATOM 3350 C C . ARG B 1 155 ? -12.742 -2.801 -6.504 1 93.62 155 ARG B C 1
ATOM 3352 O O . ARG B 1 155 ? -13.062 -2.717 -7.688 1 93.62 155 ARG B O 1
ATOM 3359 N N . MET B 1 156 ? -11.703 -3.463 -6.105 1 96 156 MET B N 1
ATOM 3360 C CA . MET B 1 156 ? -10.867 -4.207 -7.039 1 96 156 MET B CA 1
ATOM 3361 C C . MET B 1 156 ? -11.664 -5.316 -7.723 1 96 156 MET B C 1
ATOM 3363 O O . MET B 1 156 ? -11.547 -5.516 -8.93 1 96 156 MET B O 1
ATOM 3367 N N . ILE B 1 157 ? -12.461 -6.035 -6.938 1 97.5 157 ILE B N 1
ATOM 3368 C CA . ILE B 1 157 ? -13.32 -7.082 -7.484 1 97.5 157 ILE B CA 1
ATOM 3369 C C . ILE B 1 157 ? -14.227 -6.492 -8.562 1 97.5 157 ILE B C 1
ATOM 3371 O O . ILE B 1 157 ? -14.375 -7.066 -9.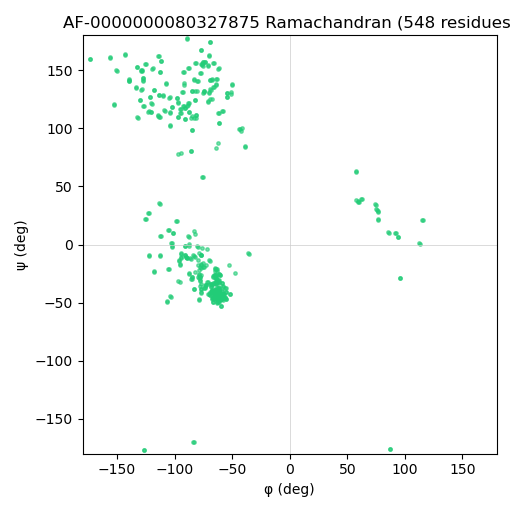641 1 97.5 157 ILE B O 1
ATOM 3375 N N . GLY B 1 158 ? -14.805 -5.367 -8.266 1 95.94 158 GLY B N 1
ATOM 3376 C CA . GLY B 1 158 ? -15.617 -4.688 -9.258 1 95.94 158 GLY B CA 1
ATOM 3377 C C . GLY B 1 158 ? -14.867 -4.367 -10.539 1 95.94 158 GLY B C 1
ATOM 3378 O O . GLY B 1 158 ? -15.406 -4.52 -11.633 1 95.94 158 GLY B O 1
ATOM 3379 N N . MET B 1 159 ? -13.695 -3.924 -10.383 1 95 159 MET B N 1
ATOM 3380 C CA . MET B 1 159 ? -12.875 -3.57 -11.539 1 95 159 MET B CA 1
ATOM 3381 C C . MET B 1 159 ? -12.57 -4.797 -12.391 1 95 159 MET B C 1
ATOM 3383 O O . MET B 1 159 ? -12.672 -4.75 -13.617 1 95 159 MET B O 1
ATOM 3387 N N . ILE B 1 160 ? -12.188 -5.871 -11.742 1 97.69 160 ILE B N 1
ATOM 3388 C CA . ILE B 1 160 ? -11.883 -7.105 -12.461 1 97.69 160 ILE B CA 1
ATOM 3389 C C . ILE B 1 160 ? -13.109 -7.559 -13.242 1 97.69 160 ILE B C 1
ATOM 3391 O O . ILE B 1 160 ? -13 -7.93 -14.414 1 97.69 160 ILE B O 1
ATOM 3395 N N . ASN B 1 161 ? -14.242 -7.43 -12.664 1 97.75 161 ASN B N 1
ATOM 3396 C CA . ASN B 1 161 ? -15.484 -7.918 -13.25 1 97.75 161 ASN B CA 1
ATOM 3397 C C . ASN B 1 161 ? -15.992 -6.988 -14.352 1 97.75 161 ASN B C 1
ATOM 3399 O O . ASN B 1 161 ? -16.906 -7.344 -15.102 1 97.75 161 ASN B O 1
ATOM 3403 N N . SER B 1 162 ? -15.375 -5.848 -14.477 1 96.5 162 SER B N 1
ATOM 3404 C CA . SER B 1 162 ? -15.867 -4.91 -15.484 1 96.5 162 SER B CA 1
ATOM 3405 C C . SER B 1 162 ? -14.812 -4.641 -16.547 1 96.5 162 SER B C 1
ATOM 3407 O O . SER B 1 162 ? -15.141 -4.281 -17.672 1 96.5 162 SER B O 1
ATOM 3409 N N . LYS B 1 163 ? -13.547 -4.859 -16.188 1 96.56 163 LYS B N 1
ATOM 3410 C CA . LYS B 1 163 ? -12.523 -4.32 -17.062 1 96.56 163 LYS B CA 1
ATOM 3411 C C . LYS B 1 163 ? -11.586 -5.418 -17.562 1 96.56 163 LYS B C 1
ATOM 3413 O O . LYS B 1 163 ? -10.758 -5.184 -18.438 1 96.56 163 LYS B O 1
ATOM 3418 N N . SER B 1 164 ? -11.672 -6.609 -17.031 1 97.5 164 SER B N 1
ATOM 3419 C CA . SER B 1 164 ? -10.812 -7.691 -17.5 1 97.5 164 SER B CA 1
ATOM 3420 C C . SER B 1 164 ? -11.148 -8.07 -18.938 1 97.5 164 SER B C 1
ATOM 3422 O O . SER B 1 164 ? -12.242 -7.785 -19.422 1 97.5 164 SER B O 1
ATOM 3424 N N . PHE B 1 165 ? -10.156 -8.664 -19.625 1 97.69 165 PHE B N 1
ATOM 3425 C CA . PHE B 1 165 ? -10.367 -9.156 -20.984 1 97.69 165 PHE B CA 1
ATOM 3426 C C . PHE B 1 165 ? -11.586 -10.062 -21.047 1 97.69 165 PHE B C 1
ATOM 3428 O O . PHE B 1 165 ? -12.391 -9.969 -21.969 1 97.69 165 PHE B O 1
ATOM 3435 N N . ARG B 1 166 ? -11.734 -10.914 -20.094 1 97.88 166 ARG B N 1
ATOM 3436 C CA . ARG B 1 166 ? -12.844 -11.859 -20.047 1 97.88 166 ARG B CA 1
ATOM 3437 C C . ARG B 1 166 ? -14.172 -11.141 -19.875 1 97.88 166 ARG B C 1
ATOM 3439 O O . ARG B 1 166 ? -15.164 -11.5 -20.516 1 97.88 166 ARG B O 1
ATOM 3446 N N . SER B 1 167 ? -14.172 -10.141 -19.047 1 96.88 167 SER B N 1
ATOM 3447 C CA . SER B 1 167 ? -15.398 -9.383 -18.844 1 96.88 167 SER B CA 1
ATOM 3448 C C . SER B 1 167 ? -15.789 -8.602 -20.094 1 96.88 167 SER B C 1
ATOM 3450 O O . SER B 1 167 ? -16.938 -8.633 -20.516 1 96.88 167 SER B O 1
ATOM 3452 N N . ILE B 1 168 ? -14.875 -7.945 -20.672 1 96.69 168 ILE B N 1
ATOM 3453 C CA . ILE B 1 168 ? -15.125 -7.082 -21.812 1 96.69 168 ILE B CA 1
ATOM 3454 C C . ILE B 1 168 ? -15.609 -7.922 -23 1 96.69 168 ILE B C 1
ATOM 3456 O O . ILE B 1 168 ? -16.469 -7.484 -23.766 1 96.69 168 ILE B O 1
ATOM 3460 N N . ASN B 1 169 ? -15.141 -9.109 -23.094 1 97.5 169 ASN B N 1
ATOM 3461 C CA . ASN B 1 169 ? -15.477 -9.961 -24.234 1 97.5 169 ASN B CA 1
ATOM 3462 C C . ASN B 1 169 ? -16.547 -10.984 -23.875 1 97.5 169 ASN B C 1
ATOM 3464 O O . ASN B 1 169 ? -16.75 -11.961 -24.594 1 97.5 169 ASN B O 1
ATOM 3468 N N . ALA B 1 170 ? -17.156 -10.883 -22.75 1 96.88 170 ALA B N 1
ATOM 3469 C CA . ALA B 1 170 ? -18.266 -11.703 -22.297 1 96.88 170 ALA B CA 1
ATOM 3470 C C . ALA B 1 170 ? -17.875 -13.18 -22.25 1 96.88 170 ALA B C 1
ATOM 3472 O O . ALA B 1 170 ? -18.625 -14.039 -22.719 1 96.88 170 ALA B O 1
ATOM 3473 N N . LEU B 1 171 ? -16.672 -13.383 -21.859 1 97.56 171 LEU B N 1
ATOM 3474 C CA . LEU B 1 171 ? -16.203 -14.742 -21.656 1 97.56 171 LEU B CA 1
ATOM 3475 C C . LEU B 1 171 ? -16.484 -15.203 -20.234 1 97.56 171 LEU B C 1
ATOM 3477 O O . LEU B 1 171 ? -17.094 -14.477 -19.453 1 97.56 171 LEU B O 1
ATOM 3481 N N . GLU B 1 172 ? -16.109 -16.516 -19.984 1 97.75 172 GLU B N 1
ATOM 3482 C CA . GLU B 1 172 ? -16.188 -16.984 -18.594 1 97.75 172 GLU B CA 1
ATOM 3483 C C . GLU B 1 172 ? -15.469 -16.031 -17.656 1 97.75 172 GLU B C 1
ATOM 3485 O O . GLU B 1 172 ? -14.336 -15.625 -17.906 1 97.75 172 GLU B O 1
ATOM 3490 N N . PRO B 1 173 ? -16.109 -15.609 -16.578 1 98 173 PRO B N 1
ATOM 3491 C CA . PRO B 1 173 ? -15.523 -14.617 -15.68 1 98 173 PRO B CA 1
ATOM 3492 C C . PRO B 1 173 ? -14.219 -15.102 -15.047 1 98 173 PRO B C 1
ATOM 3494 O O . PRO B 1 173 ? -14 -16.312 -14.906 1 98 173 PRO B O 1
ATOM 3497 N N . VAL B 1 174 ? -13.367 -14.133 -14.734 1 98.69 174 VAL B N 1
ATOM 3498 C CA . VAL B 1 174 ? -12.164 -14.43 -13.969 1 98.69 174 VAL B CA 1
ATOM 3499 C C . VAL B 1 174 ? -12.539 -15.148 -12.672 1 98.69 174 VAL B C 1
ATOM 3501 O O . VAL B 1 174 ? -13.414 -14.688 -11.938 1 98.69 174 VAL B O 1
ATOM 3504 N N . LYS B 1 175 ? -11.938 -16.266 -12.445 1 98.62 175 LYS B N 1
ATOM 3505 C CA . LYS B 1 175 ? -12.172 -16.969 -11.188 1 98.62 175 LYS B CA 1
ATOM 3506 C C . LYS B 1 175 ? -11.523 -16.234 -10.016 1 98.62 175 LYS B C 1
ATOM 3508 O O . LYS B 1 175 ? -10.312 -16 -10.016 1 98.62 175 LYS B O 1
ATOM 3513 N N . GLU B 1 176 ? -12.305 -15.883 -9.031 1 98.62 176 GLU B N 1
ATOM 3514 C CA . GLU B 1 176 ? -11.805 -15.047 -7.945 1 98.62 176 GLU B CA 1
ATOM 3515 C C . GLU B 1 176 ? -11.633 -15.859 -6.664 1 98.62 176 GLU B C 1
ATOM 3517 O O . GLU B 1 176 ? -12.453 -16.734 -6.355 1 98.62 176 GLU B O 1
ATOM 3522 N N . HIS B 1 177 ? -10.539 -15.609 -5.957 1 98.62 177 HIS B N 1
ATOM 3523 C CA . HIS B 1 177 ? -10.227 -16.172 -4.648 1 98.62 177 HIS B CA 1
ATOM 3524 C C . HIS B 1 177 ? -9.883 -15.086 -3.645 1 98.62 177 HIS B C 1
ATOM 3526 O O . HIS B 1 177 ? -9.242 -14.086 -3.998 1 98.62 177 HIS B O 1
ATOM 3532 N N . LEU B 1 178 ? -10.312 -15.305 -2.443 1 98.62 178 LEU B N 1
ATOM 3533 C CA . LEU B 1 178 ? -9.906 -14.414 -1.357 1 98.62 178 LEU B CA 1
ATOM 3534 C C . LEU B 1 178 ? -8.742 -15.016 -0.571 1 98.62 178 LEU B C 1
ATOM 3536 O O . LEU B 1 178 ? -8.781 -16.188 -0.189 1 98.62 178 LEU B O 1
ATOM 3540 N N . LEU B 1 179 ? -7.691 -14.297 -0.424 1 98.81 179 LEU B N 1
ATOM 3541 C CA . LEU B 1 179 ? -6.625 -14.617 0.522 1 98.81 179 LEU B CA 1
ATOM 3542 C C . LEU B 1 179 ? -6.543 -13.562 1.621 1 98.81 179 LEU B C 1
ATOM 3544 O O . LEU B 1 179 ? -6.188 -12.414 1.356 1 98.81 179 LEU B O 1
ATOM 3548 N N . LEU B 1 180 ? -6.891 -13.906 2.838 1 98.38 180 LEU B N 1
ATOM 3549 C CA . LEU B 1 180 ? -6.855 -13 3.982 1 98.38 180 LEU B CA 1
ATOM 3550 C C . LEU B 1 180 ? -5.492 -13.039 4.664 1 98.38 180 LEU B C 1
ATOM 3552 O O . LEU B 1 180 ? -5.043 -14.102 5.105 1 98.38 180 LEU B O 1
ATOM 3556 N N . THR B 1 181 ? -4.824 -11.891 4.695 1 98 181 THR B N 1
ATOM 3557 C CA . THR B 1 181 ? -3.48 -11.844 5.266 1 98 181 THR B CA 1
ATOM 3558 C C . THR B 1 181 ? -3.457 -11 6.531 1 98 181 THR B C 1
ATOM 3560 O O . THR B 1 181 ? -4.402 -10.258 6.805 1 98 181 THR B O 1
ATOM 3563 N N . ARG B 1 182 ? -2.389 -11.203 7.297 1 95.94 182 ARG B N 1
ATOM 3564 C CA . ARG B 1 182 ? -2.158 -10.492 8.547 1 95.94 182 ARG B CA 1
ATOM 3565 C C . ARG B 1 182 ? -3.295 -10.742 9.539 1 95.94 182 ARG B C 1
ATOM 3567 O O . ARG B 1 182 ? -3.74 -9.82 10.219 1 95.94 182 ARG B O 1
ATOM 3574 N N . TYR B 1 183 ? -3.787 -11.961 9.508 1 97 183 TYR B N 1
ATOM 3575 C CA . TYR B 1 183 ? -4.875 -12.336 10.398 1 97 183 TYR B CA 1
ATOM 3576 C C . TYR B 1 183 ? -4.367 -12.523 11.828 1 97 183 TYR B C 1
ATOM 3578 O O . TYR B 1 183 ? -3.314 -13.125 12.039 1 97 183 TYR B O 1
ATOM 3586 N N . ASN B 1 184 ? -5.027 -11.953 12.789 1 94.44 184 ASN B N 1
ATOM 3587 C CA . ASN B 1 184 ? -4.711 -12.078 14.211 1 94.44 184 ASN B CA 1
ATOM 3588 C C . ASN B 1 184 ? -5.949 -12.398 15.039 1 94.44 184 ASN B C 1
ATOM 3590 O O . ASN B 1 184 ? -6.77 -11.523 15.305 1 94.44 184 ASN B O 1
ATOM 3594 N N . ILE B 1 185 ? -6.012 -13.586 15.516 1 93.31 185 ILE B N 1
ATOM 3595 C CA . ILE B 1 185 ? -7.207 -14.086 16.188 1 93.31 185 ILE B CA 1
ATOM 3596 C C . ILE B 1 185 ? -7.445 -13.305 17.469 1 93.31 185 ILE B C 1
ATOM 3598 O O . ILE B 1 185 ? -8.594 -13.078 17.859 1 93.31 185 ILE B O 1
ATOM 3602 N N . GLN B 1 186 ? -6.402 -12.875 18.109 1 91.69 186 GLN B N 1
ATOM 3603 C CA . GLN B 1 186 ? -6.555 -12.109 19.359 1 91.69 186 GLN B CA 1
ATOM 3604 C C . GLN B 1 186 ? -7.273 -10.789 19.109 1 91.69 186 GLN B C 1
ATOM 3606 O O . GLN B 1 186 ? -8.148 -10.398 19.891 1 91.69 186 GLN B O 1
ATOM 3611 N N . HIS B 1 187 ? -6.953 -10.125 18.016 1 92.12 187 HIS B N 1
ATOM 3612 C CA . HIS B 1 187 ? -7.594 -8.852 17.688 1 92.12 187 HIS B CA 1
ATOM 3613 C C . HIS B 1 187 ? -9.039 -9.07 17.25 1 92.12 187 HIS B C 1
ATOM 3615 O O . HIS B 1 187 ? -9.891 -8.211 17.469 1 92.12 187 HIS B O 1
ATOM 3621 N N . VAL B 1 188 ? -9.273 -10.172 16.625 1 93.25 188 VAL B N 1
ATOM 3622 C CA . VAL B 1 188 ? -10.633 -10.508 16.219 1 93.25 188 VAL B CA 1
ATOM 3623 C C . VAL B 1 188 ? -11.516 -10.695 17.453 1 93.25 188 VAL B C 1
ATOM 3625 O O . VAL B 1 188 ? -12.617 -10.148 17.531 1 93.25 188 VAL B O 1
ATOM 3628 N N . LEU B 1 189 ? -10.977 -11.461 18.391 1 92.94 189 LEU B N 1
ATOM 3629 C CA . LEU B 1 189 ? -11.734 -11.766 19.609 1 92.94 189 LEU B CA 1
ATOM 3630 C C . LEU B 1 189 ? -12 -10.5 20.406 1 92.94 189 LEU B C 1
ATOM 3632 O O . LEU B 1 189 ? -13.039 -10.383 21.062 1 92.94 189 LEU B O 1
ATOM 3636 N N . LYS B 1 190 ? -11.133 -9.523 20.297 1 91.44 190 LYS B N 1
ATOM 3637 C CA . LYS B 1 190 ? -11.289 -8.25 21 1 91.44 190 LYS B CA 1
ATOM 3638 C C . LYS B 1 190 ? -12.211 -7.309 20.234 1 91.44 190 LYS B C 1
ATOM 3640 O O . LYS B 1 190 ? -12.586 -6.25 20.75 1 91.44 190 LYS B O 1
ATOM 3645 N N . GLY B 1 191 ? -12.57 -7.621 19.031 1 91.12 191 GLY B N 1
ATOM 3646 C CA . GLY B 1 191 ? -13.461 -6.801 18.234 1 91.12 191 GLY B CA 1
ATOM 3647 C C .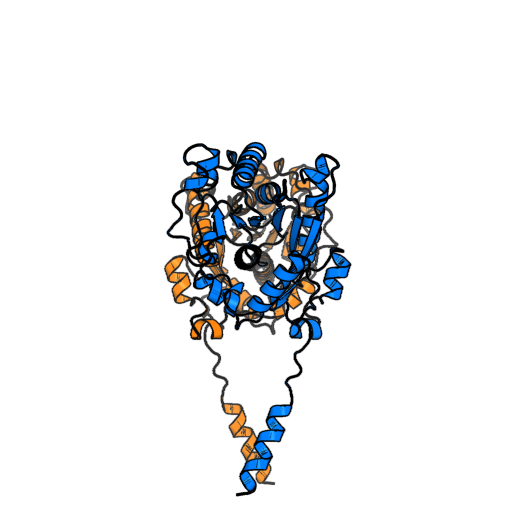 GLY B 1 191 ? -12.734 -5.707 17.469 1 91.12 191 GLY B C 1
ATOM 3648 O O . GLY B 1 191 ? -13.359 -4.836 16.875 1 91.12 191 GLY B O 1
ATOM 3649 N N . ASP B 1 192 ? -11.406 -5.797 17.469 1 90.81 192 ASP B N 1
ATOM 3650 C CA . ASP B 1 192 ? -10.594 -4.773 16.812 1 90.81 192 ASP B CA 1
ATOM 3651 C C . ASP B 1 192 ? -10.359 -5.109 15.344 1 90.81 192 ASP B C 1
ATOM 3653 O O . ASP B 1 192 ? -9.922 -4.258 14.57 1 90.81 192 ASP B O 1
ATOM 3657 N N . MET B 1 193 ? -10.688 -6.289 14.984 1 93.44 193 MET B N 1
ATOM 3658 C CA . MET B 1 193 ? -10.398 -6.824 13.656 1 93.44 193 MET B CA 1
ATOM 3659 C C . MET B 1 193 ? -11.57 -7.645 13.133 1 93.44 193 MET B C 1
ATOM 3661 O O . MET B 1 193 ? -12.242 -8.344 13.898 1 93.44 193 MET B O 1
ATOM 3665 N N . LEU B 1 194 ? -11.805 -7.508 11.859 1 95.44 194 LEU B N 1
ATOM 3666 C CA . LEU B 1 194 ? -12.891 -8.281 11.266 1 95.44 194 LEU B CA 1
ATOM 3667 C C . LEU B 1 194 ? -12.562 -9.773 11.281 1 95.44 194 LEU B C 1
ATOM 3669 O O . LEU B 1 194 ? -11.414 -10.164 11.055 1 95.44 194 LEU B O 1
ATOM 3673 N N . SER B 1 195 ? -13.539 -10.57 11.523 1 96.12 195 SER B N 1
ATOM 3674 C CA . SER B 1 195 ? -13.359 -12.016 11.453 1 96.12 195 SER B CA 1
ATOM 3675 C C . SER B 1 195 ? -13.328 -12.508 10.008 1 96.12 195 SER B C 1
ATOM 3677 O O . SER B 1 195 ? -13.711 -11.773 9.094 1 96.12 195 SER B O 1
ATOM 3679 N N . VAL B 1 196 ? -12.906 -13.742 9.875 1 96.94 196 VAL B N 1
ATOM 3680 C CA . VAL B 1 196 ? -12.922 -14.383 8.562 1 96.94 196 VAL B CA 1
ATOM 3681 C C . VAL B 1 196 ? -14.344 -14.391 8.016 1 96.94 196 VAL B C 1
ATOM 3683 O O . VAL B 1 196 ? -14.562 -14.102 6.836 1 96.94 196 VAL B O 1
ATOM 3686 N N . LYS B 1 197 ? -15.266 -14.727 8.836 1 95.94 197 LYS B N 1
ATOM 3687 C CA . LYS B 1 197 ? -16.672 -14.773 8.438 1 95.94 197 LYS B CA 1
ATOM 3688 C C . LYS B 1 197 ? -17.156 -13.414 7.961 1 95.94 197 LYS B C 1
ATOM 3690 O O . LYS B 1 197 ? -17.828 -13.312 6.934 1 95.94 197 LYS B O 1
ATOM 3695 N N . ASP B 1 198 ? -16.828 -12.391 8.727 1 96.88 198 ASP B N 1
ATOM 3696 C CA . ASP B 1 198 ? -17.234 -11.031 8.375 1 96.88 198 ASP B CA 1
ATOM 3697 C C . ASP B 1 198 ? -16.703 -10.633 7.004 1 96.88 198 ASP B C 1
ATOM 3699 O O . ASP B 1 198 ? -17.438 -10.102 6.172 1 96.88 198 ASP B O 1
ATOM 3703 N N . VAL B 1 199 ? -15.453 -10.859 6.746 1 97.75 199 VAL B N 1
ATOM 3704 C CA . VAL B 1 199 ? -14.812 -10.469 5.492 1 97.75 199 VAL B CA 1
ATOM 3705 C C . VAL B 1 199 ? -15.438 -11.242 4.332 1 97.75 199 VAL B C 1
ATOM 3707 O O . VAL B 1 199 ? -15.719 -10.672 3.277 1 97.75 199 VAL B O 1
ATOM 3710 N N . SER B 1 200 ? -15.625 -12.531 4.531 1 97 200 SER B N 1
ATOM 3711 C CA . SER B 1 200 ? -16.203 -13.383 3.492 1 97 200 SER B CA 1
ATOM 3712 C C . SER B 1 200 ? -17.609 -12.938 3.135 1 97 200 SER B C 1
ATOM 3714 O O . SER B 1 200 ? -18.016 -13.008 1.972 1 97 200 SER B O 1
ATOM 3716 N N . GLU B 1 201 ? -18.312 -12.523 4.094 1 96.06 201 GLU B N 1
ATOM 3717 C CA . GLU B 1 201 ? -19.688 -12.07 3.875 1 96.06 201 GLU B CA 1
ATOM 3718 C C . GLU B 1 201 ? -19.719 -10.773 3.078 1 96.06 201 GLU B C 1
ATOM 3720 O O . GLU B 1 201 ? -20.656 -10.531 2.305 1 96.06 201 GLU B O 1
ATOM 3725 N N . ILE B 1 202 ? -18.781 -10.008 3.303 1 96.62 202 ILE B N 1
ATOM 3726 C CA . ILE B 1 202 ? -18.766 -8.703 2.641 1 96.62 202 ILE B CA 1
ATOM 3727 C C . ILE B 1 202 ? -18.281 -8.867 1.198 1 96.62 202 ILE B C 1
ATOM 3729 O O . ILE B 1 202 ? -18.891 -8.312 0.273 1 96.62 202 ILE B O 1
ATOM 3733 N N . LEU B 1 203 ? -17.219 -9.578 0.94 1 97.19 203 LEU B N 1
ATOM 3734 C CA . LEU B 1 203 ? -16.594 -9.641 -0.375 1 97.19 203 LEU B CA 1
ATOM 3735 C C . LEU B 1 203 ? -17.266 -10.703 -1.241 1 97.19 203 LEU B C 1
ATOM 3737 O O . LEU B 1 203 ? -17.234 -10.617 -2.471 1 97.19 203 LEU B O 1
ATOM 3741 N N . HIS B 1 204 ? -17.797 -11.75 -0.688 1 96.75 204 HIS B N 1
ATOM 3742 C CA . HIS B 1 204 ? -18.625 -12.758 -1.346 1 96.75 204 HIS B CA 1
ATOM 3743 C C . HIS B 1 204 ? -17.828 -13.484 -2.434 1 96.75 204 HIS B C 1
ATOM 3745 O O . HIS B 1 204 ? -18.312 -13.641 -3.557 1 96.75 204 HIS B O 1
ATOM 3751 N N . ILE B 1 205 ? -16.609 -13.758 -2.199 1 97.25 205 ILE B N 1
ATOM 3752 C CA . ILE B 1 205 ? -15.797 -14.617 -3.057 1 97.25 205 ILE B CA 1
ATOM 3753 C C . ILE B 1 205 ? -15.188 -15.742 -2.227 1 97.25 205 ILE B C 1
ATOM 3755 O O . ILE B 1 205 ? -15.023 -15.609 -1.011 1 97.25 205 ILE B O 1
ATOM 3759 N N . PRO B 1 206 ? -14.859 -16.875 -2.854 1 97.56 206 PRO B N 1
ATOM 3760 C CA . PRO B 1 206 ? -14.375 -18.031 -2.092 1 97.56 206 PRO B CA 1
ATOM 3761 C C . PRO B 1 206 ? -13.039 -17.75 -1.4 1 97.56 206 PRO B C 1
ATOM 3763 O O . PRO B 1 206 ? -12.148 -17.141 -1.994 1 97.56 206 PRO B O 1
ATOM 3766 N N . LEU B 1 207 ? -12.953 -18.203 -0.172 1 97.94 207 LEU B N 1
ATOM 3767 C CA . LEU B 1 207 ? -11.742 -18.078 0.632 1 97.94 207 LEU B CA 1
ATOM 3768 C C . LEU B 1 207 ? -10.758 -19.188 0.302 1 97.94 207 LEU B C 1
ATOM 3770 O O . LEU B 1 207 ? -11.094 -20.375 0.418 1 97.94 207 LEU B O 1
ATOM 3774 N N . ILE B 1 208 ? -9.547 -18.828 -0.063 1 98.31 208 ILE B N 1
ATOM 3775 C CA . ILE B 1 208 ? -8.594 -19.859 -0.45 1 98.31 208 ILE B CA 1
ATOM 3776 C C . ILE B 1 208 ? -7.562 -20.047 0.663 1 98.31 208 ILE B C 1
ATOM 3778 O O . ILE B 1 208 ? -6.875 -21.078 0.708 1 98.31 208 ILE B O 1
ATOM 3782 N N . GLY B 1 209 ? -7.418 -19.031 1.521 1 98.19 209 GLY B N 1
ATOM 3783 C CA . GLY B 1 209 ? -6.461 -19.156 2.609 1 98.19 209 GLY B CA 1
ATOM 3784 C C . GLY B 1 209 ? -6.508 -18 3.586 1 98.19 209 GLY B C 1
ATOM 3785 O O . GLY B 1 209 ? -7.078 -16.953 3.283 1 98.19 209 GLY B O 1
ATOM 3786 N N . VAL B 1 210 ? -6.016 -18.203 4.766 1 98.25 210 VAL B N 1
ATOM 3787 C CA . VAL B 1 210 ? -5.797 -17.203 5.805 1 98.25 210 VAL B CA 1
ATOM 3788 C C . VAL B 1 210 ? -4.352 -17.266 6.289 1 98.25 210 VAL B C 1
ATOM 3790 O O . VAL B 1 210 ? -3.887 -18.312 6.75 1 98.25 210 VAL B O 1
ATOM 3793 N N . ILE B 1 211 ? -3.662 -16.172 6.113 1 98.38 211 ILE B N 1
ATOM 3794 C CA . ILE B 1 211 ? -2.273 -16.078 6.547 1 98.38 211 ILE B CA 1
ATOM 3795 C C . ILE B 1 211 ? -2.186 -15.297 7.852 1 98.38 211 ILE B C 1
ATOM 3797 O O . ILE B 1 211 ? -2.551 -14.117 7.902 1 98.38 211 ILE B O 1
ATOM 3801 N N . PRO B 1 212 ? -1.73 -15.891 8.891 1 97.06 212 PRO B N 1
ATOM 3802 C CA . PRO B 1 212 ? -1.637 -15.172 10.164 1 97.06 212 PRO B CA 1
ATOM 3803 C C . PRO B 1 212 ? -0.533 -14.117 10.164 1 97.06 212 PRO B C 1
ATOM 3805 O O . PRO B 1 212 ? 0.399 -14.188 9.359 1 97.06 212 PRO B O 1
ATOM 3808 N N . GLU B 1 213 ? -0.74 -13.18 10.977 1 94 213 GLU B N 1
ATOM 3809 C CA . GLU B 1 213 ? 0.401 -12.32 11.273 1 94 213 GLU B CA 1
ATOM 3810 C C . GLU B 1 213 ? 1.6 -13.133 11.75 1 94 213 GLU B C 1
ATOM 3812 O O . GLU B 1 213 ? 1.451 -14.039 12.57 1 94 213 GLU B O 1
ATOM 3817 N N . ASP B 1 214 ? 2.699 -12.867 11.148 1 93.94 214 ASP B N 1
ATOM 3818 C CA . ASP B 1 214 ? 3.893 -13.664 11.43 1 93.94 214 ASP B CA 1
ATOM 3819 C C . ASP B 1 214 ? 5.16 -12.852 11.188 1 93.94 214 ASP B C 1
ATOM 3821 O O . ASP B 1 214 ? 5.414 -12.398 10.07 1 93.94 214 ASP B O 1
ATOM 3825 N N . SER B 1 215 ? 5.98 -12.695 12.219 1 90.44 215 SER B N 1
ATOM 3826 C CA . SER B 1 215 ? 7.195 -11.891 12.141 1 90.44 215 SER B CA 1
ATOM 3827 C C . SER B 1 215 ? 8.195 -12.5 11.172 1 90.44 215 SER B C 1
ATOM 3829 O O . SER B 1 215 ? 9.086 -11.812 10.672 1 90.44 215 SER B O 1
ATOM 3831 N N . SER B 1 216 ? 8.008 -13.773 10.922 1 93.31 216 SER B N 1
ATOM 3832 C CA . SER B 1 216 ? 8.922 -14.445 10 1 93.31 216 SER B CA 1
ATOM 3833 C C . SER B 1 216 ? 8.805 -13.875 8.594 1 93.31 216 SER B C 1
ATOM 3835 O O . SER B 1 216 ? 9.727 -14 7.785 1 93.31 216 SER B O 1
ATOM 3837 N N . ILE B 1 217 ? 7.691 -13.266 8.289 1 94.56 217 ILE B N 1
ATOM 3838 C CA . ILE B 1 217 ? 7.5 -12.703 6.961 1 94.56 217 ILE B CA 1
ATOM 3839 C C . ILE B 1 217 ? 8.523 -11.602 6.715 1 94.56 217 ILE B C 1
ATOM 3841 O O . ILE B 1 217 ? 9.18 -11.578 5.672 1 94.56 217 ILE B O 1
ATOM 3845 N N . LEU B 1 218 ? 8.594 -10.719 7.672 1 90.44 218 LEU B N 1
ATOM 3846 C CA . LEU B 1 218 ? 9.555 -9.625 7.562 1 90.44 218 LEU B CA 1
ATOM 3847 C C . LEU B 1 218 ? 10.977 -10.156 7.461 1 90.44 218 LEU B C 1
ATOM 3849 O O . LEU B 1 218 ? 11.766 -9.688 6.637 1 90.44 218 LEU B O 1
ATOM 3853 N N . ARG B 1 219 ? 11.281 -11.109 8.273 1 92.19 219 ARG B N 1
ATOM 3854 C CA . ARG B 1 219 ? 12.617 -11.695 8.281 1 92.19 219 ARG B CA 1
ATOM 3855 C C . ARG B 1 219 ? 12.93 -12.359 6.949 1 92.19 219 ARG B C 1
ATOM 3857 O O . ARG B 1 219 ? 14.023 -12.188 6.406 1 92.19 219 ARG B O 1
ATOM 3864 N N . SER B 1 220 ? 11.984 -13.125 6.48 1 94.38 220 SER B N 1
ATOM 3865 C CA . SER B 1 220 ? 12.148 -13.828 5.211 1 94.38 220 SER B CA 1
ATOM 3866 C C . SER B 1 220 ? 12.336 -12.852 4.059 1 94.38 220 SER B C 1
ATOM 3868 O O . SER B 1 220 ? 13.18 -13.062 3.186 1 94.38 220 SER B O 1
ATOM 3870 N N . SER B 1 221 ? 11.508 -11.844 4.078 1 92.38 221 SER B N 1
ATOM 3871 C CA . SER B 1 221 ? 11.609 -10.828 3.033 1 92.38 221 SER B CA 1
ATOM 3872 C C . SER B 1 221 ? 12.977 -10.148 3.045 1 92.38 221 SER B C 1
ATOM 3874 O O . SER B 1 221 ? 13.586 -9.945 1.992 1 92.38 221 SER B O 1
ATOM 3876 N N . ASN B 1 222 ? 13.477 -9.836 4.199 1 89.75 222 ASN B N 1
ATOM 3877 C CA . ASN B 1 222 ? 14.766 -9.172 4.344 1 89.75 222 ASN B CA 1
ATOM 3878 C C . ASN B 1 222 ? 15.914 -10.062 3.873 1 89.75 222 ASN B C 1
ATOM 3880 O O . ASN B 1 222 ? 16.953 -9.57 3.42 1 89.75 222 ASN B O 1
ATOM 3884 N N . LYS B 1 223 ? 15.695 -11.336 3.941 1 92.62 223 LYS B N 1
ATOM 3885 C CA . LYS B 1 223 ? 16.719 -12.297 3.545 1 92.62 223 LYS B CA 1
ATOM 3886 C C . LYS B 1 223 ? 16.594 -12.648 2.064 1 92.62 223 LYS B C 1
ATOM 3888 O O . LYS B 1 223 ? 17.469 -13.312 1.506 1 92.62 223 LYS B O 1
ATOM 3893 N N . GLY B 1 224 ? 15.508 -12.219 1.479 1 94.81 224 GLY B N 1
ATOM 3894 C CA . GLY B 1 224 ? 15.258 -12.578 0.092 1 94.81 224 GLY B CA 1
ATOM 3895 C C . GLY B 1 224 ? 14.805 -14.016 -0.076 1 94.81 224 GLY B C 1
ATOM 3896 O O . GLY B 1 224 ? 15.164 -14.68 -1.052 1 94.81 224 GLY B O 1
ATOM 3897 N N . ASP B 1 225 ? 14.117 -14.555 0.917 1 95.94 225 ASP B N 1
ATOM 3898 C CA . ASP B 1 225 ? 13.578 -15.914 0.912 1 95.94 225 ASP B CA 1
ATOM 3899 C C . ASP B 1 225 ? 12.055 -15.898 1.078 1 95.94 225 ASP B C 1
ATOM 3901 O O . ASP B 1 225 ? 11.547 -15.586 2.156 1 95.94 225 ASP B O 1
ATOM 3905 N N . PRO B 1 226 ? 11.406 -16.328 0.011 1 97.69 226 PRO B N 1
ATOM 3906 C CA . PRO B 1 226 ? 9.961 -16.406 0.212 1 97.69 226 PRO B CA 1
ATOM 3907 C C . PRO B 1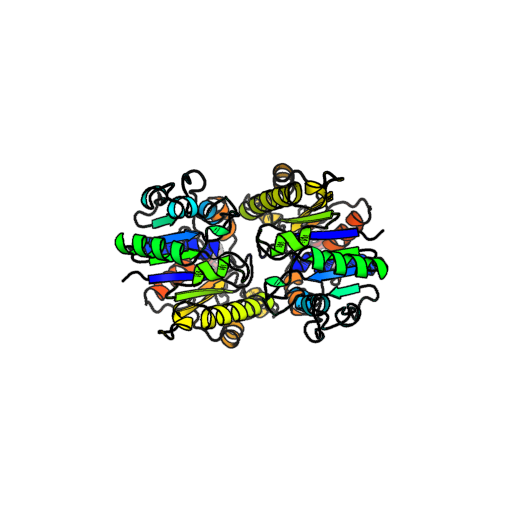 226 ? 9.578 -17.156 1.486 1 97.69 226 PRO B C 1
ATOM 3909 O O . PRO B 1 226 ? 10.164 -18.203 1.788 1 97.69 226 PRO B O 1
ATOM 3912 N N . VAL B 1 227 ? 8.648 -16.688 2.215 1 97.81 227 VAL B N 1
ATOM 3913 C CA . VAL B 1 227 ? 8.32 -17.141 3.561 1 97.81 227 VAL B CA 1
ATOM 3914 C C . VAL B 1 227 ? 7.852 -18.594 3.512 1 97.81 227 VAL B C 1
ATOM 3916 O O . VAL B 1 227 ? 8 -19.344 4.484 1 97.81 227 VAL B O 1
ATOM 3919 N N . ILE B 1 228 ? 7.324 -19.016 2.396 1 98.19 228 ILE B N 1
ATOM 3920 C CA . ILE B 1 228 ? 6.801 -20.375 2.268 1 98.19 228 ILE B CA 1
ATOM 3921 C C . ILE B 1 228 ? 7.934 -21.375 2.43 1 98.19 228 ILE B C 1
ATOM 3923 O O . ILE B 1 228 ? 7.695 -22.547 2.738 1 98.19 228 ILE B O 1
ATOM 3927 N N . LEU B 1 229 ? 9.172 -20.953 2.223 1 97.5 229 LEU B N 1
ATOM 3928 C CA . LEU B 1 229 ? 10.328 -21.828 2.363 1 97.5 229 LEU B CA 1
ATOM 3929 C C . LEU B 1 229 ? 10.68 -22.047 3.834 1 97.5 229 LEU B C 1
ATOM 3931 O O . LEU B 1 229 ? 11.453 -22.938 4.172 1 97.5 229 LEU B O 1
ATOM 3935 N N . ASN B 1 230 ? 10.141 -21.172 4.699 1 96.12 230 ASN B N 1
ATOM 3936 C CA . ASN B 1 230 ? 10.336 -21.312 6.137 1 96.12 230 ASN B CA 1
ATOM 3937 C C . ASN B 1 230 ? 9.305 -22.266 6.746 1 96.12 230 ASN B C 1
ATOM 3939 O O . ASN B 1 230 ? 8.234 -21.828 7.176 1 96.12 230 ASN B O 1
ATOM 3943 N N . ARG B 1 231 ? 9.641 -23.453 6.965 1 91.31 231 ARG B N 1
ATOM 3944 C CA . ARG B 1 231 ? 8.711 -24.5 7.383 1 91.31 231 ARG B CA 1
ATOM 3945 C C . ARG B 1 231 ? 8.367 -24.359 8.859 1 91.31 231 ARG B C 1
ATOM 3947 O O . ARG B 1 231 ? 7.43 -25 9.352 1 91.31 231 ARG B O 1
ATOM 3954 N N . ASP B 1 232 ? 9.039 -23.516 9.555 1 93.38 232 ASP B N 1
ATOM 3955 C CA . ASP B 1 232 ? 8.766 -23.281 10.969 1 93.38 232 ASP B CA 1
ATOM 3956 C C . ASP B 1 232 ? 7.82 -22.109 11.172 1 93.38 232 ASP B C 1
ATOM 3958 O O . ASP B 1 232 ? 7.352 -21.859 12.281 1 93.38 232 ASP B O 1
ATOM 3962 N N . SER B 1 233 ? 7.559 -21.453 10.125 1 95.31 233 SER B N 1
ATOM 3963 C CA . SER B 1 233 ? 6.703 -20.281 10.219 1 95.31 233 SER B CA 1
ATOM 3964 C C . SER B 1 233 ? 5.238 -20.641 9.992 1 95.31 233 SER B C 1
ATOM 3966 O O . SER B 1 233 ? 4.922 -21.453 9.125 1 95.31 233 SER B O 1
ATOM 3968 N N . GLU B 1 234 ? 4.391 -20.062 10.812 1 96.06 234 GLU B N 1
ATOM 3969 C CA . GLU B 1 234 ? 2.959 -20.266 10.609 1 96.06 234 GLU B CA 1
ATOM 3970 C C . GLU B 1 234 ? 2.514 -19.734 9.25 1 96.06 234 GLU B C 1
ATOM 3972 O O . GLU B 1 234 ? 1.697 -20.359 8.57 1 96.06 234 GLU B O 1
ATOM 3977 N N . ALA B 1 235 ? 3.049 -18.625 8.875 1 97.12 235 ALA B N 1
ATOM 3978 C CA . ALA B 1 235 ? 2.73 -18.047 7.566 1 97.12 235 ALA B CA 1
ATOM 3979 C C . ALA B 1 235 ? 3.168 -18.969 6.438 1 97.12 235 ALA B C 1
ATOM 3981 O O . ALA B 1 235 ? 2.434 -19.172 5.465 1 97.12 235 ALA B O 1
ATOM 3982 N N . GLY B 1 236 ? 4.398 -19.531 6.586 1 97.75 236 GLY B N 1
ATOM 3983 C CA . GLY B 1 236 ? 4.879 -20.469 5.582 1 97.75 236 GLY B CA 1
ATOM 3984 C C . GLY B 1 236 ? 3.965 -21.656 5.395 1 97.75 236 GLY B C 1
ATOM 3985 O O . GLY B 1 236 ? 3.646 -22.031 4.266 1 97.75 236 GLY B O 1
ATOM 3986 N N . LEU B 1 237 ? 3.547 -22.219 6.516 1 97.56 237 LEU B N 1
ATOM 3987 C CA . LEU B 1 237 ? 2.645 -23.359 6.477 1 97.56 237 LEU B CA 1
ATOM 3988 C C . LEU B 1 237 ? 1.299 -22.969 5.871 1 97.56 237 LEU B C 1
ATOM 3990 O O . LEU B 1 237 ? 0.726 -23.734 5.086 1 97.56 237 LEU B O 1
ATOM 3994 N N . ALA B 1 238 ? 0.841 -21.828 6.223 1 97.88 238 ALA B N 1
ATOM 3995 C CA . ALA B 1 238 ? -0.444 -21.359 5.707 1 97.88 238 ALA B CA 1
ATOM 3996 C C . ALA B 1 238 ? -0.386 -21.141 4.199 1 97.88 238 ALA B C 1
ATOM 3998 O O . ALA B 1 238 ? -1.345 -21.453 3.486 1 97.88 238 ALA B O 1
ATOM 3999 N N . TYR B 1 239 ? 0.688 -20.641 3.688 1 98.44 239 TYR B N 1
ATOM 4000 C CA . TYR B 1 239 ? 0.851 -20.469 2.248 1 98.44 239 TYR B CA 1
ATOM 4001 C C . TYR B 1 239 ? 0.934 -21.812 1.548 1 98.44 239 TYR B C 1
ATOM 4003 O O . TYR B 1 239 ? 0.404 -21.984 0.447 1 98.44 239 TYR B O 1
ATOM 4011 N N . SER B 1 240 ? 1.64 -22.734 2.168 1 98.19 240 SER B N 1
ATOM 4012 C CA . SER B 1 240 ? 1.694 -24.078 1.608 1 98.19 240 SER B CA 1
ATOM 4013 C C . SER B 1 240 ? 0.298 -24.672 1.46 1 98.19 240 SER B C 1
ATOM 4015 O O . SER B 1 240 ? -0.026 -25.266 0.425 1 98.19 240 SER B O 1
ATOM 4017 N N . ASP B 1 241 ? -0.5 -24.531 2.506 1 98 241 ASP B N 1
ATOM 4018 C CA . ASP B 1 241 ? -1.885 -24.984 2.441 1 98 241 ASP B CA 1
ATOM 4019 C C . ASP B 1 241 ? -2.641 -24.281 1.313 1 98 241 ASP B C 1
ATOM 4021 O O . ASP B 1 241 ? -3.457 -24.906 0.628 1 98 241 ASP B O 1
ATOM 4025 N N . THR B 1 242 ? -2.445 -23.031 1.169 1 98.5 242 THR B N 1
ATOM 4026 C CA . THR B 1 242 ? -3.111 -22.234 0.142 1 98.5 242 THR B CA 1
ATOM 4027 C C . THR B 1 242 ? -2.787 -22.766 -1.25 1 98.5 242 THR B C 1
ATOM 4029 O O . THR B 1 242 ? -3.676 -22.891 -2.092 1 98.5 242 THR B O 1
ATOM 4032 N N . VAL B 1 243 ? -1.49 -23.078 -1.489 1 98.75 243 VAL B N 1
ATOM 4033 C CA . VAL B 1 243 ? -1.053 -23.625 -2.77 1 98.75 243 VAL B CA 1
ATOM 4034 C C . VAL B 1 243 ? -1.745 -24.953 -3.027 1 98.75 243 VAL B C 1
ATOM 4036 O O . VAL B 1 243 ? -2.207 -25.219 -4.141 1 98.75 243 VAL B O 1
ATOM 4039 N N . ASP B 1 244 ? -1.807 -25.75 -1.989 1 98.56 244 ASP B N 1
ATOM 4040 C CA . ASP B 1 244 ? -2.484 -27.047 -2.119 1 98.56 244 ASP B CA 1
ATOM 4041 C C . ASP B 1 244 ? -3.955 -26.859 -2.479 1 98.56 244 ASP B C 1
ATOM 4043 O O . ASP B 1 244 ? -4.484 -27.562 -3.34 1 98.56 244 ASP B O 1
ATOM 4047 N N . ARG B 1 245 ? -4.633 -25.906 -1.87 1 98.31 245 ARG B N 1
ATOM 4048 C CA . ARG B 1 245 ? -6.027 -25.625 -2.195 1 98.31 245 ARG B CA 1
ATOM 4049 C C . ARG B 1 245 ? -6.168 -25.109 -3.623 1 98.31 245 ARG B C 1
ATOM 4051 O O . ARG B 1 245 ? -7.113 -25.469 -4.328 1 98.31 245 ARG B O 1
ATOM 4058 N N . LEU B 1 246 ? -5.23 -24.25 -3.967 1 98.25 246 LEU B N 1
ATOM 4059 C CA . LEU B 1 246 ? -5.23 -23.703 -5.32 1 98.25 246 LEU B CA 1
ATOM 4060 C C . LEU B 1 246 ? -5.129 -24.828 -6.355 1 98.25 246 LEU B C 1
ATOM 4062 O O . LEU B 1 246 ? -5.688 -24.719 -7.449 1 98.25 246 LEU B O 1
ATOM 4066 N N . LEU B 1 247 ? -4.414 -25.906 -5.996 1 98.25 247 LEU B N 1
ATOM 4067 C CA . LEU B 1 247 ? -4.215 -27.047 -6.883 1 98.25 247 LEU B CA 1
ATOM 4068 C C . LEU B 1 247 ? -5.352 -28.062 -6.734 1 98.25 247 LEU B C 1
ATOM 4070 O O . LEU B 1 247 ? -5.309 -29.141 -7.328 1 98.25 247 LEU B O 1
ATOM 4074 N N . GLY B 1 248 ? -6.316 -27.781 -5.867 1 97 248 GLY B N 1
ATOM 4075 C CA . GLY B 1 248 ? -7.535 -28.578 -5.871 1 97 248 GLY B CA 1
ATOM 4076 C C . GLY B 1 248 ? -7.699 -29.438 -4.629 1 97 248 GLY B C 1
ATOM 4077 O O . GLY B 1 248 ? -8.703 -30.125 -4.469 1 97 248 GLY B O 1
ATOM 4078 N N . LYS B 1 249 ? -6.773 -29.359 -3.713 1 97.25 249 LYS B N 1
ATOM 4079 C CA . LYS B 1 249 ? -6.891 -30.125 -2.479 1 97.25 249 LYS B CA 1
ATOM 4080 C C . LYS B 1 249 ? -7.828 -29.438 -1.488 1 97.25 249 LYS B C 1
ATOM 4082 O O . LYS B 1 249 ? -7.812 -28.203 -1.365 1 97.25 249 LYS B O 1
ATOM 4087 N N . LYS B 1 250 ? -8.602 -30.25 -0.829 1 95.56 250 LYS B N 1
ATOM 4088 C CA . LYS B 1 250 ? -9.438 -29.734 0.244 1 95.56 250 LYS B CA 1
ATOM 4089 C C . LYS B 1 250 ? -8.719 -29.797 1.589 1 95.56 250 LYS B C 1
ATOM 4091 O O . LYS B 1 250 ? -8.461 -30.891 2.107 1 95.56 250 LYS B O 1
ATOM 4096 N N . LEU B 1 251 ? -8.32 -28.703 2.121 1 95.19 251 LEU B N 1
ATOM 4097 C CA . LEU B 1 251 ? -7.613 -28.609 3.395 1 95.19 251 LEU B CA 1
ATOM 4098 C C . LEU B 1 251 ? -8.305 -27.625 4.324 1 95.19 251 LEU B C 1
ATOM 4100 O O . LEU B 1 251 ? -8.781 -26.562 3.879 1 95.19 251 LEU B O 1
ATOM 4104 N N . PRO B 1 252 ? -8.367 -27.938 5.609 1 92.75 252 PRO B N 1
ATOM 4105 C CA . PRO B 1 252 ? -8.922 -26.969 6.555 1 92.75 252 PRO B CA 1
ATOM 4106 C C . PRO B 1 252 ? -8.016 -25.75 6.762 1 92.75 252 PRO B C 1
ATOM 4108 O O . PRO B 1 252 ? -6.82 -25.812 6.461 1 92.75 252 PRO B O 1
ATOM 4111 N N . LEU B 1 253 ? -8.578 -24.703 7.281 1 91.62 253 LEU B N 1
ATOM 4112 C CA . LEU B 1 253 ? -7.809 -23.531 7.652 1 91.62 253 LEU B CA 1
ATOM 4113 C C . LEU B 1 253 ? -7.211 -23.688 9.047 1 91.62 253 LEU B C 1
ATOM 4115 O O . LEU B 1 253 ? -7.941 -23.734 10.039 1 91.62 253 LEU B O 1
ATOM 4119 N N . ARG B 1 254 ? -5.945 -23.828 9.25 1 85 254 ARG B N 1
ATOM 4120 C CA . ARG B 1 254 ? -5.258 -24.188 10.492 1 85 254 ARG B CA 1
ATOM 4121 C C . ARG B 1 254 ? -5.176 -22.984 11.43 1 85 254 ARG B C 1
ATOM 4123 O O . ARG B 1 254 ? -5.195 -23.141 12.648 1 85 254 ARG B O 1
ATOM 4130 N N . PHE B 1 255 ? -5.004 -21.766 11.031 1 84.06 255 PHE B N 1
ATOM 4131 C CA . PHE B 1 255 ? -4.512 -20.672 11.852 1 84.06 255 PHE B CA 1
ATOM 4132 C C . PHE B 1 255 ? -5.605 -19.625 12.07 1 84.06 255 PHE B C 1
ATOM 4134 O O . PHE B 1 255 ? -5.324 -18.422 12.133 1 84.06 255 PHE B O 1
ATOM 4141 N N . ILE B 1 256 ? -6.859 -20.109 12.188 1 84.62 256 ILE B N 1
ATOM 4142 C CA . ILE B 1 256 ? -7.938 -19.141 12.375 1 84.62 256 ILE B CA 1
ATOM 4143 C C . ILE B 1 256 ? -8.531 -19.297 13.773 1 84.62 256 ILE B C 1
ATOM 4145 O O . ILE B 1 256 ? -9.375 -18.5 14.188 1 84.62 256 ILE B O 1
ATOM 4149 N N . LYS B 1 257 ? -8.117 -20.359 14.477 1 79.69 257 LYS B N 1
ATOM 4150 C CA . LYS B 1 257 ? -8.609 -20.594 15.828 1 79.69 257 LYS B CA 1
ATOM 4151 C C . LYS B 1 257 ? -7.488 -20.438 16.859 1 79.69 257 LYS B C 1
ATOM 4153 O O . LYS B 1 257 ? -6.309 -20.562 16.516 1 79.69 257 LYS B O 1
ATOM 4158 N N . LYS B 1 258 ? -7.941 -19.984 18.016 1 71.81 258 LYS B N 1
ATOM 4159 C CA . LYS B 1 258 ? -6.973 -19.891 19.109 1 71.81 258 LYS B CA 1
ATOM 4160 C C . LYS B 1 258 ? -6.352 -21.25 19.422 1 71.81 258 LYS B C 1
ATOM 4162 O O . LYS B 1 258 ? -7.055 -22.266 19.484 1 71.81 258 LYS B O 1
ATOM 4167 N N . GLN B 1 259 ? -5.105 -21.344 19.188 1 57.31 259 GLN B N 1
ATOM 4168 C CA . GLN B 1 259 ? -4.5 -22.578 19.641 1 57.31 259 GLN B CA 1
ATOM 4169 C C . GLN B 1 259 ? -4.633 -22.734 21.156 1 57.31 259 GLN B C 1
ATOM 4171 O O . GLN B 1 259 ? -4.402 -21.781 21.906 1 57.31 259 GLN B O 1
ATOM 4176 N N . LYS B 1 260 ? -5.527 -23.578 21.703 1 46.66 260 LYS B N 1
ATOM 4177 C CA . LYS B 1 260 ? -5.562 -23.891 23.141 1 46.66 260 LYS B CA 1
ATOM 4178 C C . LYS B 1 260 ? -4.16 -24.125 23.688 1 46.66 260 LYS B C 1
ATOM 4180 O O . LYS B 1 260 ? -3.391 -24.906 23.125 1 46.66 260 LYS B O 1
ATOM 4185 N N . LYS B 1 261 ? -3.6 -23.125 24.312 1 47.25 261 LYS B N 1
ATOM 4186 C CA . LYS B 1 261 ? -2.43 -23.453 25.125 1 47.25 261 LYS B CA 1
ATOM 4187 C C . LYS B 1 261 ? -2.627 -24.781 25.844 1 47.25 261 LYS B C 1
ATOM 4189 O O . LYS B 1 261 ? -3.602 -24.969 26.578 1 47.25 261 LYS B O 1
ATOM 4194 N N . GLY B 1 262 ? -2.387 -25.812 25.266 1 38.41 262 GLY B N 1
ATOM 4195 C CA . GLY B 1 262 ? -2.525 -27.047 26.047 1 38.41 262 GLY B CA 1
ATOM 4196 C C . GLY B 1 262 ? -1.963 -26.938 27.438 1 38.41 262 GLY B C 1
ATOM 4197 O O . GLY B 1 262 ? -0.853 -26.422 27.641 1 38.41 262 GLY B O 1
ATOM 4198 N N . PHE B 1 263 ? -2.795 -26.688 28.422 1 41.12 263 PHE B N 1
ATOM 4199 C CA . PHE B 1 263 ? -2.574 -26.828 29.859 1 41.12 263 PHE B CA 1
ATOM 4200 C C . PHE B 1 263 ? -1.686 -28.031 30.156 1 41.12 263 PHE B C 1
ATOM 4202 O O . PHE B 1 263 ? -1.479 -28.391 31.312 1 41.12 263 PHE B O 1
ATOM 4209 N N . PHE B 1 264 ? -1.392 -28.828 29.203 1 38.88 264 PHE B N 1
ATOM 4210 C CA . PHE B 1 264 ? -0.826 -30.062 29.719 1 38.88 264 PHE B CA 1
ATOM 4211 C C . PHE B 1 264 ? 0.559 -29.828 30.312 1 38.88 264 PHE B C 1
ATOM 4213 O O . PHE B 1 264 ? 1.213 -30.766 30.781 1 38.88 264 PHE B O 1
ATOM 4220 N N . ARG B 1 265 ? 1.183 -28.688 30.047 1 36.81 265 ARG B N 1
ATOM 4221 C CA . ARG B 1 265 ? 2.572 -28.688 30.5 1 36.81 265 ARG B CA 1
ATOM 4222 C C . ARG B 1 265 ? 2.662 -28.594 32 1 36.81 265 ARG B C 1
ATOM 4224 O O . ARG B 1 265 ? 3.682 -28.953 32.594 1 36.81 265 ARG B O 1
ATOM 4231 N N . ARG B 1 266 ? 1.705 -27.828 32.594 1 38.44 266 ARG B N 1
ATOM 4232 C CA . ARG B 1 266 ? 1.974 -27.609 34.031 1 38.44 266 ARG B CA 1
ATOM 4233 C C . ARG B 1 266 ? 1.846 -28.906 34.812 1 38.44 266 ARG B C 1
ATOM 4235 O O . ARG B 1 266 ? 2.48 -29.062 35.844 1 38.44 266 ARG B O 1
ATOM 4242 N N . PHE B 1 267 ? 0.913 -29.766 34.375 1 39.5 267 PHE B N 1
ATOM 4243 C CA . PHE B 1 267 ? 0.66 -30.828 35.344 1 39.5 267 PHE B CA 1
ATOM 4244 C C . PHE B 1 267 ? 1.772 -31.875 35.281 1 39.5 267 PHE B C 1
ATOM 4246 O O . PHE B 1 267 ? 1.965 -32.625 36.25 1 39.5 267 PHE B O 1
ATOM 4253 N N . PHE B 1 268 ? 2.338 -32.031 34.125 1 39.91 268 PHE B N 1
ATOM 4254 C CA . PHE B 1 268 ? 3.195 -33.219 34.125 1 39.91 268 PHE B CA 1
ATOM 4255 C C . PHE B 1 268 ? 4.473 -32.938 34.906 1 39.91 268 PHE B C 1
ATOM 4257 O O . PHE B 1 268 ? 5.109 -33.875 35.406 1 39.91 268 PHE B O 1
ATOM 4264 N N . PHE B 1 269 ? 5.02 -31.734 34.812 1 39.66 269 PHE B N 1
ATOM 4265 C CA . PHE B 1 269 ? 6.348 -31.672 35.406 1 39.66 269 PHE B CA 1
ATOM 4266 C C . PHE B 1 269 ? 6.246 -31.484 36.906 1 39.66 269 PHE B C 1
ATOM 4268 O O . PHE B 1 269 ? 7.266 -31.344 37.594 1 39.66 269 PHE B O 1
ATOM 4275 N N . GLY B 1 270 ? 5.02 -31.188 37.438 1 38.06 270 GLY B N 1
ATOM 4276 C CA . GLY B 1 270 ? 5.016 -31.016 38.875 1 38.06 270 GLY B CA 1
ATOM 4277 C C . GLY B 1 270 ? 5.363 -32.281 39.656 1 38.06 270 GLY B C 1
ATOM 4278 O O . GLY B 1 270 ? 5.863 -32.219 40.781 1 38.06 270 GLY B O 1
ATOM 4279 N N . ASN B 1 271 ? 4.797 -33.406 39.219 1 35.5 271 ASN B N 1
ATOM 4280 C CA . ASN B 1 271 ? 4.793 -34.469 40.219 1 35.5 271 ASN B CA 1
ATOM 4281 C C . ASN B 1 271 ? 6.133 -35.188 40.25 1 35.5 271 ASN B C 1
ATOM 4283 O O . ASN B 1 271 ? 6.305 -36.156 41.031 1 35.5 271 ASN B O 1
ATOM 4287 N N . LYS B 1 272 ? 6.883 -35.156 39.219 1 35.78 272 LYS B N 1
ATOM 4288 C CA . LYS B 1 272 ? 7.879 -36.219 39.312 1 35.78 272 LYS B CA 1
ATOM 4289 C C . LYS B 1 272 ? 8.961 -35.844 40.344 1 35.78 272 LYS B C 1
ATOM 4291 O O . LYS B 1 272 ? 9.898 -36.625 40.562 1 35.78 272 LYS B O 1
ATOM 4296 N N . TYR B 1 273 ? 9.102 -34.531 40.688 1 32.44 273 TYR B N 1
ATOM 4297 C CA . TYR B 1 273 ? 10.344 -34.375 41.438 1 32.44 273 TYR B CA 1
ATOM 4298 C C . TYR B 1 273 ? 10.195 -34.969 42.844 1 32.44 273 TYR B C 1
ATOM 4300 O O . TYR B 1 273 ? 11.133 -34.906 43.625 1 32.44 273 TYR B O 1
ATOM 4308 N N . ASP B 1 274 ? 8.938 -35.156 43.25 1 30.59 274 ASP B N 1
ATOM 4309 C CA . ASP B 1 274 ? 9.039 -35.438 44.688 1 30.59 274 ASP B CA 1
ATOM 4310 C C . ASP B 1 274 ? 9.469 -36.875 44.969 1 30.59 274 ASP B C 1
ATOM 4312 O O . ASP B 1 274 ? 9.57 -37.312 46.094 1 30.59 274 ASP B O 1
ATOM 4316 N N . THR B 1 275 ? 9.258 -37.781 43.969 1 28.17 275 THR B N 1
ATOM 4317 C CA . THR B 1 275 ? 9.359 -39.125 44.531 1 28.17 275 THR B CA 1
ATOM 4318 C C . THR B 1 275 ? 10.82 -39.531 44.719 1 28.17 275 THR B C 1
ATOM 4320 O O . THR B 1 275 ? 11.125 -40.5 45.406 1 28.17 275 THR B O 1
ATOM 4323 N N . ASN B 1 276 ? 11.859 -39.062 43.938 1 24.52 276 ASN B N 1
ATOM 4324 C CA . ASN B 1 276 ? 13.062 -39.719 44.438 1 24.52 276 ASN B CA 1
ATOM 4325 C C . ASN B 1 276 ? 13.578 -39.062 45.719 1 24.52 276 ASN B C 1
ATOM 4327 O O . ASN B 1 276 ? 13.57 -37.844 45.812 1 24.52 276 ASN B O 1
#

pLDDT: mean 90.34, std 15.53, range [24.52, 98.94]

Nearest PDB structures (foldseek):
  3r9i-assembly2_C  TM=9.972E-01  e=3.998E-42  Escherichia coli K-12
  3q9l-assembly1_A  TM=9.967E-01  e=1.049E-41  Escherichia coli K-12
  3r9j-assembly1_B-1  TM=9.888E-01  e=1.160E-39  Escherichia coli K-12
  3r9j-assembly1_A-1  TM=9.867E-01  e=2.392E-39  Escherichia coli K-12
  6riq-assembly1_C  TM=9.870E-01  e=5.131E-37  Pseudomonas aeruginosa

Organism: NCBI:txid1410383

Secondary structure (DSSP, 8-state):
-PEEEEEE-SSSSSSHHHHHHHHHHHHHHTT--EEEEE--TTT--HHHHHT-GGG--S-HHHHHHTSS-HHHH-EE-SS-TTEEEEPPPS---GGG--HHHHHHHHHHHHHTT-SEEEEEPPSSSSHHHHHHHTT-SEEEEEE-SSHHHHHHHHHHHHHHHHHSHHHHTT-SPPEEEEEEEEE-HHHHHTTSS--HHHHHHHH-S-EEEEEEP-HHHHHHHHHT--GGG-TTSHHHHHHHHHHHHHTT-----GGGS-----THHHHHHHSGGGT-/-PEEEEEE-SSSSSSHHHHHHHHHHHHHHTT--EEEEE--TTT--HHHHHT-GGG--S-HHHHHHTSS-HHHH-EE-SS-TTEEEEPPPS---GGG--HHHHHHHHHHHHHTT-SEEEEE--SSSSHHHHHHHTT-SEEEEEE-SSHHHHHHHHHHHHHHHHHSHHHHTT-SPPEEEEEEEEE-HHHHHTTSS--HHHHHHHH-S-EEEEEEP-HHHHHHHHHT--GGG-TT-HHHHHHHHHHHHHTT-----GGGS-----THHHHHHHGGGGT-

Foldseek 3Di:
DAAEEEQDFQAPPLCLLLLLLLLQQLCLVVVFQEEEEELAEQPFLNCLLQVNVVVQDDALLCCLVVVDPPVSQWDARPPGGSYIYHTHYNDPPVVRLDLVSLVVSVVVVVVVVGNYYYYRAHYHDDPSNCSRLQAHQAYEYGAEQDPVRLVSSLVVVVCQCCRHPCNVVVHDGRQYEYEYEQDDQVCVVVVNGHAPVRSCVSNVHHYLFYAHRWPLSVVSSNNSHNSLVVPPTSRVVRSSSSSCVVVPDDDDHDPRDDDPPPPPPVPPVPPPPPPD/DAAEEEQDFQAPPLCLLLLLLLLQQLCLVVVFQEEEEELAAQPFLNCLLQVNVVVQDDALLCCLVVVDPPVSQWDARPPGGSYIYHIHYNDPPVVRLDLVSLVVSVVVVVVVVGNYYYYRAHYHDDPSNCSRLQAHQAYEYGAEQDPVRLVSSLVVVVCQCCRHPCNVVVHDGRQYEYEYEQDDQVCVVVVNGHAPVRSCVSNVHHYLFYAHRWPVSVVSSNNSHNSLVVPPTSRVVRSSSSSCVVVPDDDDHDPRDPDPPPPPPVPPVPPPPPPD